Protein AF-A0A837G4M6-F1 (afdb_monomer_lite)

Foldseek 3Di:
DAPCVVVVLVDQDDPLVVVQPFDWAADPVRLWIKGKDFPPGPVLVVVLCQQQQLCVLDKFFDPQPPVVLLVVLVCQLPPPPHDLLSVQLSVQSNCSNVVSDGTFIDFRWHFGMKIFIGRNVLSVLLSVVLVVLLVVDQPLCQFCHPADASRPDQADPPGHQPSHQPSDSSQSKGWWKAFDAPVVLVVCSRPFFDLQPFDQDPVLLFGPQQAGFGKTFSGVSVNLSVWAQPFRRHSAFQAADPQQWGGWTKMFTKIFGQRREDEQDLDCDPVDRCVVVSRVSRNDALVVVVVVPGQKYKYRFCPDPVRPTDRSTIMMGGSDRSRMDRRMMTIMHHPDRDGFDLVLLLVLLVVLLVVVVPPPDDDDDPLRVLLSVVLVVCSVVSVSVVNLQLLLQLLGDDDDDDPVCVVRPHHHDPPPSSNVSSVVSCVVSSNPGND

Radius of gyration: 24.15 Å; chains: 1; bounding box: 69×39×74 Å

Secondary structure (DSSP, 8-state):
--S-HHHHHH-SS-HHHHHS---EE--TT-S-EEEEEETT-HHHHHHHHHHHHHHHHS--BPPTT-HHHHHHHHHHHH-TTS-HHHHHHHHHHTTGGGTSSPPPB---EEEEEEEEEE-HHHHHHHHHHHHHHHHT-S--TTTTTT-----S-SS-SSSTT-S-SEEETTTTEEEEEEEE-HHHHHHHHHH---GGGPPPPTTT---BTTBSSEEEBSSHHHHHTTPPPTTT--TT---B-TTSBBPPEEEEEEEEE--SEEEP-----TTS-THHHHHHHTT--HHHHHHTT-SEEEE-----TTT--SSSS-EEEES-GGGEEEEEEEEEEES--PBP-HHHHHHHHHHHHHHHHT-TT----HHHHHHHHHHHHHHHTT-HHHHHHHHHHHH-S-----HHHHHH-SPPPTT-HHHHHHHHHHHHTS-----

Structure (mmCIF, N/CA/C/O backbone):
data_AF-A0A837G4M6-F1
#
_entry.id   AF-A0A837G4M6-F1
#
loop_
_atom_site.group_PDB
_atom_site.id
_atom_site.type_symbol
_atom_site.label_atom_id
_atom_site.label_alt_id
_atom_site.label_comp_id
_atom_site.label_asym_id
_atom_site.label_entity_id
_atom_site.label_seq_id
_atom_site.pdbx_PDB_ins_code
_atom_site.Cartn_x
_atom_site.Cartn_y
_atom_site.Cartn_z
_atom_site.occupancy
_atom_site.B_iso_or_equiv
_atom_site.auth_seq_id
_atom_site.auth_comp_id
_atom_site.auth_asym_id
_atom_site.auth_atom_id
_atom_site.pdbx_PDB_model_num
ATOM 1 N N . MET A 1 1 ? 11.060 -13.060 -17.063 1.00 71.88 1 MET A N 1
ATOM 2 C CA . MET A 1 1 ? 11.949 -11.954 -17.481 1.00 71.88 1 MET A CA 1
ATOM 3 C C . MET A 1 1 ? 11.654 -11.702 -18.945 1.00 71.88 1 MET A C 1
ATOM 5 O O . MET A 1 1 ? 11.542 -12.685 -19.669 1.00 71.88 1 MET A O 1
ATOM 9 N N . ILE A 1 2 ? 11.485 -10.447 -19.353 1.00 74.69 2 ILE A N 1
ATOM 10 C CA . ILE A 1 2 ? 11.089 -10.108 -20.725 1.00 74.69 2 ILE A CA 1
ATOM 11 C C . ILE A 1 2 ? 12.246 -10.472 -21.663 1.00 74.69 2 ILE A C 1
ATOM 13 O O . ILE A 1 2 ? 13.329 -9.893 -21.555 1.00 74.69 2 ILE A O 1
ATOM 17 N N . THR A 1 3 ? 12.041 -11.461 -22.533 1.00 73.25 3 THR A N 1
ATOM 18 C CA . THR A 1 3 ? 13.094 -12.024 -23.396 1.00 73.25 3 THR A CA 1
ATOM 19 C C . THR A 1 3 ? 13.391 -11.139 -24.605 1.00 73.25 3 THR A C 1
ATOM 21 O O . THR A 1 3 ? 14.557 -10.921 -24.919 1.00 73.25 3 THR A O 1
ATOM 24 N N . ASP A 1 4 ? 12.360 -10.565 -25.230 1.00 83.75 4 ASP A N 1
ATOM 25 C CA . ASP A 1 4 ? 12.483 -9.579 -26.309 1.00 83.75 4 ASP A CA 1
ATOM 26 C C . ASP A 1 4 ? 12.111 -8.182 -25.800 1.00 83.75 4 ASP A C 1
ATOM 28 O O . ASP A 1 4 ? 10.976 -7.707 -25.903 1.00 83.75 4 ASP A O 1
ATOM 32 N N . TYR A 1 5 ? 13.095 -7.523 -25.189 1.00 83.75 5 TYR A N 1
ATOM 33 C CA . TYR A 1 5 ? 12.877 -6.222 -24.568 1.00 83.75 5 TYR A CA 1
ATOM 34 C C . TYR A 1 5 ? 12.640 -5.102 -25.587 1.00 83.75 5 TYR A C 1
ATOM 36 O O . TYR A 1 5 ? 11.886 -4.175 -25.309 1.00 83.75 5 TYR A O 1
ATOM 44 N N . ALA A 1 6 ? 13.234 -5.194 -26.780 1.00 84.12 6 ALA A N 1
ATOM 45 C CA . ALA A 1 6 ? 13.029 -4.205 -27.835 1.00 84.12 6 ALA A CA 1
ATOM 46 C C . ALA A 1 6 ? 11.577 -4.229 -28.335 1.00 84.12 6 ALA A C 1
ATOM 48 O O . ALA A 1 6 ? 10.952 -3.175 -28.457 1.00 84.12 6 ALA A O 1
ATOM 49 N N . LYS A 1 7 ? 11.008 -5.426 -28.535 1.00 85.75 7 LYS A N 1
ATOM 50 C CA . LYS A 1 7 ? 9.587 -5.591 -28.861 1.00 85.75 7 LYS A CA 1
ATOM 51 C C . LYS A 1 7 ? 8.669 -5.133 -27.729 1.00 85.75 7 LYS A C 1
ATOM 53 O O . LYS A 1 7 ? 7.630 -4.531 -27.981 1.00 85.75 7 LYS A O 1
ATOM 58 N N . TYR A 1 8 ? 9.041 -5.380 -26.474 1.00 84.38 8 TYR A N 1
ATOM 59 C CA . TYR A 1 8 ? 8.282 -4.861 -25.334 1.00 84.38 8 TYR A CA 1
ATOM 60 C C . TYR A 1 8 ? 8.249 -3.325 -25.310 1.00 84.38 8 TYR A C 1
ATOM 62 O O . TYR A 1 8 ? 7.182 -2.742 -25.108 1.00 84.38 8 TYR A O 1
ATOM 70 N N . LEU A 1 9 ? 9.376 -2.662 -25.577 1.00 85.81 9 LEU A N 1
ATOM 71 C CA . LEU A 1 9 ? 9.447 -1.199 -25.634 1.00 85.81 9 LEU A CA 1
ATOM 72 C C . LEU A 1 9 ? 8.605 -0.603 -26.773 1.00 85.81 9 LEU A C 1
ATOM 74 O O . LEU A 1 9 ? 8.080 0.498 -26.610 1.00 85.81 9 LEU A O 1
ATOM 78 N N . SER A 1 10 ? 8.452 -1.321 -27.892 1.00 84.62 10 SER A N 1
ATOM 79 C CA . SER A 1 10 ? 7.634 -0.894 -29.036 1.00 84.62 10 SER A CA 1
ATOM 80 C C . SER A 1 10 ? 6.165 -1.319 -28.962 1.00 84.62 10 SER A C 1
ATOM 82 O O . SER A 1 10 ? 5.342 -0.784 -29.704 1.00 84.62 10 SER A O 1
ATOM 84 N N . SER A 1 11 ? 5.810 -2.250 -28.072 1.00 83.25 11 SER A N 1
ATOM 85 C CA . SER A 1 11 ? 4.413 -2.619 -27.817 1.00 83.25 11 SER A CA 1
ATOM 86 C C . SER A 1 11 ? 3.609 -1.412 -27.329 1.00 83.25 11 SER A C 1
ATOM 88 O O . SER A 1 11 ? 4.165 -0.505 -26.709 1.00 83.25 11 SER A O 1
ATOM 90 N N . GLU A 1 12 ? 2.290 -1.400 -27.521 1.00 80.06 12 GLU A N 1
ATOM 91 C CA . GLU A 1 12 ? 1.434 -0.423 -26.835 1.00 80.06 12 GLU A CA 1
ATOM 92 C C . GLU A 1 12 ? 1.117 -0.902 -25.412 1.00 80.06 12 GLU A C 1
ATOM 94 O O . GLU A 1 12 ? 1.318 -0.158 -24.451 1.00 80.06 12 GLU A O 1
ATOM 99 N N . LEU A 1 13 ? 0.760 -2.181 -25.255 1.00 83.25 13 LEU A N 1
ATOM 100 C CA . LEU A 1 13 ? 0.266 -2.777 -24.009 1.00 83.25 13 LEU A CA 1
ATOM 101 C C . LEU A 1 13 ? 1.107 -3.990 -23.566 1.00 83.25 13 LEU A C 1
ATOM 103 O O . LEU A 1 13 ? 1.696 -4.656 -24.420 1.00 83.25 13 LEU A O 1
ATOM 107 N N . PRO A 1 14 ? 1.153 -4.312 -22.257 1.00 82.50 14 PRO A N 1
ATOM 108 C CA . PRO A 1 14 ? 1.707 -5.577 -21.773 1.00 82.50 14 PRO A CA 1
ATOM 109 C C . PRO A 1 14 ? 0.985 -6.796 -22.368 1.00 82.50 14 PRO A C 1
ATOM 111 O O . PRO A 1 14 ? -0.233 -6.778 -22.534 1.00 82.50 14 PRO A O 1
ATOM 114 N N . ASN A 1 15 ? 1.724 -7.879 -22.629 1.00 81.75 15 ASN A N 1
ATOM 115 C CA . ASN A 1 15 ? 1.191 -9.074 -23.295 1.00 81.75 15 ASN A CA 1
ATOM 116 C C . ASN A 1 15 ? 0.042 -9.734 -22.512 1.00 81.75 15 ASN A C 1
ATOM 118 O O . ASN A 1 15 ? -1.022 -9.981 -23.083 1.00 81.75 15 ASN A O 1
ATOM 122 N N . TYR A 1 16 ? 0.211 -9.932 -21.198 1.00 83.06 16 TYR A N 1
ATOM 123 C CA . TYR A 1 16 ? -0.795 -10.611 -20.370 1.00 83.06 16 TYR A CA 1
ATOM 124 C C . TYR A 1 16 ? -2.146 -9.882 -20.300 1.00 83.06 16 TYR A C 1
ATOM 126 O O . TYR A 1 16 ? -3.151 -10.486 -19.939 1.00 83.06 16 TYR A O 1
ATOM 134 N N . TRP A 1 17 ? -2.228 -8.598 -20.672 1.00 85.94 17 TRP A N 1
ATOM 135 C CA . TRP A 1 17 ? -3.515 -7.896 -20.721 1.00 85.94 17 TRP A CA 1
ATOM 136 C C . TRP A 1 17 ? -4.451 -8.494 -21.771 1.00 85.94 17 TRP A C 1
ATOM 138 O O . TRP A 1 17 ? -5.654 -8.567 -21.539 1.00 85.94 17 TRP A O 1
ATOM 148 N N . GLY A 1 18 ? -3.905 -8.962 -22.899 1.00 77.88 18 GLY A N 1
ATOM 149 C CA . GLY A 1 18 ? -4.677 -9.661 -23.930 1.00 77.88 18 GLY A CA 1
ATOM 150 C C . GLY A 1 18 ? -5.112 -11.071 -23.514 1.00 77.88 18 GLY A C 1
ATOM 151 O O . GLY A 1 18 ? -6.067 -11.610 -24.069 1.00 77.88 18 GLY A O 1
ATOM 152 N N . GLU A 1 19 ? -4.446 -11.660 -22.517 1.00 80.69 19 GLU A N 1
ATOM 153 C CA . GLU A 1 19 ? -4.770 -12.983 -21.968 1.00 80.69 19 GLU A CA 1
ATOM 154 C C . GLU A 1 19 ? -5.977 -12.917 -21.005 1.00 80.69 19 GLU A C 1
ATOM 156 O O . GLU A 1 19 ? -6.626 -13.932 -20.732 1.00 80.69 19 GLU A O 1
ATOM 161 N N . ILE A 1 20 ? -6.336 -11.717 -20.527 1.00 78.19 20 ILE A N 1
ATOM 162 C CA . ILE A 1 20 ? -7.431 -11.486 -19.579 1.00 78.19 20 ILE A CA 1
ATOM 163 C C . ILE A 1 20 ? -8.720 -11.164 -20.338 1.00 78.19 20 ILE A C 1
ATOM 165 O O . ILE A 1 20 ? -8.949 -10.053 -20.813 1.00 78.19 20 ILE A O 1
ATOM 169 N N . LYS A 1 21 ? -9.610 -12.155 -20.416 1.00 68.94 21 LYS A N 1
ATOM 170 C CA . LYS A 1 21 ? -10.898 -12.067 -21.122 1.00 68.94 21 LYS A CA 1
ATOM 171 C C . LYS A 1 21 ? -11.953 -11.303 -20.307 1.00 68.94 21 LYS A C 1
ATOM 173 O O . LYS A 1 21 ? -12.879 -11.904 -19.770 1.00 68.94 21 LYS A O 1
ATOM 178 N N . THR A 1 22 ? -11.824 -9.981 -20.211 1.00 78.19 22 THR A N 1
ATOM 179 C CA . THR A 1 22 ? -12.823 -9.096 -19.577 1.00 78.19 22 THR A CA 1
ATOM 180 C C . THR A 1 22 ? -12.927 -7.747 -20.302 1.00 78.19 22 THR A C 1
ATOM 182 O O . THR A 1 22 ? -12.192 -7.489 -21.253 1.00 78.19 22 THR A O 1
ATOM 185 N N . SER A 1 23 ? -13.870 -6.894 -19.894 1.00 83.81 23 SER A N 1
ATOM 186 C CA . SER A 1 23 ? -14.154 -5.606 -20.543 1.00 83.81 23 SER A CA 1
ATOM 187 C C . SER A 1 23 ? -13.598 -4.416 -19.758 1.00 83.81 23 SER A C 1
ATOM 189 O O . SER A 1 23 ? -13.677 -4.374 -18.528 1.00 83.81 23 SER A O 1
ATOM 191 N N . TRP A 1 24 ? -13.080 -3.423 -20.485 1.00 86.62 24 TRP A N 1
ATOM 192 C CA . TRP A 1 24 ? -12.599 -2.158 -19.928 1.00 86.62 24 TRP A CA 1
ATOM 193 C C . TRP A 1 24 ? -13.745 -1.316 -19.355 1.00 86.62 24 TRP A C 1
ATOM 195 O O . TRP A 1 24 ? -14.815 -1.205 -19.952 1.00 86.62 24 TRP A O 1
ATOM 205 N N . LYS A 1 25 ? -13.494 -0.700 -18.202 1.00 89.06 25 LYS A N 1
ATOM 206 C CA . LYS A 1 25 ? -14.383 0.221 -17.486 1.00 89.06 25 LYS A CA 1
ATOM 207 C C . LYS A 1 25 ? -13.692 1.567 -17.286 1.00 89.06 25 LYS A C 1
ATOM 209 O O . LYS A 1 25 ? -12.468 1.631 -17.292 1.00 89.06 25 LYS A O 1
ATOM 214 N N . SER A 1 26 ? -14.460 2.614 -17.007 1.00 84.38 26 SER A N 1
ATOM 215 C CA . SER A 1 26 ? -13.928 3.930 -16.630 1.00 84.38 26 SER A CA 1
ATOM 216 C C . SER A 1 26 ? -14.331 4.279 -15.193 1.00 84.38 26 SER A C 1
ATOM 218 O O . SER A 1 26 ? -15.431 3.919 -14.766 1.00 84.38 26 SER A O 1
ATOM 220 N N . PRO A 1 27 ? -13.473 4.953 -14.409 1.00 81.44 27 PRO A N 1
ATOM 221 C CA . PRO A 1 27 ? -13.850 5.527 -13.128 1.00 81.44 27 PRO A CA 1
ATOM 222 C C . PRO A 1 27 ? -14.687 6.785 -13.377 1.00 81.44 27 PRO A C 1
ATOM 224 O O . PRO A 1 27 ? -14.611 7.384 -14.450 1.00 81.44 27 PRO A O 1
ATOM 227 N N . GLU A 1 28 ? -15.420 7.242 -12.362 1.00 76.50 28 GLU A N 1
ATOM 228 C CA . GLU A 1 28 ? -16.188 8.497 -12.438 1.00 76.50 28 GLU A CA 1
ATOM 229 C C . GLU A 1 28 ? -15.311 9.703 -12.805 1.00 76.50 28 GLU A C 1
ATOM 231 O O . GLU A 1 28 ? -15.763 10.626 -13.474 1.00 76.50 28 GLU A O 1
ATOM 236 N N . SER A 1 29 ? -14.031 9.679 -12.415 1.00 74.19 29 SER A N 1
ATOM 237 C CA . SER A 1 29 ? -13.069 10.736 -12.733 1.00 74.19 29 SER A CA 1
ATOM 238 C C . SER A 1 29 ? -12.666 10.795 -14.212 1.00 74.19 29 SER A C 1
ATOM 240 O O . SER A 1 29 ? -12.113 11.807 -14.635 1.00 74.19 29 SER A O 1
ATOM 242 N N . GLY A 1 30 ? -12.877 9.719 -14.981 1.00 79.19 30 GLY A N 1
ATOM 243 C CA . GLY A 1 30 ? -12.510 9.614 -16.399 1.00 79.19 30 GLY A CA 1
ATOM 244 C C . GLY A 1 30 ? -11.004 9.636 -16.710 1.00 79.19 30 GLY A C 1
ATOM 245 O O . GLY A 1 30 ? -10.637 9.690 -17.879 1.00 79.19 30 GLY A O 1
ATOM 246 N N . LYS A 1 31 ? -10.119 9.607 -15.701 1.00 84.12 31 LYS A N 1
ATOM 247 C CA . LYS A 1 31 ? -8.664 9.833 -15.877 1.00 84.12 31 LYS A CA 1
ATOM 248 C C . LYS A 1 31 ? -7.858 8.618 -16.343 1.00 84.12 31 LYS A C 1
ATOM 250 O O . LYS A 1 31 ? -6.709 8.760 -16.741 1.00 84.12 31 LYS A O 1
ATOM 255 N N . TYR A 1 32 ? -8.424 7.426 -16.241 1.00 91.56 32 TYR A N 1
ATOM 256 C CA . TYR A 1 32 ? -7.837 6.161 -16.683 1.00 91.56 32 TYR A CA 1
ATOM 257 C C . TYR A 1 32 ? -8.979 5.209 -17.041 1.00 91.56 32 TYR A C 1
ATOM 259 O O . TYR A 1 32 ? -10.129 5.496 -16.726 1.00 91.56 32 TYR A O 1
ATOM 267 N N . ILE A 1 33 ? -8.697 4.075 -17.669 1.00 92.62 33 ILE A N 1
ATOM 268 C CA . ILE A 1 33 ? -9.655 2.967 -17.772 1.00 92.62 33 ILE A CA 1
ATOM 269 C C . ILE A 1 33 ? -9.064 1.737 -17.093 1.00 92.62 33 ILE A C 1
ATOM 271 O O . ILE A 1 33 ? -7.856 1.658 -16.881 1.00 92.62 33 ILE A O 1
ATOM 275 N N . TYR A 1 34 ? -9.898 0.791 -16.684 1.00 93.31 34 TYR A N 1
ATOM 276 C CA . TYR A 1 34 ? -9.441 -0.388 -15.963 1.00 93.31 34 TYR A CA 1
ATOM 277 C C . TYR A 1 34 ? -10.232 -1.645 -16.300 1.00 93.31 34 TYR A C 1
ATOM 279 O O . TYR A 1 34 ? -11.429 -1.588 -16.569 1.00 93.31 34 TYR A O 1
ATOM 287 N N . LEU A 1 35 ? -9.565 -2.793 -16.229 1.00 92.62 35 LEU A N 1
ATOM 288 C CA . LEU A 1 35 ? -10.221 -4.095 -16.133 1.00 92.62 35 LEU A CA 1
ATOM 289 C C . LEU A 1 35 ? -10.455 -4.386 -14.656 1.00 92.62 35 LEU A C 1
ATOM 291 O O . LEU A 1 35 ? -9.515 -4.305 -13.871 1.00 92.62 35 LEU A O 1
ATOM 295 N N . GLU A 1 36 ? -11.679 -4.723 -14.264 1.00 93.31 36 GLU A N 1
ATOM 296 C CA . GLU A 1 36 ? -11.990 -5.092 -12.881 1.00 93.31 36 GLU A CA 1
ATOM 297 C C . GLU A 1 36 ? -12.264 -6.582 -12.767 1.00 93.31 36 GLU A C 1
ATOM 299 O O . GLU A 1 36 ? -13.134 -7.122 -13.451 1.00 93.31 36 GLU A O 1
ATOM 304 N N . LEU A 1 37 ? -11.533 -7.222 -11.865 1.00 93.19 37 LEU A N 1
ATOM 305 C CA . LEU A 1 37 ? -11.646 -8.628 -11.535 1.00 93.19 37 LEU A CA 1
ATOM 306 C C . LEU A 1 37 ? -12.156 -8.755 -10.102 1.00 93.19 37 LEU A C 1
ATOM 308 O O . LEU A 1 37 ? -11.668 -8.088 -9.185 1.00 93.19 37 LEU A O 1
ATOM 312 N N . THR A 1 38 ? -13.137 -9.625 -9.915 1.00 88.12 38 THR A N 1
ATOM 313 C CA . THR A 1 38 ? -13.734 -9.940 -8.616 1.00 88.12 38 THR A CA 1
ATOM 314 C C . THR A 1 38 ? -13.492 -11.407 -8.264 1.00 88.12 38 THR A C 1
ATOM 316 O O . THR A 1 38 ? -12.867 -12.158 -9.020 1.00 88.12 38 THR A O 1
ATOM 319 N N . SER A 1 39 ? -13.943 -11.801 -7.071 1.00 78.12 39 SER A N 1
ATOM 320 C CA . SER A 1 39 ? -13.797 -13.164 -6.557 1.00 78.12 39 SER A CA 1
ATOM 321 C C . SER A 1 39 ? -14.240 -14.213 -7.587 1.00 78.12 39 SER A C 1
ATOM 323 O O . SER A 1 39 ? -15.332 -14.119 -8.145 1.00 78.12 39 SER A O 1
ATOM 325 N N . GLY A 1 40 ? -13.368 -15.193 -7.842 1.00 81.69 40 GLY A N 1
ATOM 326 C CA . GLY A 1 40 ? -13.579 -16.275 -8.810 1.00 81.69 40 GLY A CA 1
ATOM 327 C C . GLY A 1 40 ? -12.813 -16.128 -10.131 1.00 81.69 40 GLY A C 1
ATOM 328 O O . GLY A 1 40 ? -12.687 -17.111 -10.854 1.00 81.69 40 GLY A O 1
ATOM 329 N N . HIS A 1 41 ? -12.257 -14.952 -10.450 1.00 90.69 41 HIS A N 1
ATOM 330 C CA . HIS A 1 41 ? -11.451 -14.796 -11.665 1.00 90.69 41 HIS A CA 1
ATOM 331 C C . HIS A 1 41 ? -10.057 -15.456 -11.520 1.00 90.69 41 HIS A C 1
ATOM 333 O O . HIS A 1 41 ? -9.356 -15.135 -10.555 1.00 90.69 41 HIS A O 1
ATOM 339 N N . PRO A 1 42 ? -9.590 -16.281 -12.485 1.00 91.06 42 PRO A N 1
ATOM 340 C CA . PRO A 1 42 ? -8.304 -16.988 -12.392 1.00 91.06 42 PRO A CA 1
ATOM 341 C C . PRO A 1 42 ? -7.102 -16.068 -12.145 1.00 91.06 42 PRO A C 1
ATOM 343 O O . PRO A 1 42 ? -6.357 -16.274 -11.196 1.00 91.06 42 PRO A O 1
ATOM 346 N N . PHE A 1 43 ? -6.978 -14.976 -12.910 1.00 91.69 43 PHE A N 1
ATOM 347 C CA . PHE A 1 43 ? -5.873 -14.024 -12.724 1.00 91.69 43 PHE A CA 1
ATOM 348 C C . PHE A 1 43 ? -5.866 -13.359 -11.338 1.00 91.69 43 PHE A C 1
ATOM 350 O O . PHE A 1 43 ? -4.803 -13.134 -10.771 1.00 91.69 43 PHE A O 1
ATOM 357 N N . LEU A 1 44 ? -7.036 -13.073 -10.748 1.00 93.81 44 LEU A N 1
ATOM 358 C CA . LEU A 1 44 ? -7.085 -12.534 -9.385 1.00 93.81 44 LEU A CA 1
ATOM 359 C C . LEU A 1 44 ? -6.538 -13.558 -8.391 1.00 93.81 44 LEU A C 1
ATOM 361 O O . LEU A 1 44 ? -5.774 -13.184 -7.502 1.00 93.81 44 LEU A O 1
ATOM 365 N N . LYS A 1 45 ? -6.903 -14.835 -8.558 1.00 92.50 45 LYS A N 1
ATOM 366 C CA . LYS A 1 45 ? -6.392 -15.916 -7.717 1.00 92.50 45 LYS A CA 1
ATOM 367 C C . LYS A 1 45 ? -4.877 -16.075 -7.870 1.00 92.50 45 LYS A C 1
ATOM 369 O O . LYS A 1 45 ? -4.189 -16.132 -6.858 1.00 92.50 45 LYS A O 1
ATOM 374 N N . HIS A 1 46 ? -4.361 -16.009 -9.096 1.00 91.38 46 HIS A N 1
ATOM 375 C CA . HIS A 1 46 ? -2.919 -16.005 -9.364 1.00 91.38 46 HIS A CA 1
ATOM 376 C C . HIS A 1 46 ? -2.196 -14.858 -8.644 1.00 91.38 46 HIS A C 1
ATOM 378 O O . HIS A 1 46 ? -1.197 -15.079 -7.963 1.00 91.38 46 HIS A O 1
ATOM 384 N N . VAL A 1 47 ? -2.732 -13.631 -8.703 1.00 92.75 47 VAL A N 1
ATOM 385 C CA . VAL A 1 47 ? -2.154 -12.484 -7.974 1.00 92.75 47 VAL A CA 1
ATOM 386 C C . VAL A 1 47 ? -2.211 -12.696 -6.457 1.00 92.75 47 VAL A C 1
ATOM 388 O O . VAL A 1 47 ? -1.258 -12.365 -5.750 1.00 92.75 47 VAL A O 1
ATOM 391 N N . GLU A 1 48 ? -3.313 -13.240 -5.938 1.00 94.62 48 GLU A N 1
ATOM 392 C CA . GLU A 1 48 ? -3.461 -13.556 -4.515 1.00 94.62 48 GLU A CA 1
ATOM 393 C C . GLU A 1 48 ? -2.433 -14.596 -4.058 1.00 94.62 48 GLU A C 1
ATOM 395 O O . GLU A 1 48 ? -1.783 -14.396 -3.028 1.00 94.62 48 GLU A O 1
ATOM 400 N N . ASP A 1 49 ? -2.249 -15.667 -4.826 1.00 92.00 49 ASP A N 1
ATOM 401 C CA . ASP A 1 49 ? -1.292 -16.731 -4.529 1.00 92.00 49 ASP A CA 1
ATOM 402 C C . ASP A 1 49 ? 0.142 -16.208 -4.624 1.00 92.00 49 ASP A C 1
ATOM 404 O O . ASP A 1 49 ? 0.919 -16.377 -3.683 1.00 92.00 49 ASP A O 1
ATOM 408 N N . PHE A 1 50 ? 0.462 -15.428 -5.661 1.00 90.38 50 PHE A N 1
ATOM 409 C CA . PHE A 1 50 ? 1.727 -14.704 -5.766 1.00 90.38 50 PHE A CA 1
ATOM 410 C C . PHE A 1 50 ? 2.007 -13.861 -4.514 1.00 90.38 50 PHE A C 1
ATOM 412 O O . PHE A 1 50 ? 3.090 -13.949 -3.924 1.00 90.38 50 PHE A O 1
ATOM 419 N N . VAL A 1 51 ? 1.046 -13.050 -4.064 1.00 92.50 51 VAL A N 1
ATOM 420 C CA . VAL A 1 51 ? 1.215 -12.216 -2.868 1.00 92.50 51 VAL A CA 1
ATOM 421 C C . VAL A 1 51 ? 1.392 -13.077 -1.611 1.00 92.50 51 VAL A C 1
ATOM 423 O O . VAL A 1 51 ? 2.331 -12.852 -0.842 1.00 92.50 51 VAL A O 1
ATOM 426 N N . ASN A 1 52 ? 0.540 -14.079 -1.403 1.00 92.62 52 ASN A N 1
ATOM 427 C CA . ASN A 1 52 ? 0.564 -14.935 -0.215 1.00 92.62 52 ASN A CA 1
ATOM 428 C C . ASN A 1 52 ? 1.814 -15.810 -0.122 1.00 92.62 52 ASN A C 1
ATOM 430 O O . ASN A 1 52 ? 2.354 -16.016 0.970 1.00 92.62 52 ASN A O 1
ATOM 434 N N . GLU A 1 53 ? 2.330 -16.283 -1.249 1.00 89.25 53 GLU A N 1
ATOM 435 C CA . GLU A 1 53 ? 3.575 -17.037 -1.297 1.00 89.25 53 GLU A CA 1
ATOM 436 C C . GLU A 1 53 ? 4.794 -16.153 -1.015 1.00 89.25 53 GLU A C 1
ATOM 438 O O . GLU A 1 53 ? 5.701 -16.577 -0.294 1.00 89.25 53 GLU A O 1
ATOM 443 N N . ASN A 1 54 ? 4.798 -14.899 -1.487 1.00 87.44 54 ASN A N 1
ATOM 444 C CA . ASN A 1 54 ? 5.809 -13.910 -1.097 1.00 87.44 54 ASN A CA 1
ATOM 445 C C . ASN A 1 54 ? 5.789 -13.631 0.413 1.00 87.44 54 ASN A C 1
ATOM 447 O O . ASN A 1 54 ? 6.853 -13.527 1.035 1.00 87.44 54 ASN A O 1
ATOM 451 N N . ILE A 1 55 ? 4.592 -13.532 1.004 1.00 88.44 55 ILE A N 1
ATOM 452 C CA . ILE A 1 55 ? 4.427 -13.348 2.449 1.00 88.44 55 ILE A CA 1
ATOM 453 C C . ILE A 1 55 ? 4.961 -14.562 3.209 1.00 88.44 55 ILE A C 1
ATOM 455 O O . ILE A 1 55 ? 5.745 -14.410 4.146 1.00 88.44 55 ILE A O 1
ATOM 459 N N . SER A 1 56 ? 4.561 -15.761 2.788 1.00 87.50 56 SER A N 1
ATOM 460 C CA . SER A 1 56 ? 4.913 -17.022 3.444 1.00 87.50 56 SER A CA 1
ATOM 461 C C . SER A 1 56 ? 6.413 -17.309 3.372 1.00 87.50 56 SER A C 1
ATOM 463 O O . SER A 1 56 ? 6.999 -17.755 4.356 1.00 87.50 56 SER A O 1
ATOM 465 N N . ALA A 1 57 ? 7.057 -16.994 2.244 1.00 83.62 57 ALA A N 1
ATOM 466 C CA . ALA A 1 57 ? 8.500 -17.152 2.074 1.00 83.62 57 ALA A CA 1
ATOM 467 C C . ALA A 1 57 ? 9.311 -16.232 2.999 1.00 83.62 57 ALA A C 1
ATOM 469 O O . ALA A 1 57 ? 10.423 -16.576 3.405 1.00 83.62 57 ALA A O 1
ATOM 470 N N . ARG A 1 58 ? 8.772 -15.053 3.336 1.00 81.69 58 ARG A N 1
ATOM 471 C CA . ARG A 1 58 ? 9.447 -14.094 4.211 1.00 81.69 58 ARG A CA 1
ATOM 472 C C . ARG A 1 58 ? 8.453 -13.271 5.011 1.00 81.69 58 ARG A C 1
ATOM 474 O O . ARG A 1 58 ? 8.122 -12.129 4.678 1.00 81.69 58 ARG A O 1
ATOM 481 N N . LYS A 1 59 ? 8.001 -13.863 6.110 1.00 83.44 59 LYS A N 1
ATOM 482 C CA . LYS A 1 59 ? 7.155 -13.177 7.079 1.00 83.44 59 LYS A CA 1
ATOM 483 C C . LYS A 1 59 ? 7.942 -12.060 7.762 1.00 83.44 59 LYS A C 1
ATOM 485 O O . LYS A 1 59 ? 9.107 -12.241 8.111 1.00 83.44 59 LYS A O 1
ATOM 490 N N . VAL A 1 60 ? 7.304 -10.915 7.972 1.00 81.50 60 VAL A N 1
ATOM 491 C CA . VAL A 1 60 ? 7.916 -9.756 8.628 1.00 81.50 60 VAL A CA 1
ATOM 492 C C . VAL A 1 60 ? 7.136 -9.421 9.882 1.00 81.50 60 VAL A C 1
ATOM 494 O O . VAL A 1 60 ? 5.918 -9.265 9.841 1.00 81.50 60 VAL A O 1
ATOM 497 N N . VAL A 1 61 ? 7.864 -9.247 10.979 1.00 82.62 61 VAL A N 1
ATOM 498 C CA . VAL A 1 61 ? 7.389 -8.561 12.179 1.00 82.62 61 VAL A CA 1
ATOM 499 C C . VAL A 1 61 ? 8.181 -7.264 12.277 1.00 82.62 61 VAL A C 1
ATOM 501 O O . VAL A 1 61 ? 9.412 -7.283 12.258 1.00 82.62 61 VAL A O 1
ATOM 504 N N . SER A 1 62 ? 7.495 -6.126 12.330 1.00 79.69 62 SER A N 1
ATOM 505 C CA . SER A 1 62 ? 8.165 -4.839 12.505 1.00 79.69 62 SER A CA 1
ATOM 506 C C . SER A 1 62 ? 8.840 -4.762 13.878 1.00 79.69 62 SER A C 1
ATOM 508 O O . SER A 1 62 ? 8.326 -5.333 14.842 1.00 79.69 62 SER A O 1
ATOM 510 N N . PRO A 1 63 ? 9.932 -3.990 14.020 1.00 81.31 63 PRO A N 1
ATOM 511 C CA . PRO A 1 63 ? 10.488 -3.689 15.332 1.00 81.31 63 PRO A CA 1
ATOM 512 C C . PRO A 1 63 ? 9.431 -3.076 16.254 1.00 81.31 63 PRO A C 1
ATOM 514 O O . PRO A 1 63 ? 8.675 -2.191 15.834 1.00 81.31 63 PRO A O 1
ATOM 517 N N . THR A 1 64 ? 9.394 -3.529 17.508 1.00 84.00 64 THR A N 1
ATOM 518 C CA . THR A 1 64 ? 8.539 -2.949 18.549 1.00 84.00 64 THR A CA 1
ATOM 519 C C . THR A 1 64 ? 8.850 -1.465 18.714 1.00 84.00 64 THR A C 1
ATOM 521 O O . THR A 1 64 ? 10.011 -1.077 18.821 1.00 84.00 64 THR A O 1
ATOM 524 N N . ALA A 1 65 ? 7.803 -0.643 18.744 1.00 84.00 65 ALA A N 1
ATOM 525 C CA . ALA A 1 65 ? 7.874 0.807 18.888 1.00 84.00 65 ALA A CA 1
ATOM 526 C C . ALA A 1 65 ? 8.778 1.500 17.852 1.00 84.00 65 ALA A C 1
ATOM 528 O O . ALA A 1 65 ? 9.486 2.450 18.175 1.00 84.00 65 ALA A O 1
ATOM 529 N N . GLU A 1 66 ? 8.733 1.052 16.593 1.00 82.56 66 GLU A N 1
ATOM 530 C CA . GLU A 1 66 ? 9.469 1.685 15.494 1.00 82.56 66 GLU A CA 1
ATOM 531 C C . GLU A 1 66 ? 9.257 3.211 15.470 1.00 82.56 66 GLU A C 1
ATOM 533 O O . GLU A 1 66 ? 8.122 3.697 15.412 1.00 82.56 66 GLU A O 1
ATOM 538 N N . ASN A 1 67 ? 10.362 3.966 15.464 1.00 79.19 67 ASN A N 1
ATOM 539 C CA . ASN A 1 67 ? 10.362 5.425 15.607 1.00 79.19 67 ASN A CA 1
ATOM 540 C C . ASN A 1 67 ? 9.417 6.140 14.633 1.00 79.19 67 ASN A C 1
ATOM 542 O O . ASN A 1 67 ? 8.688 7.035 15.048 1.00 79.19 67 ASN A O 1
ATOM 546 N N . ALA A 1 68 ? 9.394 5.749 13.354 1.00 77.25 68 ALA A N 1
ATOM 547 C CA . ALA A 1 68 ? 8.535 6.383 12.352 1.00 77.25 68 ALA A CA 1
ATOM 548 C C . ALA A 1 68 ? 7.040 6.198 12.672 1.00 77.25 68 ALA A C 1
ATOM 550 O O . ALA A 1 68 ? 6.266 7.155 12.625 1.00 77.25 68 ALA A O 1
ATOM 551 N N . ARG A 1 69 ? 6.645 4.983 13.076 1.00 84.38 69 ARG A N 1
ATOM 552 C CA . ARG A 1 69 ? 5.267 4.653 13.469 1.00 84.38 69 ARG A CA 1
ATOM 553 C C . ARG A 1 69 ? 4.861 5.376 14.752 1.00 84.38 69 ARG A C 1
ATOM 555 O O . ARG A 1 69 ? 3.759 5.917 14.822 1.00 84.38 69 ARG A O 1
ATOM 562 N N . MET A 1 70 ? 5.740 5.413 15.755 1.00 86.62 70 MET A N 1
ATOM 563 C CA . MET A 1 70 ? 5.478 6.130 17.009 1.00 86.62 70 MET A CA 1
ATOM 564 C C . MET A 1 70 ? 5.399 7.641 16.789 1.00 86.62 70 MET A C 1
ATOM 566 O O . MET A 1 70 ? 4.539 8.305 17.359 1.00 86.62 70 MET A O 1
ATOM 570 N N . HIS A 1 71 ? 6.246 8.190 15.919 1.00 83.50 71 HIS A N 1
ATOM 571 C CA . HIS A 1 71 ? 6.202 9.603 15.573 1.00 83.50 71 HIS A CA 1
ATOM 572 C C . HIS A 1 71 ? 4.892 9.975 14.875 1.00 83.50 71 HIS A C 1
ATOM 574 O O . HIS A 1 71 ? 4.226 10.909 15.311 1.00 83.50 71 HIS A O 1
ATOM 580 N N . TYR A 1 72 ? 4.469 9.197 13.873 1.00 83.62 72 TYR A N 1
ATOM 581 C CA . TYR A 1 72 ? 3.176 9.392 13.215 1.00 83.62 72 TYR A CA 1
ATOM 582 C C . TYR A 1 72 ? 2.013 9.324 14.215 1.00 83.62 72 TYR A C 1
ATOM 584 O O . TYR A 1 72 ? 1.143 10.194 14.217 1.00 83.62 72 TYR A O 1
ATOM 592 N N . ALA A 1 73 ? 2.020 8.338 15.120 1.00 83.75 73 ALA A N 1
ATOM 593 C CA . ALA A 1 73 ? 1.004 8.242 16.164 1.00 83.75 73 ALA A CA 1
ATOM 594 C C . ALA A 1 73 ? 1.013 9.470 17.092 1.00 83.75 73 ALA A C 1
ATOM 596 O O . ALA A 1 73 ? -0.042 10.013 17.415 1.00 83.75 73 ALA A O 1
ATOM 597 N N . TYR A 1 74 ? 2.186 9.964 17.483 1.00 87.81 74 TYR A N 1
ATOM 598 C CA . TYR A 1 74 ? 2.300 11.188 18.270 1.00 87.81 74 TYR A CA 1
ATOM 599 C C . TYR A 1 74 ? 1.755 12.416 17.521 1.00 87.81 74 TYR A C 1
ATOM 601 O O . TYR A 1 74 ? 0.986 13.182 18.098 1.00 87.81 74 TYR A O 1
ATOM 609 N N . GLU A 1 75 ? 2.105 12.605 16.247 1.00 85.88 75 GLU A N 1
ATOM 610 C CA . GLU A 1 75 ? 1.611 13.728 15.439 1.00 85.88 75 GLU A CA 1
ATOM 611 C C . GLU A 1 75 ? 0.091 13.679 15.279 1.00 85.88 75 GLU A C 1
ATOM 613 O O . GLU A 1 75 ? -0.597 14.663 15.545 1.00 85.88 75 GLU A O 1
ATOM 618 N N . MET A 1 76 ? -0.455 12.517 14.916 1.00 82.06 76 MET A N 1
ATOM 619 C CA . MET A 1 76 ? -1.893 12.357 14.719 1.00 82.06 76 MET A CA 1
ATOM 620 C C . MET A 1 76 ? -2.679 12.491 16.028 1.00 82.06 76 MET A C 1
ATOM 622 O O . MET A 1 76 ? -3.787 13.023 16.020 1.00 82.06 76 MET A O 1
ATOM 626 N N . LYS A 1 77 ? -2.117 12.062 17.162 1.00 82.00 77 LYS A N 1
ATOM 627 C CA . LYS A 1 77 ? -2.729 12.263 18.482 1.00 82.00 77 LYS A CA 1
ATOM 628 C C . LYS A 1 77 ? -2.818 13.746 18.860 1.00 82.00 77 LYS A C 1
ATOM 630 O O . LYS A 1 77 ? -3.781 14.144 19.507 1.00 82.00 77 LYS A O 1
ATOM 635 N N . ASN A 1 78 ? -1.804 14.539 18.517 1.00 81.94 78 ASN A N 1
ATOM 636 C CA . ASN A 1 78 ? -1.699 15.934 18.952 1.00 81.94 78 ASN A CA 1
ATOM 637 C C . ASN A 1 78 ? -2.229 16.945 17.923 1.00 81.94 78 ASN A C 1
ATOM 639 O O . ASN A 1 78 ? -2.241 18.139 18.209 1.00 81.94 78 ASN A O 1
ATOM 643 N N . ASN A 1 79 ? -2.669 16.498 16.744 1.00 79.19 79 ASN A N 1
ATOM 644 C CA . ASN A 1 79 ? -3.285 17.376 15.756 1.00 79.19 79 ASN A CA 1
ATOM 645 C C . ASN A 1 79 ? -4.704 17.782 16.216 1.00 79.19 79 ASN A C 1
ATOM 647 O O . ASN A 1 79 ? -5.570 16.911 16.323 1.00 79.19 79 ASN A O 1
ATOM 651 N N . PRO A 1 80 ? -4.980 19.080 16.449 1.00 77.38 80 PRO A N 1
ATOM 652 C CA . PRO A 1 80 ? -6.284 19.541 16.926 1.00 77.38 80 PRO A CA 1
ATOM 653 C C . PRO A 1 80 ? -7.422 19.361 15.911 1.00 77.38 80 PRO A C 1
ATOM 655 O O . PRO A 1 80 ? -8.580 19.392 16.314 1.00 77.38 80 PRO A O 1
ATOM 658 N N . GLN A 1 81 ? -7.112 19.171 14.624 1.00 79.88 81 GLN A N 1
ATOM 659 C CA . GLN A 1 81 ? -8.098 18.926 13.564 1.00 79.88 81 GLN A CA 1
ATOM 660 C C . GLN A 1 81 ? -8.536 17.457 13.485 1.00 79.88 81 GLN A C 1
ATOM 662 O O . GLN A 1 81 ? -9.515 17.138 12.813 1.00 79.88 81 GLN A O 1
ATOM 667 N N . ASN A 1 82 ? -7.810 16.550 14.142 1.00 70.81 82 ASN A N 1
ATOM 668 C CA . ASN A 1 82 ? -8.143 15.134 14.117 1.00 70.81 82 ASN A CA 1
ATOM 669 C C . ASN A 1 82 ? -9.320 14.832 15.050 1.00 70.81 82 ASN A C 1
ATOM 671 O O . ASN A 1 82 ? -9.421 15.373 16.152 1.00 70.81 82 ASN A O 1
ATOM 675 N N . SER A 1 83 ? -10.191 13.916 14.620 1.00 63.38 83 SER A N 1
ATOM 676 C CA . SER A 1 83 ? -11.320 13.461 15.432 1.00 63.38 83 SER A CA 1
ATOM 677 C C . SER A 1 83 ? -10.852 12.768 16.715 1.00 63.38 83 SER A C 1
ATOM 679 O O . SER A 1 83 ? -9.765 12.184 16.772 1.00 63.38 83 SER A O 1
ATOM 681 N N . GLU A 1 84 ? -11.703 12.768 17.743 1.00 59.91 84 GLU A N 1
ATOM 682 C CA . GLU A 1 84 ? -11.450 12.075 19.018 1.00 59.91 84 GLU A CA 1
ATOM 683 C C . GLU A 1 84 ? -11.049 10.614 18.821 1.00 59.91 84 GLU A C 1
ATOM 685 O O . GLU A 1 84 ? -10.173 10.078 19.499 1.00 59.91 84 GLU A O 1
ATOM 690 N N . MET A 1 85 ? -11.672 9.982 17.837 1.00 58.03 85 MET A N 1
ATOM 691 C CA . MET A 1 85 ? -11.386 8.627 17.429 1.00 58.03 85 MET A CA 1
ATOM 692 C C . MET A 1 85 ? -9.951 8.462 16.916 1.00 58.03 85 MET A C 1
ATOM 694 O O . MET A 1 85 ? -9.247 7.549 17.349 1.00 58.03 85 MET A O 1
ATOM 698 N N . ILE A 1 86 ? -9.488 9.336 16.017 1.00 66.44 86 ILE A N 1
ATOM 699 C CA . ILE A 1 86 ? -8.096 9.309 15.547 1.00 66.44 86 ILE A CA 1
ATOM 700 C C . ILE A 1 86 ? -7.149 9.495 16.739 1.00 66.44 86 ILE A C 1
ATOM 702 O O . ILE A 1 86 ? -6.186 8.741 16.886 1.00 66.44 86 ILE A O 1
ATOM 706 N N . VAL A 1 87 ? -7.457 10.425 17.646 1.00 69.56 87 VAL A N 1
ATOM 707 C CA . VAL A 1 87 ? -6.667 10.656 18.866 1.00 69.56 87 VAL A CA 1
ATOM 708 C C . VAL A 1 87 ? -6.622 9.405 19.757 1.00 69.56 87 VAL A C 1
ATOM 710 O O . VAL A 1 87 ? -5.553 9.035 20.257 1.00 69.56 87 VAL A O 1
ATOM 713 N N . SER A 1 88 ? -7.752 8.717 19.923 1.00 67.19 88 SER A N 1
ATOM 714 C CA . SER A 1 88 ? -7.883 7.477 20.696 1.00 67.19 88 SER A CA 1
ATOM 715 C C . SER A 1 88 ? -7.029 6.345 20.112 1.00 67.19 88 SER A C 1
ATOM 717 O O . SER A 1 88 ? -6.167 5.788 20.805 1.00 67.19 88 SER A O 1
ATOM 719 N N . ARG A 1 89 ? -7.182 6.081 18.807 1.00 73.00 89 ARG A N 1
ATOM 720 C CA . ARG A 1 89 ? -6.414 5.086 18.036 1.00 73.00 89 ARG A CA 1
ATOM 721 C C . ARG A 1 89 ? -4.913 5.268 18.215 1.00 73.00 89 ARG A C 1
ATOM 723 O O . ARG A 1 89 ? -4.176 4.331 18.534 1.00 73.00 89 ARG A O 1
ATOM 730 N N . MET A 1 90 ? -4.458 6.503 18.042 1.00 79.25 90 MET A N 1
ATOM 731 C CA . MET A 1 90 ? -3.042 6.836 18.098 1.00 79.25 90 MET A CA 1
ATOM 732 C C . MET A 1 90 ? -2.509 6.788 19.531 1.00 79.25 90 MET A C 1
ATOM 734 O O . MET A 1 90 ? -1.403 6.303 19.763 1.00 79.25 90 MET A O 1
ATOM 738 N N . THR A 1 91 ? -3.324 7.159 20.522 1.00 78.19 91 THR A N 1
ATOM 739 C CA . THR A 1 91 ? -2.995 6.975 21.944 1.00 78.19 91 THR A CA 1
ATOM 740 C C . THR A 1 91 ? -2.815 5.502 22.308 1.00 78.19 91 THR A C 1
ATOM 742 O O . THR A 1 91 ? -1.877 5.173 23.035 1.00 78.19 91 THR A O 1
ATOM 745 N N . ARG A 1 92 ? -3.666 4.601 21.795 1.00 77.25 92 ARG A N 1
ATOM 746 C CA . ARG A 1 92 ? -3.479 3.150 21.945 1.00 77.25 92 ARG A CA 1
ATOM 747 C C . ARG A 1 92 ? -2.172 2.702 21.292 1.00 77.25 92 ARG A C 1
ATOM 749 O O . ARG A 1 92 ? -1.388 2.025 21.950 1.00 77.25 92 ARG A O 1
ATOM 756 N N . ARG A 1 93 ? -1.907 3.104 20.043 1.00 81.50 93 ARG A N 1
ATOM 757 C CA . ARG A 1 93 ? -0.679 2.732 19.315 1.00 81.50 93 ARG A CA 1
ATOM 758 C C . ARG A 1 93 ? 0.595 3.127 20.065 1.00 81.50 93 ARG A C 1
ATOM 760 O O . ARG A 1 93 ? 1.527 2.335 20.115 1.00 81.50 93 ARG A O 1
ATOM 767 N N . MET A 1 94 ? 0.617 4.288 20.717 1.00 83.25 94 MET A N 1
ATOM 768 C CA . MET A 1 94 ? 1.757 4.734 21.533 1.00 83.25 94 MET A CA 1
ATOM 769 C C . MET A 1 94 ? 2.091 3.802 22.716 1.00 83.25 94 MET A C 1
ATOM 771 O O . MET A 1 94 ? 3.162 3.930 23.306 1.00 83.25 94 MET A O 1
ATOM 775 N N . LYS A 1 95 ? 1.208 2.862 23.082 1.00 82.94 95 LYS A N 1
ATOM 776 C CA . LYS A 1 95 ? 1.469 1.852 24.122 1.00 82.94 95 LYS A CA 1
ATOM 777 C C . LYS A 1 95 ? 2.218 0.617 23.608 1.00 82.94 95 LYS A C 1
ATOM 779 O O . LYS A 1 95 ? 2.550 -0.253 24.403 1.00 82.94 95 LYS A O 1
ATOM 784 N N . GLU A 1 96 ? 2.527 0.541 22.313 1.00 81.50 96 GLU A N 1
ATOM 785 C CA . GLU A 1 96 ? 3.279 -0.575 21.721 1.00 81.50 96 GLU A CA 1
ATOM 786 C C . GLU A 1 96 ? 4.634 -0.803 22.413 1.00 81.50 96 GLU A C 1
ATOM 788 O O . GLU A 1 96 ? 4.972 -1.933 22.749 1.00 81.50 96 GLU A O 1
ATOM 793 N N . GLY A 1 97 ? 5.364 0.269 22.746 1.00 80.88 97 GLY A N 1
ATOM 794 C CA . GLY A 1 97 ? 6.641 0.179 23.472 1.00 80.88 97 GLY A CA 1
ATOM 795 C C . GLY A 1 97 ? 6.534 -0.336 24.910 1.00 80.88 97 GLY A C 1
ATOM 796 O O . GLY A 1 97 ? 7.550 -0.644 25.521 1.00 80.88 97 GLY A O 1
ATOM 797 N N . LYS A 1 98 ? 5.315 -0.442 25.451 1.00 79.31 98 LYS A N 1
ATOM 798 C CA . LYS A 1 98 ? 5.035 -1.024 26.770 1.00 79.31 98 LYS A CA 1
ATOM 799 C C . LYS A 1 98 ? 4.608 -2.494 26.689 1.00 79.31 98 LYS A C 1
ATOM 801 O O . LYS A 1 98 ? 4.351 -3.098 27.720 1.00 79.31 98 LYS A O 1
ATOM 806 N N . GLY A 1 99 ? 4.499 -3.057 25.482 1.00 74.31 99 GLY A N 1
ATOM 807 C CA . GLY A 1 99 ? 4.014 -4.421 25.248 1.00 74.31 99 GLY A CA 1
ATOM 808 C C . GLY A 1 99 ? 2.487 -4.564 25.201 1.00 74.31 99 GLY A C 1
ATOM 809 O O . GLY A 1 99 ? 1.993 -5.631 24.848 1.00 74.31 99 GLY A O 1
ATOM 810 N N . ASP A 1 100 ? 1.729 -3.496 25.478 1.00 69.94 100 ASP A N 1
ATOM 811 C CA . ASP A 1 100 ? 0.254 -3.516 25.487 1.00 69.94 100 ASP A CA 1
ATOM 812 C C . ASP A 1 100 ? -0.355 -3.712 24.086 1.00 69.94 100 ASP A C 1
ATOM 814 O O . ASP A 1 100 ? -1.505 -4.128 23.935 1.00 69.94 100 ASP A O 1
ATOM 818 N N . VAL A 1 101 ? 0.399 -3.353 23.046 1.00 74.69 101 VAL A N 1
ATOM 819 C CA . VAL A 1 101 ? 0.015 -3.493 21.640 1.00 74.69 101 VAL A CA 1
ATOM 820 C C . VAL A 1 101 ? 1.147 -4.216 20.928 1.00 74.69 101 VAL A C 1
ATOM 822 O O . VAL A 1 101 ? 2.306 -3.843 21.079 1.00 74.69 101 VAL A O 1
ATOM 825 N N . LYS A 1 102 ? 0.820 -5.251 20.150 1.00 79.19 102 LYS A N 1
ATOM 826 C CA . LYS A 1 102 ? 1.820 -5.980 19.364 1.00 79.19 102 LYS A CA 1
ATOM 827 C C . LYS A 1 102 ? 2.300 -5.132 18.175 1.00 79.19 102 LYS A C 1
ATOM 829 O O . LYS A 1 102 ? 1.494 -4.384 17.600 1.00 79.19 102 LYS A O 1
ATOM 834 N N . PRO A 1 103 ? 3.580 -5.250 17.782 1.00 80.50 103 PRO A N 1
ATOM 835 C CA . PRO A 1 103 ? 4.048 -4.645 16.547 1.00 80.50 103 PRO A CA 1
ATOM 836 C C . PRO A 1 103 ? 3.308 -5.230 15.332 1.00 80.50 103 PRO A C 1
ATOM 838 O O . PRO A 1 103 ? 2.781 -6.346 15.401 1.00 80.50 103 PRO A O 1
ATOM 841 N N . PRO A 1 104 ? 3.256 -4.487 14.214 1.00 82.25 104 PRO A N 1
ATOM 842 C CA . PRO A 1 104 ? 2.752 -5.001 12.947 1.00 82.25 104 PRO A CA 1
ATOM 843 C C . PRO A 1 104 ? 3.451 -6.297 12.531 1.00 82.25 104 PRO A C 1
ATOM 845 O O . PRO A 1 104 ? 4.666 -6.430 12.656 1.00 82.25 104 PRO A O 1
ATOM 848 N N . GLU A 1 105 ? 2.676 -7.230 11.991 1.00 82.50 105 GLU A N 1
ATOM 849 C CA . GLU A 1 105 ? 3.158 -8.500 11.455 1.00 82.50 105 GLU A CA 1
ATOM 850 C C . GLU A 1 105 ? 2.425 -8.788 10.141 1.00 82.50 105 GLU A C 1
ATOM 852 O O . GLU A 1 105 ? 1.208 -8.583 10.059 1.00 82.50 105 GLU A O 1
ATOM 857 N N . SER A 1 106 ? 3.151 -9.259 9.125 1.00 85.50 106 SER A N 1
ATOM 858 C CA . SER A 1 106 ? 2.552 -9.714 7.873 1.00 85.50 106 SER A CA 1
ATOM 859 C C . SER A 1 106 ? 1.837 -11.055 8.045 1.00 85.50 106 SER A C 1
ATOM 861 O O . SER A 1 106 ? 2.207 -11.904 8.858 1.00 85.50 106 SER A O 1
ATOM 863 N N . ALA A 1 107 ? 0.766 -11.249 7.287 1.00 87.25 107 ALA A N 1
ATOM 864 C CA . ALA A 1 107 ? -0.035 -12.465 7.307 1.00 87.25 107 ALA A CA 1
ATOM 865 C C . ALA A 1 107 ? -0.705 -12.637 5.948 1.00 87.25 107 ALA A C 1
ATOM 867 O O . ALA A 1 107 ? -0.889 -11.650 5.243 1.00 87.25 107 ALA A O 1
ATOM 868 N N . ASN A 1 108 ? -1.092 -13.864 5.606 1.00 91.38 108 ASN A N 1
ATOM 869 C CA . ASN A 1 108 ? -1.793 -14.119 4.352 1.00 91.38 108 ASN A CA 1
ATOM 870 C C . ASN A 1 108 ? -3.067 -13.273 4.248 1.00 91.38 108 ASN A C 1
ATOM 872 O O . ASN A 1 108 ? -3.677 -12.896 5.257 1.00 91.38 108 ASN A O 1
ATOM 876 N N . ILE A 1 109 ? -3.436 -12.968 3.015 1.00 92.62 109 ILE A N 1
ATOM 877 C CA . ILE A 1 109 ? -4.519 -12.076 2.638 1.00 92.62 109 ILE A CA 1
ATOM 878 C C . ILE A 1 109 ? -5.514 -12.787 1.724 1.00 92.62 109 ILE A C 1
ATOM 880 O O . ILE A 1 109 ? -5.188 -13.796 1.100 1.00 92.62 109 ILE A O 1
ATOM 884 N N . SER A 1 110 ? -6.696 -12.196 1.604 1.00 93.44 110 SER A N 1
ATOM 885 C CA . SER A 1 110 ? -7.596 -12.436 0.479 1.00 93.44 110 SER A CA 1
ATOM 886 C C . SER A 1 110 ? -7.735 -11.160 -0.342 1.00 93.44 110 SER A C 1
ATOM 888 O O . SER A 1 110 ? -7.949 -10.084 0.229 1.00 93.44 110 SER A O 1
ATOM 890 N N . ILE A 1 111 ? -7.622 -11.269 -1.664 1.00 95.19 111 ILE A N 1
ATOM 891 C CA . ILE A 1 111 ? -7.865 -10.164 -2.591 1.00 95.19 111 ILE A CA 1
ATOM 892 C C . ILE A 1 111 ? -9.362 -10.113 -2.890 1.00 95.19 111 ILE A C 1
ATOM 894 O O . ILE A 1 111 ? -9.967 -11.052 -3.399 1.00 95.19 111 ILE A O 1
ATOM 898 N N . ARG A 1 112 ? -9.977 -8.984 -2.552 1.00 92.62 112 ARG A N 1
ATOM 899 C CA . ARG A 1 112 ? -11.404 -8.727 -2.751 1.00 92.62 112 ARG A CA 1
ATOM 900 C C . ARG A 1 112 ? -11.713 -8.339 -4.188 1.00 92.62 112 ARG A C 1
ATOM 902 O O . ARG A 1 112 ? -12.705 -8.788 -4.762 1.00 92.62 112 ARG A O 1
ATOM 909 N N . SER A 1 113 ? -10.896 -7.447 -4.719 1.00 94.38 113 SER A N 1
ATOM 910 C CA . SER A 1 113 ? -11.021 -6.895 -6.057 1.00 94.38 113 SER A CA 1
ATOM 911 C C . SER A 1 113 ? -9.640 -6.521 -6.561 1.00 94.38 113 SER A C 1
ATOM 913 O O . SER A 1 113 ? -8.763 -6.120 -5.792 1.00 94.38 113 SER A O 1
ATOM 915 N N . LEU A 1 114 ? -9.464 -6.651 -7.867 1.00 95.69 114 LEU A N 1
ATOM 916 C CA . LEU A 1 114 ? -8.244 -6.296 -8.564 1.00 95.69 114 LEU A CA 1
ATOM 917 C C . LEU A 1 114 ? -8.614 -5.473 -9.791 1.00 95.69 114 LEU A C 1
ATOM 919 O O . LEU A 1 114 ? -9.492 -5.855 -10.558 1.00 95.69 114 LEU A O 1
ATOM 923 N N . LYS A 1 115 ? -7.944 -4.342 -9.970 1.00 94.94 115 LYS A N 1
ATOM 924 C CA . LYS A 1 115 ? -8.079 -3.459 -11.119 1.00 94.94 115 LYS A CA 1
ATOM 925 C C . LYS A 1 115 ? -6.759 -3.403 -11.867 1.00 94.94 115 LYS A C 1
ATOM 927 O O . LYS A 1 115 ? -5.747 -3.038 -11.276 1.00 94.94 115 LYS A O 1
ATOM 932 N N . ILE A 1 116 ? -6.781 -3.738 -13.149 1.00 94.88 116 ILE A N 1
ATOM 933 C CA . ILE A 1 116 ? -5.650 -3.530 -14.059 1.00 94.88 116 ILE A CA 1
ATOM 934 C C . ILE A 1 116 ? -5.856 -2.180 -14.710 1.00 94.88 116 ILE A C 1
ATOM 936 O O . ILE A 1 116 ? -6.888 -1.956 -15.336 1.00 94.88 116 ILE A O 1
ATOM 940 N N . ILE A 1 117 ? -4.907 -1.278 -14.521 1.00 94.75 117 ILE A N 1
ATOM 941 C CA . ILE A 1 117 ? -5.032 0.125 -14.887 1.00 94.75 117 ILE A CA 1
ATOM 942 C C . ILE A 1 117 ? -4.432 0.338 -16.268 1.00 94.75 117 ILE A C 1
ATOM 944 O O . ILE A 1 117 ? -3.262 0.029 -16.485 1.00 94.75 117 ILE A O 1
ATOM 948 N N . TYR A 1 118 ? -5.199 0.952 -17.165 1.00 93.75 118 TYR A N 1
ATOM 949 C CA . TYR A 1 118 ? -4.714 1.563 -18.394 1.00 93.75 118 TYR A CA 1
ATOM 950 C C . TYR A 1 118 ? -4.864 3.078 -18.333 1.00 93.75 118 TYR A C 1
ATOM 952 O O . TYR A 1 118 ? -5.962 3.633 -18.385 1.00 93.75 118 TYR A O 1
ATOM 960 N N . ASN A 1 119 ? -3.724 3.752 -18.257 1.00 94.62 119 ASN A N 1
ATOM 961 C CA . ASN A 1 119 ? -3.623 5.189 -18.416 1.00 94.62 119 ASN A CA 1
ATOM 962 C C . ASN A 1 119 ? -2.626 5.474 -19.544 1.00 94.62 119 ASN A C 1
ATOM 964 O O . ASN A 1 119 ? -1.419 5.293 -19.375 1.00 94.62 119 ASN A O 1
ATOM 968 N N . LYS A 1 120 ? -3.148 5.889 -20.704 1.00 92.25 120 LYS A N 1
ATOM 969 C CA . LYS A 1 120 ? -2.369 6.068 -21.936 1.00 92.25 120 LYS A CA 1
ATOM 970 C C . LYS A 1 120 ? -1.214 7.056 -21.761 1.00 92.25 120 LYS A C 1
ATOM 972 O O . LYS A 1 120 ? -0.101 6.771 -22.193 1.00 92.25 120 LYS A O 1
ATOM 977 N N . GLU A 1 121 ? -1.464 8.191 -21.113 1.00 93.75 121 GLU A N 1
ATOM 978 C CA . GLU A 1 121 ? -0.462 9.247 -20.924 1.00 93.75 121 GLU A CA 1
ATOM 979 C C . GLU A 1 121 ? 0.649 8.807 -19.966 1.00 93.75 121 GLU A C 1
ATOM 981 O O . GLU A 1 121 ? 1.838 8.983 -20.258 1.00 93.75 121 GLU A O 1
ATOM 986 N N . LEU A 1 122 ? 0.279 8.171 -18.849 1.00 95.75 122 LEU A N 1
ATOM 987 C CA . LEU A 1 122 ? 1.254 7.644 -17.893 1.00 95.75 122 LEU A CA 1
ATOM 988 C C . LEU A 1 122 ? 2.087 6.517 -18.502 1.00 95.75 122 LEU A C 1
ATOM 990 O O . LEU A 1 122 ? 3.302 6.489 -18.310 1.00 95.75 122 LEU A O 1
ATOM 994 N N . LEU A 1 123 ? 1.462 5.610 -19.259 1.00 93.94 123 LEU A N 1
ATOM 995 C CA . LEU A 1 123 ? 2.166 4.506 -19.905 1.00 93.94 123 LEU A CA 1
ATOM 996 C C . LEU A 1 123 ? 3.140 5.013 -20.973 1.00 93.94 123 LEU A C 1
ATOM 998 O O . LEU A 1 123 ? 4.279 4.549 -21.025 1.00 93.94 123 LEU A O 1
ATOM 1002 N N . ALA A 1 124 ? 2.731 5.994 -21.782 1.00 93.12 124 ALA A N 1
ATOM 1003 C CA . ALA A 1 124 ? 3.606 6.627 -22.766 1.00 93.12 124 ALA A CA 1
ATOM 1004 C C . ALA A 1 124 ? 4.802 7.322 -22.095 1.00 93.12 124 ALA A C 1
ATOM 1006 O O . ALA A 1 124 ? 5.945 7.121 -22.508 1.00 93.12 124 ALA A O 1
ATOM 1007 N N . THR A 1 125 ? 4.559 8.071 -21.015 1.00 94.88 125 THR A N 1
ATOM 1008 C CA . THR A 1 125 ? 5.610 8.742 -20.231 1.00 94.88 125 THR A CA 1
ATOM 1009 C C . THR A 1 125 ? 6.593 7.735 -19.630 1.00 94.88 125 THR A C 1
ATOM 1011 O O . THR A 1 125 ? 7.810 7.919 -19.707 1.00 94.88 125 THR A O 1
ATOM 1014 N N . TYR A 1 126 ? 6.075 6.641 -19.072 1.00 95.81 126 TYR A N 1
ATOM 1015 C CA . TYR A 1 126 ? 6.879 5.554 -18.523 1.00 95.81 126 TYR A CA 1
ATOM 1016 C C . TYR A 1 126 ? 7.729 4.868 -19.604 1.00 95.81 126 TYR A C 1
ATOM 1018 O O . TYR A 1 126 ? 8.938 4.712 -19.437 1.00 95.81 126 TYR A O 1
ATOM 1026 N N . LYS A 1 127 ? 7.139 4.523 -20.756 1.00 93.19 127 LYS A N 1
ATOM 1027 C CA . LYS A 1 127 ? 7.864 3.903 -21.880 1.00 93.19 127 LYS A CA 1
ATOM 1028 C C . LYS A 1 127 ? 8.917 4.825 -22.489 1.00 93.19 127 LYS A C 1
ATOM 1030 O O . LYS A 1 127 ? 9.996 4.355 -22.847 1.00 93.19 127 LYS A O 1
ATOM 1035 N N . ALA A 1 128 ? 8.658 6.130 -22.566 1.00 92.69 128 ALA A N 1
ATOM 1036 C CA . ALA A 1 128 ? 9.665 7.104 -22.982 1.00 92.69 128 ALA A CA 1
ATOM 1037 C C . ALA A 1 128 ? 10.875 7.092 -22.032 1.00 92.69 128 ALA A C 1
ATOM 1039 O O . ALA A 1 128 ? 12.016 7.028 -22.490 1.00 92.69 128 ALA A O 1
ATOM 1040 N N . PHE A 1 129 ? 10.638 7.053 -20.715 1.00 92.12 129 PHE A N 1
ATOM 1041 C CA . PHE A 1 129 ? 11.713 6.918 -19.730 1.00 92.12 129 PHE A CA 1
ATOM 1042 C C . PHE A 1 129 ? 12.486 5.600 -19.890 1.00 92.12 129 PHE A C 1
ATOM 1044 O O . PHE A 1 129 ? 13.719 5.607 -19.885 1.00 92.12 129 PHE A O 1
ATOM 1051 N N . LEU A 1 130 ? 11.785 4.475 -20.085 1.00 91.62 130 LEU A N 1
ATOM 1052 C CA . LEU A 1 130 ? 12.420 3.176 -20.325 1.00 91.62 130 LEU A CA 1
ATOM 1053 C C . LEU A 1 130 ? 13.340 3.197 -21.550 1.00 91.62 130 LEU A C 1
ATOM 1055 O O . LEU A 1 130 ? 14.458 2.690 -21.456 1.00 91.62 130 LEU A O 1
ATOM 1059 N N . ASN A 1 131 ? 12.894 3.788 -22.662 1.00 90.44 131 ASN A N 1
ATOM 1060 C CA . ASN A 1 131 ? 13.668 3.903 -23.901 1.00 90.44 131 ASN A CA 1
ATOM 1061 C C . ASN A 1 131 ? 14.935 4.744 -23.713 1.00 90.44 131 ASN A C 1
ATOM 1063 O O . ASN A 1 131 ? 16.026 4.315 -24.102 1.00 90.44 131 ASN A O 1
ATOM 1067 N N . THR A 1 132 ? 14.811 5.906 -23.066 1.00 88.44 132 THR A N 1
ATOM 1068 C CA . THR A 1 132 ? 15.962 6.758 -22.742 1.00 88.44 132 THR A CA 1
ATOM 1069 C C . THR A 1 132 ? 16.966 5.996 -21.882 1.00 88.44 132 THR A C 1
ATOM 1071 O O . THR A 1 132 ? 18.138 5.913 -22.236 1.00 88.44 132 THR A O 1
ATOM 1074 N N . ASN A 1 133 ? 16.511 5.357 -20.800 1.00 85.62 133 ASN A N 1
ATOM 1075 C CA . ASN A 1 133 ? 17.394 4.624 -19.891 1.00 85.62 133 ASN A CA 1
ATOM 1076 C C . ASN A 1 133 ? 18.030 3.376 -20.533 1.00 85.62 133 ASN A C 1
ATOM 1078 O O . ASN A 1 133 ? 19.161 3.009 -20.194 1.00 85.62 133 ASN A O 1
ATOM 1082 N N . TYR A 1 134 ? 17.327 2.724 -21.463 1.00 83.69 134 TYR A N 1
ATOM 1083 C CA . TYR A 1 134 ? 17.835 1.562 -22.193 1.00 83.69 134 TYR A CA 1
ATOM 1084 C C . TYR A 1 134 ? 18.947 1.956 -23.174 1.00 83.69 134 TYR A C 1
ATOM 1086 O O . TYR A 1 134 ? 19.964 1.266 -23.269 1.00 83.69 134 TYR A O 1
ATOM 1094 N N . SER A 1 135 ? 18.795 3.112 -23.827 1.00 81.00 135 SER A N 1
ATOM 1095 C CA . SER A 1 135 ? 19.756 3.657 -24.795 1.00 81.00 135 SER A CA 1
ATOM 1096 C C . SER A 1 135 ? 21.109 4.031 -24.172 1.00 81.00 135 SER A C 1
ATOM 1098 O O . SER A 1 135 ? 22.114 4.067 -24.874 1.00 81.00 135 SER A O 1
ATOM 1100 N N . LEU A 1 136 ? 21.169 4.238 -22.849 1.00 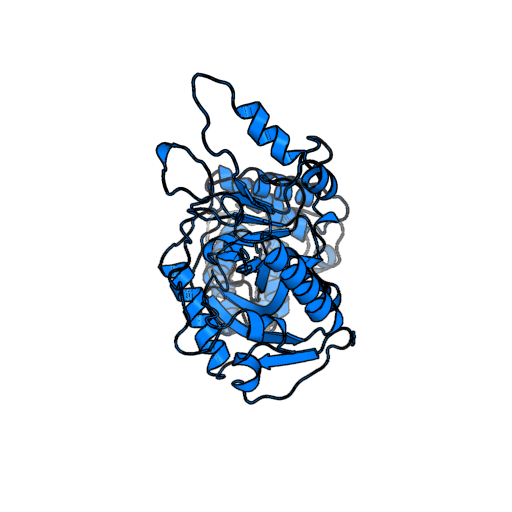74.38 136 LEU A N 1
ATOM 1101 C CA . LEU A 1 136 ? 22.409 4.548 -22.117 1.00 74.38 136 LEU A CA 1
ATOM 1102 C C . LEU A 1 136 ? 23.393 3.358 -21.992 1.00 74.38 136 LEU A C 1
ATOM 1104 O O . LEU A 1 136 ? 24.505 3.535 -21.499 1.00 74.38 136 LEU A O 1
ATOM 1108 N N . GLY A 1 137 ? 23.028 2.148 -22.436 1.00 66.25 137 GLY A N 1
ATOM 1109 C CA . GLY A 1 137 ? 23.957 1.013 -22.543 1.00 66.25 137 GLY A CA 1
ATOM 1110 C C . GLY A 1 137 ? 24.289 0.271 -21.233 1.00 66.25 137 GLY A C 1
ATOM 1111 O O . GLY A 1 137 ? 23.617 0.411 -20.210 1.00 66.25 137 GLY A O 1
ATOM 1112 N N . GLU A 1 138 ? 25.299 -0.610 -21.292 1.00 60.31 138 GLU A N 1
ATOM 1113 C CA . GLU A 1 138 ? 25.645 -1.605 -20.254 1.00 60.31 138 GLU A CA 1
ATOM 1114 C C . GLU A 1 138 ? 26.572 -1.119 -19.132 1.00 60.31 138 GLU A C 1
ATOM 1116 O O . GLU A 1 138 ? 26.942 -1.944 -18.293 1.00 60.31 138 GLU A O 1
ATOM 1121 N N . ASN A 1 139 ? 26.869 0.184 -19.013 1.00 54.06 139 ASN A N 1
ATOM 1122 C CA . ASN A 1 139 ? 27.555 0.767 -17.837 1.00 54.06 139 ASN A CA 1
ATOM 1123 C C . ASN A 1 139 ? 26.641 0.765 -16.579 1.00 54.06 139 ASN A C 1
ATOM 1125 O O . ASN A 1 139 ? 26.465 1.742 -15.860 1.00 54.06 139 ASN A O 1
ATOM 1129 N N . SER A 1 140 ? 26.041 -0.399 -16.339 1.00 48.31 140 SER A N 1
ATOM 1130 C CA . SER A 1 140 ? 24.920 -0.816 -15.511 1.00 48.31 140 SER A CA 1
ATOM 1131 C C . SER A 1 140 ? 25.332 -1.367 -14.146 1.00 48.31 140 SER A C 1
ATOM 1133 O O . SER A 1 140 ? 24.475 -1.859 -13.405 1.00 48.31 140 SER A O 1
ATOM 1135 N N . ALA A 1 141 ? 26.610 -1.229 -13.763 1.00 45.84 141 ALA A N 1
ATOM 1136 C CA . ALA A 1 141 ? 27.110 -1.597 -12.433 1.00 45.84 141 ALA A CA 1
ATOM 1137 C C . ALA A 1 141 ? 26.303 -0.938 -11.289 1.00 45.84 141 ALA A C 1
ATOM 1139 O O . ALA A 1 141 ? 26.304 -1.432 -10.162 1.00 45.84 141 ALA A O 1
ATOM 1140 N N . ASN A 1 142 ? 25.530 0.107 -11.608 1.00 54.88 142 ASN A N 1
ATOM 1141 C CA . ASN A 1 142 ? 24.708 0.864 -10.678 1.00 54.88 142 ASN A CA 1
ATOM 1142 C C . ASN A 1 142 ? 23.185 0.747 -10.890 1.00 54.88 142 ASN A C 1
ATOM 1144 O O . ASN A 1 142 ? 22.463 1.407 -10.161 1.00 54.88 142 ASN A O 1
ATOM 1148 N N . LYS A 1 143 ? 22.645 -0.044 -11.836 1.00 70.25 143 LYS A N 1
ATOM 1149 C CA . LYS A 1 143 ? 21.178 -0.041 -12.072 1.00 70.25 143 LYS A CA 1
ATOM 1150 C C . LYS A 1 143 ? 20.396 -0.824 -11.020 1.00 70.25 143 LYS A C 1
ATOM 1152 O O . LYS A 1 143 ? 19.609 -0.270 -10.279 1.00 70.25 143 LYS A O 1
ATOM 1157 N N . ILE A 1 144 ? 20.652 -2.123 -10.892 1.00 75.25 144 ILE A N 1
ATOM 1158 C CA . ILE A 1 144 ? 20.177 -2.916 -9.738 1.00 75.25 144 ILE A CA 1
ATOM 1159 C C . ILE A 1 144 ? 21.303 -3.698 -9.057 1.00 75.25 144 ILE A C 1
ATOM 1161 O O . ILE A 1 144 ? 21.101 -4.278 -7.987 1.00 75.25 144 ILE A O 1
ATOM 1165 N N . GLY A 1 145 ? 22.510 -3.670 -9.636 1.00 71.69 145 GLY A N 1
ATOM 1166 C CA . GLY A 1 145 ? 23.712 -4.343 -9.144 1.00 71.69 145 GLY A CA 1
ATOM 1167 C C . GLY A 1 145 ? 23.501 -5.832 -8.828 1.00 71.69 145 GLY A C 1
ATOM 1168 O O . GLY A 1 145 ? 22.611 -6.497 -9.360 1.00 71.69 145 GLY A O 1
ATOM 1169 N N . ALA A 1 146 ? 24.289 -6.355 -7.887 1.00 73.31 146 ALA A N 1
ATOM 1170 C CA . ALA A 1 146 ? 24.140 -7.709 -7.338 1.00 73.31 146 ALA A CA 1
ATOM 1171 C C . ALA A 1 146 ? 23.007 -7.827 -6.291 1.00 73.31 146 ALA A C 1
ATOM 1173 O O . ALA A 1 146 ? 23.109 -8.603 -5.338 1.00 73.31 146 ALA A O 1
ATOM 1174 N N . THR A 1 147 ? 21.944 -7.021 -6.405 1.00 78.75 147 THR A N 1
ATOM 1175 C CA . THR A 1 147 ? 20.827 -7.076 -5.453 1.00 78.75 147 THR A CA 1
ATOM 1176 C C . THR A 1 147 ? 20.158 -8.445 -5.524 1.00 78.75 147 THR A C 1
ATOM 1178 O O . THR A 1 147 ? 19.721 -8.889 -6.587 1.00 78.75 147 THR A O 1
ATOM 1181 N N . LYS A 1 148 ? 20.106 -9.120 -4.372 1.00 82.19 148 LYS A N 1
ATOM 1182 C CA . LYS A 1 148 ? 19.339 -10.348 -4.188 1.00 82.19 148 LYS A CA 1
ATOM 1183 C C . LYS A 1 148 ? 17.903 -9.953 -3.872 1.00 82.19 148 LYS A C 1
ATOM 1185 O O . LYS A 1 148 ? 17.645 -9.345 -2.830 1.00 82.19 148 LYS A O 1
ATOM 1190 N N . PHE A 1 149 ? 17.001 -10.259 -4.796 1.00 83.75 149 PHE A N 1
ATOM 1191 C CA . PHE A 1 149 ? 15.578 -10.031 -4.606 1.00 83.75 149 PHE A CA 1
ATOM 1192 C C . PHE A 1 149 ? 15.022 -11.017 -3.595 1.00 83.75 149 PHE A C 1
ATOM 1194 O O . PHE A 1 149 ? 15.507 -12.139 -3.454 1.00 83.75 149 PHE A O 1
ATOM 1201 N N . GLN A 1 150 ? 14.022 -10.560 -2.867 1.00 80.06 150 GLN A N 1
ATOM 1202 C CA . GLN A 1 150 ? 13.407 -11.313 -1.786 1.00 80.06 150 GLN A CA 1
ATOM 1203 C C . GLN A 1 150 ? 12.036 -11.851 -2.154 1.00 80.06 150 GLN A C 1
ATOM 1205 O O . GLN A 1 150 ? 11.399 -12.513 -1.331 1.00 80.06 150 GLN A O 1
ATOM 1210 N N . SER A 1 151 ? 11.578 -11.550 -3.367 1.00 81.00 151 SER A N 1
ATOM 1211 C CA . SER A 1 151 ? 10.438 -12.246 -3.920 1.00 81.00 151 SER A CA 1
ATOM 1212 C C . SER A 1 151 ? 10.777 -13.721 -4.112 1.00 81.00 151 SER A C 1
ATOM 1214 O O . SER A 1 151 ? 11.874 -14.052 -4.574 1.00 81.00 151 SER A O 1
ATOM 1216 N N . LYS A 1 152 ? 9.833 -14.604 -3.772 1.00 79.06 152 LYS A N 1
ATOM 1217 C CA . LYS A 1 152 ? 9.964 -16.046 -4.031 1.00 79.06 152 LYS A CA 1
ATOM 1218 C C . LYS A 1 152 ? 10.062 -16.326 -5.534 1.00 79.06 152 LYS A C 1
ATOM 1220 O O . LYS A 1 152 ? 10.806 -17.208 -5.951 1.00 79.06 152 LYS A O 1
ATOM 1225 N N . PHE A 1 153 ? 9.341 -15.549 -6.332 1.00 75.44 153 PHE A N 1
ATOM 1226 C CA . PHE A 1 153 ? 9.259 -15.717 -7.774 1.00 75.44 153 PHE A CA 1
ATOM 1227 C C . PHE A 1 153 ? 10.259 -14.790 -8.446 1.00 75.44 153 PHE A C 1
ATOM 1229 O O . PHE A 1 153 ? 10.379 -13.626 -8.084 1.00 75.44 153 PHE A O 1
ATOM 1236 N N . GLN A 1 154 ? 11.019 -15.315 -9.400 1.00 70.19 154 GLN A N 1
ATOM 1237 C CA . GLN A 1 154 ? 11.970 -14.532 -10.200 1.00 70.19 154 GLN A CA 1
ATOM 1238 C C . GLN A 1 154 ? 11.526 -14.437 -11.665 1.00 70.19 154 GLN A C 1
ATOM 1240 O O . GLN A 1 154 ? 12.023 -13.606 -12.424 1.00 70.19 154 GLN A O 1
ATOM 1245 N N . ASN A 1 155 ? 10.581 -15.285 -12.056 1.00 67.62 155 ASN A N 1
ATOM 1246 C CA . ASN A 1 155 ? 9.931 -15.359 -13.350 1.00 67.62 155 ASN A CA 1
ATOM 1247 C C . ASN A 1 155 ? 8.482 -15.833 -13.149 1.00 67.62 155 ASN A C 1
ATOM 1249 O O . ASN A 1 155 ? 8.164 -16.428 -12.121 1.00 67.62 155 ASN A O 1
ATOM 1253 N N . ASP A 1 156 ? 7.633 -15.535 -14.128 1.00 70.00 156 ASP A N 1
ATOM 1254 C CA . ASP A 1 156 ? 6.282 -16.082 -14.245 1.00 70.00 156 ASP A CA 1
ATOM 1255 C C . ASP A 1 156 ? 6.254 -17.008 -15.459 1.00 70.00 156 ASP A C 1
ATOM 1257 O O . ASP A 1 156 ? 6.863 -16.704 -16.491 1.00 70.00 156 ASP A O 1
ATOM 1261 N N . THR A 1 157 ? 5.624 -18.163 -15.290 1.00 71.25 157 THR A N 1
ATOM 1262 C CA . THR A 1 157 ? 5.445 -19.187 -16.324 1.00 71.25 157 THR A CA 1
ATOM 1263 C C . THR A 1 157 ? 3.991 -19.324 -16.762 1.00 71.25 157 THR A C 1
ATOM 1265 O O . THR A 1 157 ? 3.732 -20.001 -17.750 1.00 71.25 157 THR A O 1
ATOM 1268 N N . GLU A 1 158 ? 3.055 -18.723 -16.028 1.00 75.44 158 GLU A N 1
ATOM 1269 C CA . GLU A 1 158 ? 1.617 -18.783 -16.283 1.00 75.44 158 GLU A CA 1
ATOM 1270 C C . GLU A 1 158 ? 1.132 -17.547 -17.049 1.00 75.44 158 GLU A C 1
ATOM 1272 O O . GLU A 1 158 ? 0.370 -17.689 -18.001 1.00 75.44 158 GLU A O 1
ATOM 1277 N N . TYR A 1 159 ? 1.635 -16.359 -16.696 1.00 73.75 159 TYR A N 1
ATOM 1278 C CA . TYR A 1 159 ? 1.315 -15.097 -17.368 1.00 73.75 159 TYR A CA 1
ATOM 1279 C C . TYR A 1 159 ? 2.582 -14.386 -17.845 1.00 73.75 159 TYR A C 1
ATOM 1281 O O . TYR A 1 159 ? 3.468 -14.028 -17.061 1.00 73.75 159 TYR A O 1
ATOM 1289 N N . THR A 1 160 ? 2.674 -14.144 -19.154 1.00 71.56 160 THR A N 1
ATOM 1290 C CA . THR A 1 160 ? 3.880 -13.558 -19.752 1.00 71.56 160 THR A CA 1
ATOM 1291 C C . THR A 1 160 ? 4.094 -12.127 -19.246 1.00 71.56 160 THR A C 1
ATOM 1293 O O . THR A 1 160 ? 3.213 -11.275 -19.337 1.00 71.56 160 THR A O 1
ATOM 1296 N N . ASP A 1 161 ? 5.294 -11.840 -18.735 1.00 70.50 161 ASP A N 1
ATOM 1297 C CA . ASP A 1 161 ? 5.703 -10.525 -18.208 1.00 70.50 161 ASP A CA 1
ATOM 1298 C C . ASP A 1 161 ? 4.945 -10.048 -16.945 1.00 70.50 161 ASP A C 1
ATOM 1300 O O . ASP A 1 161 ? 5.014 -8.861 -16.593 1.00 70.50 161 ASP A O 1
ATOM 1304 N N . PHE A 1 162 ? 4.271 -10.969 -16.241 1.00 72.81 162 PHE A N 1
ATOM 1305 C CA . PHE A 1 162 ? 3.737 -10.803 -14.882 1.00 72.81 162 PHE A CA 1
ATOM 1306 C C . PHE A 1 162 ? 4.686 -11.455 -13.833 1.00 72.81 162 PHE A C 1
ATOM 1308 O O . PHE A 1 162 ? 5.726 -11.992 -14.203 1.00 72.81 162 PHE A O 1
ATOM 1315 N N . CYS A 1 163 ? 4.441 -11.283 -12.524 1.00 63.22 163 CYS A N 1
ATOM 1316 C CA . CYS A 1 163 ? 5.120 -11.877 -11.337 1.00 63.22 163 CYS A CA 1
ATOM 1317 C C . CYS A 1 163 ? 6.663 -11.947 -11.187 1.00 63.22 163 CYS A C 1
ATOM 1319 O O . CYS A 1 163 ? 7.137 -12.388 -10.138 1.00 63.22 163 CYS A O 1
ATOM 1321 N N . ALA A 1 164 ? 7.487 -11.475 -12.122 1.00 64.56 164 ALA A N 1
ATOM 1322 C CA . ALA A 1 164 ? 8.927 -11.335 -11.895 1.00 64.56 164 ALA A CA 1
ATOM 1323 C C . ALA A 1 164 ? 9.222 -9.986 -11.217 1.00 64.56 164 ALA A C 1
ATOM 1325 O O . ALA A 1 164 ? 8.960 -8.955 -11.842 1.00 64.56 164 ALA A O 1
ATOM 1326 N N . PRO A 1 165 ? 9.853 -9.915 -10.022 1.00 72.94 165 PRO A N 1
ATOM 1327 C CA . PRO A 1 165 ? 10.334 -8.635 -9.527 1.00 72.94 165 PRO A CA 1
ATOM 1328 C C . PRO A 1 165 ? 11.333 -8.041 -10.513 1.00 72.94 165 PRO A C 1
ATOM 1330 O O . PRO A 1 165 ? 11.478 -6.837 -10.512 1.00 72.94 165 PRO A O 1
ATOM 1333 N N . VAL A 1 166 ? 11.994 -8.846 -11.360 1.00 85.69 166 VAL A N 1
ATOM 1334 C CA . VAL A 1 166 ? 12.885 -8.385 -12.429 1.00 85.69 166 VAL A CA 1
ATOM 1335 C C . VAL A 1 166 ? 12.234 -8.595 -13.792 1.00 85.69 166 VAL A C 1
ATOM 1337 O O . VAL A 1 166 ? 12.246 -9.698 -14.342 1.00 85.69 166 VAL A O 1
ATOM 1340 N N . LEU A 1 167 ? 11.725 -7.509 -14.368 1.00 86.00 167 LEU A N 1
ATOM 1341 C CA . LEU A 1 167 ? 11.218 -7.485 -15.738 1.00 86.00 167 LEU A CA 1
ATOM 1342 C C . LEU A 1 167 ? 12.385 -7.414 -16.725 1.00 86.00 167 LEU A C 1
ATOM 1344 O O . LEU A 1 167 ? 12.466 -8.232 -17.642 1.00 86.00 167 LEU A O 1
ATOM 1348 N N . ASN A 1 168 ? 13.345 -6.518 -16.471 1.00 85.62 168 ASN A N 1
ATOM 1349 C CA . ASN A 1 168 ? 14.579 -6.414 -17.242 1.00 85.62 168 ASN A CA 1
ATOM 1350 C C . ASN A 1 168 ? 15.757 -5.941 -16.375 1.00 85.62 168 ASN A C 1
ATOM 1352 O O . ASN A 1 168 ? 15.809 -4.795 -15.925 1.00 85.62 168 ASN A O 1
ATOM 1356 N N . ARG A 1 169 ? 16.753 -6.815 -16.172 1.00 80.88 169 ARG A N 1
ATOM 1357 C CA . ARG A 1 169 ? 17.931 -6.515 -15.336 1.00 80.88 169 ARG A CA 1
ATOM 1358 C C . ARG A 1 169 ? 18.824 -5.425 -15.932 1.00 80.88 169 ARG A C 1
ATOM 1360 O O . ARG A 1 169 ? 19.318 -4.589 -15.181 1.00 80.88 169 ARG A O 1
ATOM 1367 N N . ARG A 1 170 ? 19.006 -5.413 -17.258 1.00 79.06 170 ARG A N 1
ATOM 1368 C CA . ARG A 1 170 ? 19.846 -4.432 -17.970 1.00 79.06 170 ARG A CA 1
ATOM 1369 C C . ARG A 1 170 ? 19.275 -3.018 -17.884 1.00 79.06 170 ARG A C 1
ATOM 1371 O O . ARG A 1 170 ? 20.036 -2.059 -17.798 1.00 79.06 170 ARG A O 1
ATOM 1378 N N . ASN A 1 171 ? 17.953 -2.880 -17.885 1.00 84.56 171 ASN A N 1
ATOM 1379 C CA . ASN A 1 171 ? 17.284 -1.595 -17.743 1.00 84.56 171 ASN A CA 1
ATOM 1380 C C . ASN A 1 171 ? 16.976 -1.240 -16.281 1.00 84.56 171 ASN A C 1
ATOM 1382 O O . ASN A 1 171 ? 16.668 -0.093 -15.988 1.00 84.56 171 ASN A O 1
ATOM 1386 N N . GLY A 1 172 ? 17.096 -2.195 -15.354 1.00 86.69 172 GLY A N 1
ATOM 1387 C CA . GLY A 1 172 ? 16.681 -2.008 -13.964 1.00 86.69 172 GLY A CA 1
ATOM 1388 C C . GLY A 1 172 ? 15.164 -1.884 -13.815 1.00 86.69 172 GLY A C 1
ATOM 1389 O O . GLY A 1 172 ? 14.695 -1.201 -12.907 1.00 86.69 172 GLY A O 1
ATOM 1390 N N . GLU A 1 173 ? 14.409 -2.512 -14.720 1.00 90.69 173 GLU A N 1
ATOM 1391 C CA . GLU A 1 173 ? 12.950 -2.540 -14.683 1.00 90.69 173 GLU A CA 1
ATOM 1392 C C . GLU A 1 173 ? 12.464 -3.700 -13.818 1.00 90.69 173 GLU A C 1
ATOM 1394 O O . GLU A 1 173 ? 12.845 -4.860 -14.023 1.00 90.69 173 GLU A O 1
ATOM 1399 N N . LEU A 1 174 ? 11.610 -3.367 -12.859 1.00 91.06 174 LEU A N 1
ATOM 1400 C CA . LEU A 1 174 ? 11.131 -4.240 -11.810 1.00 91.06 174 LEU A CA 1
ATOM 1401 C C . LEU A 1 174 ? 9.607 -4.201 -11.686 1.00 91.06 174 LEU A C 1
ATOM 1403 O O . LEU A 1 174 ? 8.987 -3.189 -12.000 1.00 91.06 174 LEU A O 1
ATOM 1407 N N . MET A 1 175 ? 9.021 -5.270 -11.152 1.00 92.06 175 MET A N 1
ATOM 1408 C CA . MET A 1 175 ? 7.635 -5.287 -10.682 1.00 92.06 175 MET A CA 1
ATOM 1409 C C . MET A 1 175 ? 7.636 -5.221 -9.151 1.00 92.06 175 MET A C 1
ATOM 1411 O O . MET A 1 175 ? 8.108 -6.147 -8.492 1.00 92.06 175 MET A O 1
ATOM 1415 N N . LEU A 1 176 ? 7.160 -4.117 -8.573 1.00 93.81 176 LEU A N 1
ATOM 1416 C CA . LEU A 1 176 ? 7.266 -3.853 -7.135 1.00 93.81 176 LEU A CA 1
ATOM 1417 C C . LE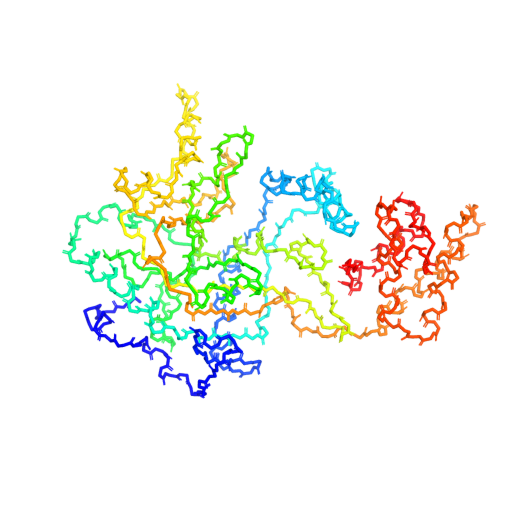U A 1 176 ? 5.920 -3.505 -6.499 1.00 93.81 176 LEU A C 1
ATOM 1419 O O . LEU A 1 176 ? 5.010 -2.989 -7.143 1.00 93.81 176 LEU A O 1
ATOM 1423 N N . PHE A 1 177 ? 5.823 -3.744 -5.195 1.00 94.38 177 PHE A N 1
ATOM 1424 C CA . PHE A 1 177 ? 4.650 -3.434 -4.390 1.00 94.38 177 PHE A CA 1
ATOM 1425 C C . PHE A 1 177 ? 4.720 -2.033 -3.782 1.00 94.38 177 PHE A C 1
ATOM 1427 O O . PHE A 1 177 ? 5.776 -1.601 -3.309 1.00 94.38 177 PHE A O 1
ATOM 1434 N N . HIS A 1 178 ? 3.566 -1.372 -3.693 1.00 94.31 178 HIS A N 1
ATOM 1435 C CA . HIS A 1 178 ? 3.376 -0.107 -2.982 1.00 94.31 178 HIS A CA 1
ATOM 1436 C C . HIS A 1 178 ? 2.084 -0.148 -2.157 1.00 94.31 178 HIS A C 1
ATOM 1438 O O . HIS A 1 178 ? 1.031 -0.525 -2.660 1.00 94.31 178 HIS A O 1
ATOM 1444 N N . GLY A 1 179 ? 2.139 0.223 -0.878 1.00 90.44 179 GLY A N 1
ATOM 1445 C CA . GLY A 1 179 ? 0.964 0.225 0.006 1.00 90.44 179 GLY A CA 1
ATOM 1446 C C . GLY A 1 179 ? 0.425 1.622 0.177 1.00 90.44 179 GLY A C 1
ATOM 1447 O O . GLY A 1 179 ? 1.200 2.546 0.409 1.00 90.44 179 GLY A O 1
ATOM 1448 N N . THR A 1 180 ? -0.892 1.776 0.090 1.00 89.06 180 THR A N 1
ATOM 1449 C CA . THR A 1 180 ? -1.515 3.097 0.148 1.00 89.06 180 THR A CA 1
ATOM 1450 C C . THR A 1 180 ? -2.975 3.018 0.603 1.00 89.06 180 THR A C 1
ATOM 1452 O O . THR A 1 180 ? -3.471 1.954 0.972 1.00 89.06 180 THR A O 1
ATOM 1455 N N . SER A 1 181 ? -3.672 4.152 0.639 1.00 84.94 181 SER A N 1
ATOM 1456 C CA . SER A 1 181 ? -5.119 4.193 0.867 1.00 84.94 181 SER A CA 1
ATOM 1457 C C . SER A 1 181 ? -5.886 4.148 -0.462 1.00 84.94 181 SER A C 1
ATOM 1459 O O . SER A 1 181 ? -5.333 4.574 -1.476 1.00 84.94 181 SER A O 1
ATOM 1461 N N . PRO A 1 182 ? -7.162 3.714 -0.479 1.00 85.75 182 PRO A N 1
ATOM 1462 C CA . PRO A 1 182 ? -7.961 3.665 -1.708 1.00 85.75 182 PRO A CA 1
ATOM 1463 C C . PRO A 1 182 ? -7.956 4.989 -2.486 1.00 85.75 182 PRO A C 1
ATOM 1465 O O . PRO A 1 182 ? -7.703 5.012 -3.685 1.00 85.75 182 PRO A O 1
ATOM 1468 N N . TYR A 1 183 ? -8.147 6.105 -1.774 1.00 88.00 183 TYR A N 1
ATOM 1469 C CA . TYR A 1 183 ? -8.141 7.449 -2.356 1.00 88.00 183 TYR A CA 1
ATOM 1470 C C . TYR A 1 183 ? -6.803 7.797 -3.020 1.00 88.00 183 TYR A C 1
ATOM 1472 O O . TYR A 1 183 ? -6.772 8.273 -4.149 1.00 88.00 183 TYR A O 1
ATOM 1480 N N . ILE A 1 184 ? -5.682 7.542 -2.338 1.00 90.00 184 ILE A N 1
ATOM 1481 C CA . ILE A 1 184 ? -4.359 7.832 -2.901 1.00 90.00 184 ILE A CA 1
ATOM 1482 C C . ILE A 1 184 ? -4.040 6.873 -4.057 1.00 90.00 184 ILE A C 1
ATOM 1484 O O . ILE A 1 184 ? -3.420 7.296 -5.026 1.00 90.00 184 ILE A O 1
ATOM 1488 N N . GLY A 1 185 ? -4.480 5.614 -3.989 1.00 92.25 185 GLY A N 1
ATOM 1489 C CA . GLY A 1 185 ? -4.359 4.661 -5.093 1.00 92.25 185 GLY A CA 1
ATOM 1490 C C . GLY A 1 185 ? -5.052 5.157 -6.363 1.00 92.25 185 GLY A C 1
ATOM 1491 O O . GLY A 1 185 ? -4.439 5.144 -7.426 1.00 92.25 185 GLY A O 1
ATOM 1492 N N . ASP A 1 186 ? -6.278 5.673 -6.243 1.00 91.50 186 ASP A N 1
ATOM 1493 C CA . ASP A 1 186 ? -7.018 6.257 -7.369 1.00 91.50 186 ASP A CA 1
ATOM 1494 C C . ASP A 1 186 ? -6.320 7.500 -7.947 1.00 91.50 186 ASP A C 1
ATOM 1496 O O . ASP A 1 186 ? -6.162 7.623 -9.164 1.00 91.50 186 ASP A O 1
ATOM 1500 N N . LEU A 1 187 ? -5.804 8.384 -7.081 1.00 93.44 187 LEU A N 1
ATOM 1501 C CA . LEU A 1 187 ? -4.995 9.526 -7.520 1.00 93.44 187 LEU A CA 1
ATOM 1502 C C . LEU A 1 187 ? -3.738 9.088 -8.281 1.00 93.44 187 LEU A C 1
ATOM 1504 O O . LEU A 1 187 ? -3.396 9.707 -9.288 1.00 93.44 187 LEU A O 1
ATOM 1508 N N . ILE A 1 188 ? -3.063 8.031 -7.819 1.00 95.94 188 ILE A N 1
ATOM 1509 C CA . ILE A 1 188 ? -1.879 7.482 -8.486 1.00 95.94 188 ILE A CA 1
ATOM 1510 C C . ILE A 1 188 ? -2.259 6.872 -9.844 1.00 95.94 188 ILE A C 1
ATOM 1512 O O . ILE A 1 188 ? -1.567 7.137 -10.822 1.00 95.94 188 ILE A O 1
ATOM 1516 N N . ALA A 1 189 ? -3.354 6.114 -9.956 1.00 95.19 189 ALA A N 1
ATOM 1517 C CA . ALA A 1 189 ? -3.806 5.580 -11.249 1.00 95.19 189 ALA A CA 1
ATOM 1518 C C . ALA A 1 189 ? -4.165 6.681 -12.260 1.00 95.19 189 ALA A C 1
ATOM 1520 O O . ALA A 1 189 ? -3.893 6.545 -13.454 1.00 95.19 189 ALA A O 1
ATOM 1521 N N . GLY A 1 190 ? -4.756 7.783 -11.791 1.00 94.31 190 GLY A N 1
ATOM 1522 C CA . GLY A 1 190 ? -5.126 8.905 -12.649 1.00 94.31 190 GLY A CA 1
ATOM 1523 C C . GLY A 1 190 ? -3.971 9.843 -13.011 1.00 94.31 190 GLY A C 1
ATOM 1524 O O . GLY A 1 190 ? -3.980 10.397 -14.104 1.00 94.31 190 GLY A O 1
ATOM 1525 N N . GLY A 1 191 ? -3.007 10.057 -12.109 1.00 94.81 191 GLY A N 1
ATOM 1526 C CA . GLY A 1 191 ? -1.992 11.114 -12.245 1.00 94.81 191 GLY A CA 1
ATOM 1527 C C . GLY A 1 191 ? -0.539 10.681 -12.048 1.00 94.81 191 GLY A C 1
ATOM 1528 O O . GLY A 1 191 ? 0.353 11.525 -12.099 1.00 94.81 191 GLY A O 1
ATOM 1529 N N . GLY A 1 192 ? -0.287 9.394 -11.821 1.00 96.81 192 GLY A N 1
ATOM 1530 C CA . GLY A 1 192 ? 1.042 8.842 -11.584 1.00 96.81 192 GLY A CA 1
ATOM 1531 C C . GLY A 1 192 ? 1.549 9.056 -10.158 1.00 96.81 192 GLY A C 1
ATOM 1532 O O . GLY A 1 192 ? 0.914 9.681 -9.305 1.00 96.81 192 GLY A O 1
ATOM 1533 N N . PHE A 1 193 ? 2.730 8.504 -9.881 1.00 97.19 193 PHE A N 1
ATOM 1534 C CA . PHE A 1 193 ? 3.408 8.719 -8.606 1.00 97.19 193 PHE A CA 1
ATOM 1535 C C . PHE A 1 193 ? 3.932 10.154 -8.502 1.00 97.19 193 PHE A C 1
ATOM 1537 O O . PHE A 1 193 ? 4.377 10.742 -9.484 1.00 97.19 193 PHE A O 1
ATOM 1544 N N . ARG A 1 194 ? 3.950 10.698 -7.281 1.00 95.25 194 ARG A N 1
ATOM 1545 C CA . ARG A 1 194 ? 4.443 12.051 -6.982 1.00 95.25 194 ARG A CA 1
ATOM 1546 C C . ARG A 1 194 ? 5.573 12.023 -5.945 1.00 95.25 194 ARG A C 1
ATOM 1548 O O . ARG A 1 194 ? 5.328 12.326 -4.774 1.00 95.25 194 ARG A O 1
ATOM 1555 N N . PRO A 1 195 ? 6.799 11.603 -6.330 1.00 94.25 195 PRO A N 1
ATOM 1556 C CA . PRO A 1 195 ? 7.952 11.544 -5.423 1.00 94.25 195 PRO A CA 1
ATOM 1557 C C . PRO A 1 195 ? 8.254 12.884 -4.736 1.00 94.25 195 PRO A C 1
ATOM 1559 O O . PRO A 1 195 ? 8.672 12.909 -3.578 1.00 94.25 195 PRO A O 1
ATOM 1562 N N . ASP A 1 196 ? 7.957 13.989 -5.421 1.00 91.44 196 ASP A N 1
ATOM 1563 C CA . ASP A 1 196 ? 8.093 15.373 -4.962 1.00 91.44 196 ASP A CA 1
ATOM 1564 C C . ASP A 1 196 ? 7.203 15.712 -3.753 1.00 91.44 196 ASP A C 1
ATOM 1566 O O . ASP A 1 196 ? 7.516 16.612 -2.977 1.00 91.44 196 ASP A O 1
ATOM 1570 N N . LEU A 1 197 ? 6.123 14.958 -3.528 1.00 89.88 197 LEU A N 1
ATOM 1571 C CA . LEU A 1 197 ? 5.225 15.149 -2.384 1.00 89.88 197 LEU A CA 1
ATOM 1572 C C . LEU A 1 197 ? 5.674 14.390 -1.124 1.00 89.88 197 LEU A C 1
ATOM 1574 O O . LEU A 1 197 ? 4.972 14.401 -0.107 1.00 89.88 197 LEU A O 1
ATOM 1578 N N . GLY A 1 198 ? 6.841 13.733 -1.155 1.00 85.38 198 GLY A N 1
ATOM 1579 C CA . GLY A 1 198 ? 7.419 13.073 0.015 1.00 85.38 198 GLY A CA 1
ATOM 1580 C C . GLY A 1 198 ? 7.570 14.046 1.191 1.00 85.38 198 GLY A C 1
ATOM 1581 O O . GLY A 1 198 ? 8.212 15.089 1.074 1.00 85.38 198 GLY A O 1
ATOM 1582 N N . LYS A 1 199 ? 6.969 13.718 2.342 1.00 83.19 199 LYS A N 1
ATOM 1583 C CA . LYS A 1 199 ? 6.901 14.632 3.493 1.00 83.19 199 LYS A CA 1
ATOM 1584 C C . LYS A 1 199 ? 8.256 14.794 4.180 1.00 83.19 199 LYS A C 1
ATOM 1586 O O . LYS A 1 199 ? 8.875 13.813 4.593 1.00 83.19 199 LYS A O 1
ATOM 1591 N N . LYS A 1 200 ? 8.662 16.049 4.379 1.00 85.56 200 LYS A N 1
ATOM 1592 C CA . LYS A 1 200 ? 9.808 16.428 5.210 1.00 85.56 200 LYS A CA 1
ATOM 1593 C C . LYS A 1 200 ? 9.353 16.634 6.651 1.00 85.56 200 LYS A C 1
ATOM 1595 O O . LYS A 1 200 ? 8.396 17.359 6.911 1.00 85.56 200 LYS A O 1
ATOM 1600 N N . ASN A 1 201 ? 10.055 16.033 7.600 1.00 82.00 201 ASN A N 1
ATOM 1601 C CA . ASN A 1 201 ? 9.843 16.298 9.012 1.00 82.00 201 ASN A CA 1
ATOM 1602 C C . ASN A 1 201 ? 10.324 17.718 9.344 1.00 82.00 201 ASN A C 1
ATOM 1604 O O . ASN A 1 201 ? 11.515 18.008 9.234 1.00 82.00 201 ASN A O 1
ATOM 1608 N N . ALA A 1 202 ? 9.413 18.588 9.782 1.00 81.19 202 ALA A N 1
ATOM 1609 C CA . ALA A 1 202 ? 9.715 19.999 10.026 1.00 81.19 202 ALA A CA 1
ATOM 1610 C C . ALA A 1 202 ? 10.781 20.222 11.116 1.00 81.19 202 ALA A C 1
ATOM 1612 O O . ALA A 1 202 ? 11.563 21.160 11.021 1.00 81.19 202 ALA A O 1
ATOM 1613 N N . LYS A 1 203 ? 10.847 19.348 12.131 1.00 80.56 203 LYS A N 1
ATOM 1614 C CA . LYS A 1 203 ? 11.791 19.490 13.255 1.00 80.56 203 LYS A CA 1
ATOM 1615 C C . LYS A 1 203 ? 13.206 19.048 12.901 1.00 80.56 203 LYS A C 1
ATOM 1617 O O . LYS A 1 203 ? 14.173 19.660 13.331 1.00 80.56 203 LYS A O 1
ATOM 1622 N N . THR A 1 204 ? 13.328 17.948 12.165 1.00 80.75 204 THR A N 1
ATOM 1623 C CA . THR A 1 204 ? 14.628 17.326 11.855 1.00 80.75 204 THR A CA 1
ATOM 1624 C C . THR A 1 204 ? 15.143 17.679 10.464 1.00 80.75 204 THR A C 1
ATOM 1626 O O . THR A 1 204 ? 16.280 17.353 10.129 1.00 80.75 204 THR A O 1
ATOM 1629 N N . GLY A 1 205 ? 14.303 18.288 9.623 1.00 84.75 205 GLY A N 1
ATOM 1630 C CA . GLY A 1 205 ? 14.605 18.540 8.219 1.00 84.75 205 GLY A CA 1
ATOM 1631 C C . GLY A 1 205 ? 14.815 17.263 7.397 1.00 84.75 205 GLY A C 1
ATOM 1632 O O . GLY A 1 205 ? 15.387 17.335 6.315 1.00 84.75 205 GLY A O 1
ATOM 1633 N N . CYS A 1 206 ? 14.394 16.103 7.902 1.00 86.06 206 CYS A N 1
ATOM 1634 C CA . CYS A 1 206 ? 14.624 14.803 7.278 1.00 86.06 206 CYS A CA 1
ATOM 1635 C C . CYS A 1 206 ? 13.345 14.254 6.629 1.00 86.06 206 CYS A C 1
ATOM 1637 O O . CYS A 1 206 ? 12.260 14.362 7.194 1.00 86.06 206 CYS A O 1
ATOM 1639 N N . TYR A 1 207 ? 13.489 13.607 5.484 1.00 89.62 207 TYR A N 1
ATOM 1640 C CA . TYR A 1 207 ? 12.512 12.741 4.835 1.00 89.62 207 TYR A CA 1
ATOM 1641 C C . TYR A 1 207 ? 12.571 11.309 5.409 1.00 89.62 207 TYR A C 1
ATOM 1643 O O . TYR A 1 207 ? 13.106 11.065 6.503 1.00 89.62 207 TYR A O 1
ATOM 1651 N N . GLY A 1 208 ? 12.011 10.353 4.658 1.00 82.69 208 GLY A N 1
ATOM 1652 C CA . GLY A 1 208 ? 12.155 8.921 4.910 1.00 82.69 208 GLY A CA 1
ATOM 1653 C C . GLY A 1 208 ? 13.616 8.462 4.877 1.00 82.69 208 GLY A C 1
ATOM 1654 O O . GLY A 1 208 ? 14.526 9.222 4.547 1.00 82.69 208 GLY A O 1
ATOM 1655 N N . MET A 1 209 ? 13.854 7.202 5.251 1.00 83.94 209 MET A N 1
ATOM 1656 C CA . MET A 1 209 ? 15.210 6.671 5.451 1.00 83.94 209 MET A CA 1
ATOM 1657 C C . MET A 1 209 ? 16.113 6.808 4.216 1.00 83.94 209 MET A C 1
ATOM 1659 O O . MET A 1 209 ? 17.322 6.949 4.379 1.00 83.94 209 MET A O 1
ATOM 1663 N N . LEU A 1 210 ? 15.532 6.783 3.015 1.00 89.19 210 LEU A N 1
ATOM 1664 C CA . LEU A 1 210 ? 16.253 6.823 1.743 1.00 89.19 210 LEU A CA 1
ATOM 1665 C C . LEU A 1 210 ? 16.250 8.213 1.086 1.00 89.19 210 LEU A C 1
ATOM 1667 O O . LEU A 1 210 ? 16.846 8.364 0.026 1.00 89.19 210 LEU A O 1
ATOM 1671 N N . GLY A 1 211 ? 15.621 9.211 1.719 1.00 91.69 211 GLY A N 1
ATOM 1672 C CA . GLY A 1 211 ? 15.404 10.548 1.161 1.00 91.69 211 GLY A CA 1
ATOM 1673 C C . GLY A 1 211 ? 13.948 10.803 0.768 1.00 91.69 211 GLY A C 1
ATOM 1674 O O . GLY A 1 211 ? 13.028 10.099 1.211 1.00 91.69 211 GLY A O 1
ATOM 1675 N N . GLN A 1 212 ? 13.729 11.855 -0.020 1.00 94.88 212 GLN A N 1
ATOM 1676 C CA . GLN A 1 212 ? 12.422 12.184 -0.585 1.00 94.88 212 GLN A CA 1
ATOM 1677 C C . GLN A 1 212 ? 12.162 11.361 -1.849 1.00 94.88 212 GLN A C 1
ATOM 1679 O O . GLN A 1 212 ? 12.931 11.423 -2.806 1.00 94.88 212 GLN A O 1
ATOM 1684 N N . GLY A 1 213 ? 11.052 10.626 -1.870 1.00 94.81 213 GLY A N 1
ATOM 1685 C CA . GLY A 1 213 ? 10.640 9.911 -3.067 1.00 94.81 213 GLY A CA 1
ATOM 1686 C C . GLY A 1 213 ? 9.432 9.006 -2.861 1.00 94.81 213 GLY A C 1
ATOM 1687 O O . GLY A 1 213 ? 8.820 8.999 -1.789 1.00 94.81 213 GLY A O 1
ATOM 1688 N N . ALA A 1 214 ? 9.103 8.226 -3.891 1.00 95.12 214 ALA A N 1
ATOM 1689 C CA . ALA A 1 214 ? 8.091 7.173 -3.808 1.00 95.12 214 ALA A CA 1
ATOM 1690 C C . ALA A 1 214 ? 8.757 5.831 -3.470 1.00 95.12 214 ALA A C 1
ATOM 1692 O O . ALA A 1 214 ? 9.746 5.451 -4.096 1.00 95.12 214 ALA A O 1
ATOM 1693 N N . TYR A 1 215 ? 8.226 5.137 -2.460 1.00 93.69 215 TYR A N 1
ATOM 1694 C CA . TYR A 1 215 ? 8.830 3.939 -1.868 1.00 93.69 215 TYR A CA 1
ATOM 1695 C C . TYR A 1 215 ? 8.123 2.664 -2.322 1.00 93.69 215 TYR A C 1
ATOM 1697 O O . TYR A 1 215 ? 6.895 2.611 -2.362 1.00 93.69 215 TYR A O 1
ATOM 1705 N N . PHE A 1 216 ? 8.899 1.621 -2.586 1.00 94.50 216 PHE A N 1
ATOM 1706 C CA . PHE A 1 216 ? 8.440 0.326 -3.071 1.00 94.50 216 PHE A CA 1
ATOM 1707 C C . PHE A 1 216 ? 9.170 -0.817 -2.360 1.00 94.50 216 PHE A C 1
ATOM 1709 O O . PHE A 1 216 ? 10.226 -0.620 -1.751 1.00 94.50 216 PHE A O 1
ATOM 1716 N N . SER A 1 217 ? 8.633 -2.031 -2.464 1.00 92.31 217 SER A N 1
ATOM 1717 C CA . SER A 1 217 ? 9.296 -3.252 -1.997 1.00 92.31 217 SER A CA 1
ATOM 1718 C C . SER A 1 217 ? 9.090 -4.399 -2.982 1.00 92.31 217 SER A C 1
ATOM 1720 O O . SER A 1 217 ? 8.060 -4.477 -3.644 1.00 92.31 217 SER A O 1
ATOM 1722 N N . ASP A 1 218 ? 10.058 -5.308 -3.059 1.00 90.12 218 ASP A N 1
ATOM 1723 C CA . ASP A 1 218 ? 9.971 -6.550 -3.839 1.00 90.12 218 ASP A CA 1
ATOM 1724 C C . ASP A 1 218 ? 9.238 -7.668 -3.081 1.00 90.12 218 ASP A C 1
ATOM 1726 O O . ASP A 1 218 ? 9.029 -8.751 -3.620 1.00 90.12 218 ASP A O 1
ATOM 1730 N N . ASN A 1 219 ? 8.840 -7.421 -1.829 1.00 88.25 219 ASN A N 1
ATOM 1731 C CA . ASN A 1 219 ? 8.101 -8.374 -1.018 1.00 88.25 219 ASN A CA 1
ATOM 1732 C C . ASN A 1 219 ? 6.921 -7.698 -0.304 1.00 88.25 219 ASN A C 1
ATOM 1734 O O . ASN A 1 219 ? 7.082 -6.750 0.473 1.00 88.25 219 ASN A O 1
ATOM 1738 N N . PHE A 1 220 ? 5.721 -8.236 -0.522 1.00 90.25 220 PHE A N 1
ATOM 1739 C CA . PHE A 1 220 ? 4.483 -7.676 0.010 1.00 90.25 220 PHE A CA 1
ATOM 1740 C C . PHE A 1 220 ? 4.424 -7.632 1.546 1.00 90.25 220 PHE A C 1
ATOM 1742 O O . PHE A 1 220 ? 3.841 -6.697 2.101 1.00 90.25 220 PHE A O 1
ATOM 1749 N N . SER A 1 221 ? 5.089 -8.559 2.256 1.00 87.50 221 SER A N 1
ATOM 1750 C CA . SER A 1 221 ? 5.144 -8.568 3.730 1.00 87.50 221 SER A CA 1
ATOM 1751 C C . SER A 1 221 ? 5.564 -7.222 4.311 1.00 87.50 221 SER A C 1
ATOM 1753 O O . SER A 1 221 ? 5.050 -6.804 5.345 1.00 87.50 221 SER A O 1
ATOM 1755 N N . LYS A 1 222 ? 6.483 -6.524 3.635 1.00 84.31 222 LYS A N 1
ATOM 1756 C CA . LYS A 1 222 ? 6.957 -5.203 4.051 1.00 84.31 222 LYS A CA 1
ATOM 1757 C C . LYS A 1 222 ? 5.853 -4.160 3.964 1.00 84.31 222 LYS A C 1
ATOM 1759 O O . LYS A 1 222 ? 5.658 -3.370 4.877 1.00 84.31 222 LYS A O 1
ATOM 1764 N N . ILE A 1 223 ? 5.131 -4.150 2.854 1.00 86.06 223 ILE A N 1
ATOM 1765 C CA . ILE A 1 223 ? 4.104 -3.153 2.569 1.00 86.06 223 ILE A CA 1
ATOM 1766 C C . ILE A 1 223 ? 2.922 -3.273 3.541 1.00 86.06 223 ILE A C 1
ATOM 1768 O O . ILE A 1 223 ? 2.369 -2.262 3.994 1.00 86.06 223 ILE A O 1
ATOM 1772 N N . MET A 1 224 ? 2.587 -4.500 3.949 1.00 83.62 224 MET A N 1
ATOM 1773 C CA . MET A 1 224 ? 1.551 -4.753 4.953 1.00 83.62 224 MET A CA 1
ATOM 1774 C C . MET A 1 224 ? 1.814 -4.050 6.287 1.00 83.62 224 MET A C 1
ATOM 1776 O O . MET A 1 224 ? 0.860 -3.667 6.968 1.00 83.62 224 MET A O 1
ATOM 1780 N N . THR A 1 225 ? 3.082 -3.837 6.657 1.00 78.50 225 THR A N 1
ATOM 1781 C CA . THR A 1 225 ? 3.439 -3.173 7.918 1.00 78.50 225 THR A CA 1
ATOM 1782 C C . THR A 1 225 ? 3.348 -1.648 7.865 1.00 78.50 225 THR A C 1
ATOM 1784 O O . THR A 1 225 ? 3.569 -1.003 8.885 1.00 78.50 225 THR A O 1
ATOM 1787 N N . TYR A 1 226 ? 3.007 -1.063 6.710 1.00 77.69 226 TYR A N 1
ATOM 1788 C CA . TYR A 1 226 ? 2.770 0.381 6.546 1.00 77.69 226 TYR A CA 1
ATOM 1789 C C . TYR A 1 226 ? 1.300 0.728 6.306 1.00 77.69 226 TYR A C 1
ATOM 1791 O O . TYR A 1 226 ? 0.891 1.859 6.560 1.00 77.69 226 TYR A O 1
ATOM 1799 N N . SER A 1 227 ? 0.491 -0.246 5.890 1.00 77.69 227 SER A N 1
ATOM 1800 C CA . SER A 1 227 ? -0.934 -0.043 5.634 1.00 77.69 227 SER A CA 1
ATOM 1801 C C . SER A 1 227 ? -1.744 -0.258 6.913 1.00 77.69 227 SER A C 1
ATOM 1803 O O . SER A 1 227 ? -1.788 -1.367 7.456 1.00 77.69 227 SER A O 1
ATOM 1805 N N . THR A 1 228 ? -2.418 0.780 7.396 1.00 76.56 228 THR A N 1
ATOM 1806 C CA . THR A 1 228 ? -3.295 0.701 8.569 1.00 76.56 228 THR A CA 1
ATOM 1807 C C . THR A 1 228 ? -4.743 0.473 8.160 1.00 76.56 228 THR A C 1
ATOM 1809 O O . THR A 1 228 ? -5.158 0.779 7.045 1.00 76.56 228 THR A O 1
ATOM 1812 N N . CYS A 1 229 ? -5.535 -0.094 9.063 1.00 74.00 229 CYS A N 1
ATOM 1813 C CA . CYS A 1 229 ? -6.975 -0.107 8.890 1.00 74.00 229 CYS A CA 1
ATOM 1814 C C . CYS A 1 229 ? -7.517 1.332 8.972 1.00 74.00 229 CYS A C 1
ATOM 1816 O O . CYS A 1 229 ? -7.237 2.004 9.973 1.00 74.00 229 CYS A O 1
ATOM 1818 N N . PRO A 1 230 ? -8.338 1.794 8.006 1.00 67.31 230 PRO A N 1
ATOM 1819 C CA . PRO A 1 230 ? -8.934 3.135 8.052 1.00 67.31 230 PRO A CA 1
ATOM 1820 C C . PRO A 1 230 ? -9.808 3.344 9.300 1.00 67.31 230 PRO A C 1
ATOM 1822 O O . PRO A 1 230 ? -9.998 4.475 9.750 1.00 67.31 230 PRO A O 1
ATOM 1825 N N . GLN A 1 231 ? -10.282 2.242 9.887 1.00 64.75 231 GLN A N 1
ATOM 1826 C CA . GLN A 1 231 ? -11.220 2.218 10.997 1.00 64.75 231 GLN A CA 1
ATOM 1827 C C . GLN A 1 231 ? -10.590 2.113 12.390 1.00 64.75 231 GLN A C 1
ATOM 1829 O O . GLN A 1 231 ? -11.224 2.450 13.373 1.00 64.75 231 GLN A O 1
ATOM 1834 N N . CYS A 1 232 ? -9.360 1.655 12.562 1.00 63.22 232 CYS A N 1
ATOM 1835 C CA . CYS A 1 232 ? -8.774 1.649 13.916 1.00 63.22 232 CYS A CA 1
ATOM 1836 C C . CYS A 1 232 ? -7.301 2.031 13.944 1.00 63.22 232 CYS A C 1
ATOM 1838 O O . CYS A 1 232 ? -6.647 2.006 14.986 1.00 63.22 232 CYS A O 1
ATOM 1840 N N . GLY A 1 233 ? -6.734 2.354 12.780 1.00 67.31 233 GLY A N 1
ATOM 1841 C CA . GLY A 1 233 ? -5.309 2.610 12.644 1.00 67.31 233 GLY A CA 1
ATOM 1842 C C . GLY A 1 233 ? -4.431 1.390 12.949 1.00 67.31 233 GLY A C 1
ATOM 1843 O O . GLY A 1 233 ? -3.211 1.526 12.988 1.00 67.31 233 GLY A O 1
ATOM 1844 N N . ASP A 1 234 ? -5.005 0.206 13.196 1.00 71.62 234 ASP A N 1
ATOM 1845 C CA . ASP A 1 234 ? -4.236 -1.007 13.457 1.00 71.62 234 ASP A CA 1
ATOM 1846 C C . ASP A 1 234 ? -3.764 -1.642 12.149 1.00 71.62 234 ASP A C 1
ATOM 1848 O O . ASP A 1 234 ? -4.479 -1.687 11.146 1.00 71.62 234 ASP A O 1
ATOM 1852 N N . TYR A 1 235 ? -2.539 -2.149 12.169 1.00 76.00 235 TYR A N 1
ATOM 1853 C CA . TYR A 1 235 ? -1.915 -2.811 11.031 1.00 76.00 235 TYR A CA 1
ATOM 1854 C C . TYR A 1 235 ? -2.434 -4.238 10.876 1.00 76.00 235 TYR A C 1
ATOM 1856 O O . TYR A 1 235 ? -2.476 -4.752 9.763 1.00 76.00 235 TYR A O 1
ATOM 1864 N N . ARG A 1 236 ? -2.918 -4.854 11.959 1.00 72.00 236 ARG A N 1
ATOM 1865 C CA . ARG A 1 236 ? -3.585 -6.158 11.928 1.00 72.00 236 ARG A CA 1
ATOM 1866 C C . ARG A 1 236 ? -4.983 -6.045 12.522 1.00 72.00 236 ARG A C 1
ATOM 1868 O O . ARG A 1 236 ? -5.255 -6.572 13.595 1.00 72.00 236 ARG A O 1
ATOM 1875 N N . CYS A 1 237 ? -5.851 -5.299 11.837 1.00 70.12 237 CYS A N 1
ATOM 1876 C CA . CYS A 1 237 ? -7.250 -5.218 12.235 1.00 70.12 237 CYS A CA 1
ATOM 1877 C C . CYS A 1 237 ? -8.092 -6.320 11.597 1.00 70.12 237 CYS A C 1
ATOM 1879 O O . CYS A 1 237 ? -7.901 -6.668 10.434 1.00 70.12 237 CYS A O 1
ATOM 1881 N N . PHE A 1 238 ? -9.092 -6.768 12.345 1.00 66.38 238 PHE A N 1
ATOM 1882 C CA . PHE A 1 238 ? -10.198 -7.586 11.857 1.00 66.38 238 PHE A CA 1
ATOM 1883 C C . PHE A 1 238 ? -11.492 -6.777 11.693 1.00 66.38 238 PHE A C 1
ATOM 1885 O O . PHE A 1 238 ? -12.557 -7.364 11.530 1.00 66.38 238 PHE A O 1
ATOM 1892 N N . CYS A 1 239 ? -11.376 -5.444 11.744 1.00 69.75 239 CYS A N 1
ATOM 1893 C CA . CYS A 1 239 ? -12.445 -4.458 11.692 1.00 69.75 239 CYS A CA 1
ATOM 1894 C C . CYS A 1 239 ? -13.408 -4.808 10.566 1.00 69.75 239 CYS A C 1
ATOM 1896 O O . CYS A 1 239 ? -12.964 -5.157 9.471 1.00 69.75 239 CYS A O 1
ATOM 1898 N N . ARG A 1 240 ? -14.706 -4.635 10.796 1.00 73.50 240 ARG A N 1
ATOM 1899 C CA . ARG A 1 240 ? -15.749 -4.943 9.811 1.00 73.50 240 ARG A CA 1
ATOM 1900 C C . ARG A 1 240 ? -16.538 -3.692 9.457 1.00 73.50 240 ARG A C 1
ATOM 1902 O O . ARG A 1 240 ? -16.584 -2.795 10.281 1.00 73.50 240 ARG A O 1
ATOM 1909 N N . ASN A 1 241 ? -17.126 -3.601 8.276 1.00 68.25 241 ASN A N 1
ATOM 1910 C CA . ASN A 1 241 ? -18.080 -2.547 7.929 1.00 68.25 241 ASN A CA 1
ATOM 1911 C C . ASN A 1 241 ? -19.472 -2.857 8.534 1.00 68.25 241 ASN A C 1
ATOM 1913 O O . ASN A 1 241 ? -19.639 -3.841 9.257 1.00 68.25 241 ASN A O 1
ATOM 1917 N N . ASN A 1 242 ? -20.471 -2.026 8.230 1.00 61.47 242 ASN A N 1
ATOM 1918 C CA . ASN A 1 242 ? -21.876 -2.234 8.620 1.00 61.47 242 ASN A CA 1
ATOM 1919 C C . ASN A 1 242 ? -22.486 -3.537 8.063 1.00 61.47 242 ASN A C 1
ATOM 1921 O O . ASN A 1 242 ? -23.361 -4.134 8.679 1.00 61.47 242 ASN A O 1
ATOM 1925 N N . THR A 1 243 ? -21.979 -4.049 6.939 1.00 63.22 243 THR A N 1
ATOM 1926 C CA . THR A 1 243 ? -22.417 -5.343 6.393 1.00 63.22 243 THR A CA 1
ATOM 1927 C C . THR A 1 243 ? -21.752 -6.540 7.077 1.00 63.22 243 THR A C 1
ATOM 1929 O O . THR A 1 243 ? -21.893 -7.656 6.592 1.00 63.22 243 THR A O 1
ATOM 1932 N N . GLY A 1 244 ? -20.967 -6.336 8.142 1.00 65.44 244 GLY A N 1
ATOM 1933 C CA . GLY A 1 244 ? -20.217 -7.392 8.828 1.00 65.44 244 GLY A CA 1
ATOM 1934 C C . GLY A 1 244 ? -18.994 -7.897 8.048 1.00 65.44 244 GLY A C 1
ATOM 1935 O O . GLY A 1 244 ? -18.271 -8.780 8.517 1.00 65.44 244 GLY A O 1
ATOM 1936 N N . ARG A 1 245 ? -18.699 -7.347 6.867 1.00 78.62 245 ARG A N 1
ATOM 1937 C CA . ARG A 1 245 ? -17.547 -7.728 6.035 1.00 78.62 245 ARG A CA 1
ATOM 1938 C C . ARG A 1 245 ? -16.289 -7.012 6.510 1.00 78.62 245 ARG A C 1
ATOM 1940 O O . ARG A 1 245 ? -16.358 -5.857 6.908 1.00 78.62 245 ARG A O 1
ATOM 1947 N N . LYS A 1 246 ? -15.119 -7.654 6.468 1.00 80.31 246 LYS A N 1
ATOM 1948 C CA . LYS A 1 246 ? -13.856 -7.011 6.884 1.00 80.31 246 LYS A CA 1
ATOM 1949 C C . LYS A 1 246 ? -13.574 -5.723 6.092 1.00 80.31 246 LYS A C 1
ATOM 1951 O O . LYS A 1 246 ? -13.859 -5.650 4.898 1.00 80.31 246 LYS A O 1
ATOM 1956 N N . PHE A 1 247 ? -12.964 -4.719 6.711 1.00 80.19 247 PHE A N 1
ATOM 1957 C CA . PHE A 1 247 ? -12.438 -3.569 5.973 1.00 80.19 247 PHE A CA 1
ATOM 1958 C C . PHE A 1 247 ? -11.267 -4.001 5.096 1.00 80.19 247 PHE A C 1
ATOM 1960 O O . PHE A 1 247 ? -10.343 -4.659 5.579 1.00 80.19 247 PHE A O 1
ATOM 1967 N N . SER A 1 248 ? -11.310 -3.616 3.820 1.00 87.31 248 SER A N 1
ATOM 1968 C CA . SER A 1 248 ? -10.176 -3.793 2.921 1.00 87.31 248 SER A CA 1
ATOM 1969 C C . SER A 1 248 ? -9.131 -2.703 3.128 1.00 87.31 248 SER A C 1
ATOM 1971 O O . SER A 1 248 ? -9.404 -1.605 3.617 1.00 87.31 248 SER A O 1
ATOM 1973 N N . LYS A 1 249 ? -7.912 -3.044 2.742 1.00 88.88 249 LYS A N 1
ATOM 1974 C CA . LYS A 1 249 ? -6.783 -2.153 2.515 1.00 88.88 249 LYS A CA 1
ATOM 1975 C C . LYS A 1 249 ? -6.474 -2.157 1.025 1.00 88.88 249 LYS A C 1
ATOM 1977 O O . LYS A 1 249 ? -6.857 -3.098 0.341 1.00 88.88 249 LYS A O 1
ATOM 1982 N N . THR A 1 250 ? -5.725 -1.168 0.559 1.00 91.94 250 THR A N 1
ATOM 1983 C CA . THR A 1 250 ? -5.360 -1.058 -0.854 1.00 91.94 250 THR A CA 1
ATOM 1984 C C . THR A 1 250 ? -3.853 -1.176 -1.016 1.00 91.94 250 THR A C 1
ATOM 1986 O O . THR A 1 250 ? -3.069 -0.664 -0.212 1.00 91.94 250 THR A O 1
ATOM 1989 N N . ALA A 1 251 ? -3.434 -1.872 -2.060 1.00 94.62 251 ALA A N 1
ATOM 1990 C CA . ALA A 1 251 ? -2.051 -1.903 -2.492 1.00 94.62 251 ALA A CA 1
ATOM 1991 C C . ALA A 1 251 ? -1.976 -1.856 -4.014 1.00 94.62 251 ALA A C 1
ATOM 1993 O O . ALA A 1 251 ? -2.960 -2.082 -4.717 1.00 94.62 251 ALA A O 1
ATOM 1994 N N . LEU A 1 252 ? -0.788 -1.521 -4.498 1.00 96.00 252 LEU A N 1
ATOM 1995 C CA . LEU A 1 252 ? -0.460 -1.471 -5.903 1.00 96.00 252 LEU A CA 1
ATOM 1996 C C . LEU A 1 252 ? 0.642 -2.472 -6.213 1.00 96.00 252 LEU A C 1
ATOM 1998 O O . LEU A 1 252 ? 1.559 -2.665 -5.408 1.00 96.00 252 LEU A O 1
ATOM 2002 N N . ILE A 1 253 ? 0.568 -3.044 -7.410 1.00 95.56 253 ILE A N 1
ATOM 2003 C CA . ILE A 1 253 ? 1.709 -3.644 -8.098 1.00 95.56 253 ILE A CA 1
ATOM 2004 C C . ILE A 1 253 ? 2.058 -2.694 -9.239 1.00 95.56 253 ILE A C 1
ATOM 2006 O O . ILE A 1 253 ? 1.186 -2.282 -10.003 1.00 95.56 253 ILE A O 1
ATOM 2010 N N . SER A 1 254 ? 3.310 -2.264 -9.307 1.00 96.19 254 SER A N 1
ATOM 2011 C CA . SER A 1 254 ? 3.760 -1.233 -10.238 1.00 96.19 254 SER A CA 1
ATOM 2012 C C . SER A 1 254 ? 4.983 -1.697 -11.004 1.00 96.19 254 SER A C 1
ATOM 2014 O O . SER A 1 254 ? 5.886 -2.303 -10.422 1.00 96.19 254 SER A O 1
ATOM 2016 N N . ARG A 1 255 ? 5.044 -1.343 -12.289 1.00 95.00 255 ARG A N 1
ATOM 2017 C CA . ARG A 1 255 ? 6.298 -1.404 -13.039 1.00 95.00 255 ARG A CA 1
ATOM 2018 C C . ARG A 1 255 ? 7.161 -0.231 -12.612 1.00 95.00 255 ARG A C 1
ATOM 2020 O O . ARG A 1 255 ? 6.673 0.893 -12.555 1.00 95.00 255 ARG A O 1
ATOM 2027 N N . VAL A 1 256 ? 8.421 -0.483 -12.284 1.00 95.38 256 VAL A N 1
ATOM 2028 C CA . VAL A 1 256 ? 9.344 0.514 -11.737 1.00 95.38 256 VAL A CA 1
ATOM 2029 C C . VAL A 1 256 ? 10.696 0.377 -12.417 1.00 95.38 256 VAL A C 1
ATOM 2031 O O . VAL A 1 256 ? 11.321 -0.674 -12.352 1.00 95.38 256 VAL A O 1
ATOM 2034 N N . CYS A 1 257 ? 11.175 1.441 -13.051 1.00 93.62 257 CYS A N 1
ATOM 2035 C CA . CYS A 1 257 ? 12.527 1.528 -13.582 1.00 93.62 257 CYS A CA 1
ATOM 2036 C C . CYS A 1 257 ? 13.413 2.279 -12.593 1.00 93.62 257 CYS A C 1
ATOM 2038 O O . CYS A 1 257 ? 13.260 3.484 -12.379 1.00 93.62 257 CYS A O 1
ATOM 2040 N N . LEU A 1 258 ? 14.353 1.567 -11.980 1.00 91.06 258 LEU A N 1
ATOM 2041 C CA . LEU A 1 258 ? 15.236 2.168 -10.988 1.00 91.06 258 LEU A CA 1
ATOM 2042 C C . LEU A 1 258 ? 16.281 3.108 -11.604 1.00 91.06 258 LEU A C 1
ATOM 2044 O O . LEU A 1 258 ? 16.833 3.929 -10.877 1.00 91.06 258 LEU A O 1
ATOM 2048 N N . GLY A 1 259 ? 16.514 3.054 -12.919 1.00 86.69 259 GLY A N 1
ATOM 2049 C CA . GLY A 1 259 ? 17.515 3.905 -13.566 1.00 86.69 259 GLY A CA 1
ATOM 2050 C C . GLY A 1 259 ? 18.895 3.698 -12.943 1.00 86.69 259 GLY A C 1
ATOM 2051 O O . GLY A 1 259 ? 19.252 2.573 -12.588 1.00 86.69 259 GLY A O 1
ATOM 2052 N N . HIS A 1 260 ? 19.670 4.768 -12.783 1.00 86.38 260 HIS A N 1
ATOM 2053 C CA . HIS A 1 260 ? 20.915 4.742 -12.019 1.00 86.38 260 HIS A CA 1
ATOM 2054 C C . HIS A 1 260 ? 20.602 4.745 -10.517 1.00 86.38 260 HIS A C 1
ATOM 2056 O O . HIS A 1 260 ? 20.240 5.766 -9.936 1.00 86.38 260 HIS A O 1
ATOM 2062 N N . SER A 1 261 ? 20.775 3.601 -9.856 1.00 87.69 261 SER A N 1
ATOM 2063 C CA . SER A 1 261 ? 20.581 3.465 -8.414 1.00 87.69 261 SER A CA 1
ATOM 2064 C C . SER A 1 261 ? 21.832 3.741 -7.590 1.00 87.69 261 SER A C 1
ATOM 2066 O O . SER A 1 261 ? 22.946 3.318 -7.904 1.00 87.69 261 SER A O 1
ATOM 2068 N N . LYS A 1 262 ? 21.614 4.329 -6.416 1.00 88.12 262 LYS A N 1
ATOM 2069 C CA . LYS A 1 262 ? 22.587 4.393 -5.326 1.00 88.12 262 LYS A CA 1
ATOM 2070 C C . LYS A 1 262 ? 22.259 3.350 -4.257 1.00 88.12 262 LYS A C 1
ATOM 2072 O O . LYS A 1 262 ? 21.101 3.156 -3.893 1.00 88.12 262 LYS A O 1
ATOM 2077 N N . LEU A 1 263 ? 23.269 2.671 -3.716 1.00 85.50 263 LEU A N 1
ATOM 2078 C CA . LEU A 1 263 ? 23.068 1.753 -2.590 1.00 85.50 263 LEU A CA 1
ATOM 2079 C C . LEU A 1 263 ? 23.020 2.524 -1.269 1.00 85.50 263 LEU A C 1
ATOM 2081 O O . LEU A 1 263 ? 23.882 3.359 -0.993 1.00 85.50 263 LEU A O 1
ATOM 2085 N N . PHE A 1 264 ? 22.035 2.205 -0.434 1.00 82.81 264 PHE A N 1
ATOM 2086 C CA . PHE A 1 264 ? 21.947 2.747 0.914 1.00 82.81 264 PHE A CA 1
ATOM 2087 C C . PHE A 1 264 ? 23.035 2.132 1.817 1.00 82.81 264 PHE A C 1
ATOM 2089 O O . PHE A 1 264 ? 23.151 0.901 1.887 1.00 82.81 264 PHE A O 1
ATOM 2096 N N . PRO A 1 265 ? 23.832 2.949 2.531 1.00 74.94 265 PRO A N 1
ATOM 2097 C CA . PRO A 1 265 ? 24.911 2.458 3.378 1.00 74.94 265 PRO A CA 1
ATOM 2098 C C . PRO A 1 265 ? 24.357 1.909 4.700 1.00 74.94 265 PRO A C 1
ATOM 2100 O O . PRO A 1 265 ? 24.110 2.648 5.654 1.00 74.94 265 PRO A O 1
ATOM 2103 N N . HIS A 1 266 ? 24.171 0.589 4.769 1.00 64.06 266 HIS A N 1
ATOM 2104 C CA . HIS A 1 266 ? 23.734 -0.090 5.997 1.00 64.06 266 HIS A CA 1
ATOM 2105 C C . HIS A 1 266 ? 24.840 -0.225 7.053 1.00 64.06 266 HIS A C 1
ATOM 2107 O O . HIS A 1 266 ? 24.532 -0.311 8.235 1.00 64.06 266 HIS A O 1
ATOM 2113 N N . LEU A 1 267 ? 26.122 -0.238 6.675 1.00 54.97 267 LEU A N 1
ATOM 2114 C CA . LEU A 1 267 ? 27.221 -0.471 7.620 1.00 54.97 267 LEU A CA 1
ATOM 2115 C C . LEU A 1 267 ? 27.444 0.736 8.550 1.00 54.97 267 LEU A C 1
ATOM 2117 O O . LEU A 1 267 ? 27.870 1.803 8.117 1.00 54.97 267 LEU A O 1
ATOM 2121 N N . ILE A 1 268 ? 27.211 0.535 9.850 1.00 50.88 268 ILE A N 1
ATOM 2122 C CA . ILE A 1 268 ? 27.710 1.400 10.926 1.00 50.88 268 ILE A CA 1
ATOM 2123 C C . ILE A 1 268 ? 29.065 0.822 11.346 1.00 50.88 268 ILE A C 1
ATOM 2125 O O . ILE A 1 268 ? 29.120 -0.125 12.129 1.00 50.88 268 ILE A O 1
ATOM 2129 N N . HIS A 1 269 ? 30.174 1.339 10.818 1.00 40.22 269 HIS A N 1
ATOM 2130 C CA . HIS A 1 269 ? 31.486 0.945 11.334 1.00 40.22 269 HIS A CA 1
ATOM 2131 C C . HIS A 1 269 ? 31.651 1.520 12.749 1.00 40.22 269 HIS A C 1
ATOM 2133 O O . HIS A 1 269 ? 31.599 2.728 12.937 1.00 40.22 269 HIS A O 1
ATOM 2139 N N . LYS A 1 270 ? 31.879 0.674 13.762 1.00 39.03 270 LYS A N 1
ATOM 2140 C CA . LYS A 1 270 ? 32.105 1.109 15.161 1.00 39.03 270 LYS A CA 1
ATOM 2141 C C . LYS A 1 270 ? 33.305 2.064 15.333 1.00 39.03 270 LYS A C 1
ATOM 2143 O O . LYS A 1 270 ? 33.393 2.727 16.356 1.00 39.03 270 LYS A O 1
ATOM 2148 N N . ALA A 1 271 ? 34.206 2.124 14.349 1.00 46.84 271 ALA A N 1
ATOM 2149 C CA . ALA A 1 271 ? 35.437 2.919 14.370 1.00 46.84 271 ALA A CA 1
ATOM 2150 C C . ALA A 1 271 ? 35.361 4.244 13.581 1.00 46.84 271 ALA A C 1
ATOM 2152 O O . ALA A 1 271 ? 36.267 5.061 13.689 1.00 46.84 271 ALA A O 1
ATOM 2153 N N . ILE A 1 272 ? 34.310 4.468 12.782 1.00 47.88 272 ILE A N 1
ATOM 2154 C CA . ILE A 1 272 ? 34.138 5.680 11.964 1.00 47.88 272 ILE A CA 1
ATOM 2155 C C . ILE A 1 272 ? 32.657 6.057 12.044 1.00 47.88 272 ILE A C 1
ATOM 2157 O O . ILE A 1 272 ? 31.822 5.223 11.694 1.00 47.88 272 ILE A O 1
ATOM 2161 N N . PRO A 1 273 ? 32.278 7.262 12.498 1.00 43.53 273 PRO A N 1
ATOM 2162 C CA . PRO A 1 273 ? 30.878 7.609 12.708 1.00 43.53 273 PRO A CA 1
ATOM 2163 C C . PRO A 1 273 ? 30.148 7.804 11.364 1.00 43.53 273 PRO A C 1
ATOM 2165 O O . PRO A 1 273 ? 29.859 8.916 10.944 1.00 43.53 273 PRO A O 1
ATOM 2168 N N . PHE A 1 274 ? 29.769 6.704 10.705 1.00 51.34 274 PHE A N 1
ATOM 2169 C CA . PHE A 1 274 ? 28.892 6.657 9.521 1.00 51.34 274 PHE A CA 1
ATOM 2170 C C . PHE A 1 274 ? 27.431 7.062 9.832 1.00 51.34 274 PHE A C 1
ATOM 2172 O O . PHE A 1 274 ? 26.522 6.874 9.020 1.00 51.34 274 PHE A O 1
ATOM 2179 N N . THR A 1 275 ? 27.175 7.637 11.012 1.00 55.34 275 THR A N 1
ATOM 2180 C CA . THR A 1 275 ? 25.895 8.255 11.373 1.00 55.34 275 THR A CA 1
ATOM 2181 C C . THR A 1 275 ? 25.620 9.520 10.555 1.00 55.34 275 THR A C 1
ATOM 2183 O O . THR A 1 275 ? 24.448 9.839 10.349 1.00 55.34 275 THR A O 1
ATOM 2186 N N . SER A 1 276 ? 26.653 10.202 10.040 1.00 61.19 276 SER A N 1
ATOM 2187 C CA . SER A 1 276 ? 26.502 11.339 9.117 1.00 61.19 276 SER A CA 1
ATOM 2188 C C . SER A 1 276 ? 25.894 10.896 7.786 1.00 61.19 276 SER A C 1
ATOM 2190 O O . SER A 1 276 ? 24.780 11.303 7.474 1.00 61.19 276 SER A O 1
ATOM 2192 N N . ALA A 1 277 ? 26.518 9.941 7.089 1.00 68.69 277 ALA A N 1
ATOM 2193 C CA . ALA A 1 277 ? 26.099 9.509 5.753 1.00 68.69 277 ALA A CA 1
ATOM 2194 C C . ALA A 1 277 ? 24.630 9.044 5.685 1.00 68.69 277 ALA A C 1
ATOM 2196 O O . ALA A 1 277 ? 23.903 9.406 4.761 1.00 68.69 277 ALA A O 1
ATOM 2197 N N . ARG A 1 278 ? 24.146 8.278 6.678 1.00 73.25 278 ARG A N 1
ATOM 2198 C CA . ARG A 1 278 ? 22.725 7.868 6.738 1.00 73.25 278 ARG A CA 1
ATOM 2199 C C . ARG A 1 278 ? 21.784 9.053 6.952 1.00 73.25 278 ARG A C 1
ATOM 2201 O O . ARG A 1 278 ? 20.691 9.069 6.392 1.00 73.25 278 ARG A O 1
ATOM 2208 N N . ASN A 1 279 ? 22.174 10.018 7.781 1.00 75.38 279 ASN A N 1
ATOM 2209 C CA . ASN A 1 279 ? 21.383 11.227 7.995 1.00 75.38 279 ASN A CA 1
ATOM 2210 C C . ASN A 1 279 ? 21.425 12.164 6.785 1.00 75.38 279 ASN A C 1
ATOM 2212 O O . ASN A 1 279 ? 20.444 12.863 6.548 1.00 75.38 279 ASN A O 1
ATOM 2216 N N . ASP A 1 280 ? 22.499 12.132 6.001 1.00 81.88 280 ASP A N 1
ATOM 2217 C CA . ASP A 1 280 ? 22.622 12.929 4.784 1.00 81.88 280 ASP A CA 1
ATOM 2218 C C . ASP A 1 280 ? 21.636 12.446 3.722 1.00 81.88 280 ASP A C 1
ATOM 2220 O O . ASP A 1 280 ? 20.866 13.259 3.221 1.00 81.88 280 ASP A O 1
ATOM 2224 N N . PHE A 1 281 ? 21.524 11.128 3.484 1.00 82.38 281 PHE A N 1
ATOM 2225 C CA . PHE A 1 281 ? 20.487 10.565 2.597 1.00 82.38 281 PHE A CA 1
ATOM 2226 C C . PHE A 1 281 ? 19.080 11.029 2.972 1.00 82.38 281 PHE A C 1
ATOM 2228 O O . PHE A 1 281 ? 18.293 11.412 2.111 1.00 82.38 281 PHE A O 1
ATOM 2235 N N . ARG A 1 282 ? 18.771 11.059 4.272 1.00 86.88 282 ARG A N 1
ATOM 2236 C CA . ARG A 1 282 ? 17.460 11.491 4.768 1.00 86.88 282 ARG A CA 1
ATOM 2237 C C . ARG A 1 282 ? 17.173 12.962 4.485 1.00 86.88 282 ARG A C 1
ATOM 2239 O O . ARG A 1 282 ? 16.019 13.353 4.572 1.00 86.88 282 ARG A O 1
ATOM 2246 N N . LYS A 1 283 ? 18.167 13.791 4.175 1.00 88.62 283 LYS A N 1
ATOM 2247 C CA . LYS A 1 283 ? 17.976 15.213 3.851 1.00 88.62 283 LYS A CA 1
ATOM 2248 C C . LYS A 1 283 ? 17.877 15.477 2.349 1.00 88.62 283 LYS A C 1
ATOM 2250 O O . LYS A 1 283 ? 17.500 16.585 1.977 1.00 88.62 283 LYS A O 1
ATOM 2255 N N . VAL A 1 284 ? 18.186 14.490 1.505 1.00 90.12 284 VAL A N 1
ATOM 2256 C CA . VAL A 1 284 ? 18.190 14.656 0.048 1.00 90.12 284 VAL A CA 1
ATOM 2257 C C . VAL A 1 284 ? 16.758 14.699 -0.493 1.00 90.12 284 VAL A C 1
ATOM 2259 O O . VAL A 1 284 ? 15.966 13.781 -0.258 1.00 90.12 284 VAL A O 1
ATOM 2262 N N . SER A 1 285 ? 16.435 15.783 -1.204 1.00 92.88 285 SER A N 1
ATOM 2263 C CA . SER A 1 285 ? 15.204 15.912 -1.989 1.00 92.88 285 SER A CA 1
ATOM 2264 C C . SER A 1 285 ? 15.291 15.106 -3.287 1.00 92.88 285 SER A C 1
ATOM 2266 O O . SER A 1 285 ? 16.378 14.730 -3.730 1.00 92.88 285 SER A O 1
ATOM 2268 N N . SER A 1 286 ? 14.149 14.871 -3.931 1.00 90.94 286 SER A N 1
ATOM 2269 C CA . SER A 1 286 ? 14.100 14.165 -5.216 1.00 90.94 286 SER A CA 1
ATOM 2270 C C . SER A 1 286 ? 14.898 14.873 -6.316 1.00 90.94 286 SER A C 1
ATOM 2272 O O . SER A 1 286 ? 15.524 14.210 -7.138 1.00 90.94 286 SER A O 1
ATOM 2274 N N . ASP A 1 287 ? 14.910 16.206 -6.322 1.00 91.69 287 ASP A N 1
ATOM 2275 C CA . ASP A 1 287 ? 15.633 16.990 -7.330 1.00 91.69 287 ASP A CA 1
ATOM 2276 C C . ASP A 1 287 ? 17.139 16.991 -7.070 1.00 91.69 287 ASP A C 1
ATOM 2278 O O . ASP A 1 287 ? 17.925 16.737 -7.980 1.00 91.69 287 ASP A O 1
ATOM 2282 N N . HIS A 1 288 ? 17.546 17.143 -5.807 1.00 92.88 288 HIS A N 1
ATOM 2283 C CA . HIS A 1 288 ? 18.960 17.098 -5.446 1.00 92.88 288 HIS A CA 1
ATOM 2284 C C . HIS A 1 288 ? 19.573 15.705 -5.670 1.00 92.88 288 HIS A C 1
ATOM 2286 O O . HIS A 1 288 ? 20.748 15.579 -5.995 1.00 92.88 288 HIS A O 1
ATOM 2292 N N . ALA A 1 289 ? 18.785 14.630 -5.562 1.00 90.19 289 ALA A N 1
ATOM 2293 C CA . ALA A 1 289 ? 19.238 13.295 -5.950 1.00 90.19 289 ALA A CA 1
ATOM 2294 C C . ALA A 1 289 ? 19.662 13.212 -7.430 1.00 90.19 289 ALA A C 1
ATOM 2296 O O . ALA A 1 289 ? 20.684 12.595 -7.736 1.00 90.19 289 ALA A O 1
ATOM 2297 N N . LYS A 1 290 ? 18.928 13.884 -8.329 1.00 85.81 290 LYS A N 1
ATOM 2298 C CA . LYS A 1 290 ? 19.267 13.945 -9.759 1.00 85.81 290 LYS A CA 1
ATOM 2299 C C . LYS A 1 290 ? 20.544 14.744 -10.000 1.00 85.81 290 LYS A C 1
ATOM 2301 O O . LYS A 1 290 ? 21.377 14.314 -10.789 1.00 85.81 290 LYS A O 1
ATOM 2306 N N . GLU A 1 291 ? 20.736 15.853 -9.285 1.00 90.19 291 GLU A N 1
ATOM 2307 C CA . GLU A 1 291 ? 21.991 16.628 -9.316 1.00 90.19 291 GLU A CA 1
ATOM 2308 C C . GLU A 1 291 ? 23.191 15.783 -8.863 1.00 90.19 291 GLU A C 1
ATOM 2310 O O . GLU A 1 291 ? 24.285 15.890 -9.412 1.00 90.19 291 GLU A O 1
ATOM 2315 N N . LEU A 1 292 ? 22.972 14.891 -7.893 1.00 88.56 292 LEU A N 1
ATOM 2316 C CA . LEU A 1 292 ? 23.955 13.914 -7.423 1.00 88.56 292 LEU A CA 1
ATOM 2317 C C . LEU A 1 292 ? 24.111 12.695 -8.354 1.00 88.56 292 LEU A C 1
ATOM 2319 O O . LEU A 1 292 ? 24.864 11.774 -8.021 1.00 88.56 292 LEU A O 1
ATOM 2323 N N . GLY A 1 293 ? 23.412 12.671 -9.491 1.00 87.81 293 GLY A N 1
ATOM 2324 C CA . GLY A 1 293 ? 23.567 11.673 -10.545 1.00 87.81 293 GLY A CA 1
ATOM 2325 C C . GLY A 1 293 ? 22.918 10.321 -10.258 1.00 87.81 293 GLY A C 1
ATOM 2326 O O . GLY A 1 293 ? 23.454 9.306 -10.694 1.00 87.81 293 GLY A O 1
ATOM 2327 N N . TYR A 1 294 ? 21.815 10.265 -9.502 1.00 88.50 294 TYR A N 1
ATOM 2328 C CA . TYR A 1 294 ? 21.061 9.019 -9.323 1.00 88.50 294 TYR A CA 1
ATOM 2329 C C . TYR A 1 294 ? 19.539 9.214 -9.388 1.00 88.50 294 TYR A C 1
ATOM 2331 O O . TYR A 1 294 ? 18.981 10.194 -8.896 1.00 88.50 294 TYR A O 1
ATOM 2339 N N . ASP A 1 295 ? 18.858 8.219 -9.954 1.00 89.94 295 ASP A N 1
ATOM 2340 C CA . ASP A 1 295 ? 17.401 8.182 -10.135 1.00 89.94 295 ASP A CA 1
ATOM 2341 C C . ASP A 1 295 ? 16.693 7.450 -8.988 1.00 89.94 295 ASP A C 1
ATOM 2343 O O . ASP A 1 295 ? 15.475 7.533 -8.809 1.00 89.94 295 ASP A O 1
ATOM 2347 N N . SER A 1 296 ? 17.436 6.657 -8.216 1.00 92.88 296 SER A N 1
ATOM 2348 C CA . SER A 1 296 ? 16.850 5.858 -7.145 1.00 92.88 296 SER A CA 1
ATOM 2349 C C . SER A 1 296 ? 17.843 5.461 -6.062 1.00 92.88 296 SER A C 1
ATOM 2351 O O . SER A 1 296 ? 19.062 5.544 -6.219 1.00 92.88 296 SER A O 1
ATOM 2353 N N . VAL A 1 297 ? 17.303 4.988 -4.940 1.00 91.44 297 VAL A N 1
ATOM 2354 C CA . VAL A 1 297 ? 18.073 4.429 -3.828 1.00 91.44 297 VAL A CA 1
ATOM 2355 C C . VAL A 1 297 ? 17.571 3.026 -3.511 1.00 91.44 297 VAL A C 1
ATOM 2357 O O . VAL A 1 297 ? 16.369 2.809 -3.355 1.00 91.44 297 VAL A O 1
ATOM 2360 N N . ILE A 1 298 ? 18.498 2.076 -3.373 1.00 89.56 298 ILE A N 1
ATOM 2361 C CA . ILE A 1 298 ? 18.212 0.692 -2.983 1.00 89.56 298 ILE A CA 1
ATOM 2362 C C . ILE A 1 298 ? 18.725 0.452 -1.567 1.00 89.56 298 ILE A C 1
ATOM 2364 O O . ILE A 1 298 ? 19.927 0.497 -1.299 1.00 89.56 298 ILE A O 1
ATOM 2368 N N . SER A 1 299 ? 17.813 0.102 -0.669 1.00 87.56 299 SER A N 1
ATOM 2369 C CA . SER A 1 299 ? 18.119 -0.436 0.649 1.00 87.56 299 SER A CA 1
ATOM 2370 C C . SER A 1 299 ? 17.955 -1.946 0.627 1.00 87.56 299 SER A C 1
ATOM 2372 O O . SER A 1 299 ? 16.850 -2.467 0.506 1.00 87.56 299 SER A O 1
ATOM 2374 N N . ARG A 1 300 ? 19.075 -2.663 0.744 1.00 82.88 300 ARG A N 1
ATOM 2375 C CA . ARG A 1 300 ? 19.074 -4.129 0.797 1.00 82.88 300 ARG A CA 1
ATOM 2376 C C . ARG A 1 300 ? 18.724 -4.602 2.200 1.00 82.88 300 ARG A C 1
ATOM 2378 O O . ARG A 1 300 ? 19.484 -4.352 3.131 1.00 82.88 300 ARG A O 1
ATOM 2385 N N . GLY A 1 301 ? 17.599 -5.286 2.348 1.00 73.31 301 GLY A N 1
ATOM 2386 C CA . GLY A 1 301 ? 17.196 -5.826 3.638 1.00 73.31 301 GLY A CA 1
ATOM 2387 C C . GLY A 1 301 ? 18.145 -6.935 4.094 1.00 73.31 301 GLY A C 1
ATOM 2388 O O . GLY A 1 301 ? 18.495 -7.821 3.309 1.00 73.31 301 GLY A O 1
ATOM 2389 N N . THR A 1 302 ? 18.566 -6.902 5.360 1.00 63.81 302 THR A N 1
ATOM 2390 C CA . THR A 1 302 ? 19.432 -7.938 5.948 1.00 63.81 302 THR A CA 1
ATOM 2391 C C . THR A 1 302 ? 18.667 -8.731 7.006 1.00 63.81 302 THR A C 1
ATOM 2393 O O . THR A 1 302 ? 17.915 -8.154 7.783 1.00 63.81 302 THR A O 1
ATOM 2396 N N . ASN A 1 303 ? 18.862 -10.052 7.061 1.00 51.19 303 ASN A N 1
ATOM 2397 C CA . ASN A 1 303 ? 18.293 -10.916 8.111 1.00 51.19 303 ASN A CA 1
ATOM 2398 C C . ASN A 1 303 ? 19.157 -10.954 9.381 1.00 51.19 303 ASN A C 1
ATOM 2400 O O . ASN A 1 303 ? 19.056 -11.881 10.181 1.00 51.19 303 ASN A O 1
ATOM 2404 N N . ASN A 1 304 ? 20.068 -9.996 9.550 1.00 47.66 304 ASN A N 1
ATOM 2405 C CA . ASN A 1 304 ? 21.090 -10.099 10.574 1.00 47.66 304 ASN A CA 1
ATOM 2406 C C . ASN A 1 304 ? 20.644 -9.354 11.843 1.00 47.66 304 ASN A C 1
ATOM 2408 O O . ASN A 1 304 ? 20.814 -8.139 11.958 1.00 47.66 304 ASN A O 1
ATOM 2412 N N . ASN A 1 305 ? 20.084 -10.104 12.801 1.00 44.97 305 ASN A N 1
ATOM 2413 C CA . ASN A 1 305 ? 19.628 -9.599 14.106 1.00 44.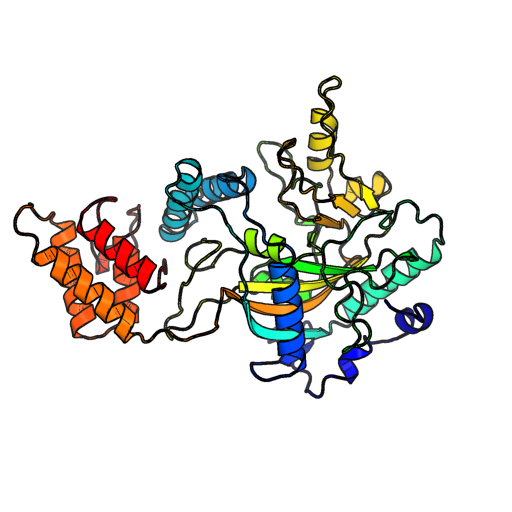97 305 ASN A CA 1
ATOM 2414 C C . ASN A 1 305 ? 20.725 -8.852 14.887 1.00 44.97 305 ASN A C 1
ATOM 2416 O O . ASN A 1 305 ? 20.413 -8.023 15.734 1.00 44.97 305 ASN A O 1
ATOM 2420 N N . PHE A 1 306 ? 22.003 -9.101 14.582 1.00 40.91 306 PHE A N 1
ATOM 2421 C CA . PHE A 1 306 ? 23.143 -8.426 15.210 1.00 40.91 306 PHE A CA 1
ATOM 2422 C C . PHE A 1 306 ? 23.193 -6.913 14.973 1.00 40.91 306 PHE A C 1
ATOM 2424 O O . PHE A 1 306 ? 23.794 -6.197 15.771 1.00 40.91 306 PHE A O 1
ATOM 2431 N N . TRP A 1 307 ? 22.588 -6.417 13.891 1.00 43.44 307 TRP A N 1
ATOM 2432 C CA . TRP A 1 307 ? 22.781 -5.029 13.473 1.00 43.44 307 TRP A CA 1
ATOM 2433 C C . TRP A 1 307 ? 21.550 -4.138 13.680 1.00 43.44 307 TRP A C 1
ATOM 2435 O O . TRP A 1 307 ? 21.687 -2.921 13.603 1.00 43.44 307 TRP A O 1
ATOM 2445 N N . ASN A 1 308 ? 20.367 -4.688 13.997 1.00 42.38 308 ASN A N 1
ATOM 2446 C CA . ASN A 1 308 ? 19.114 -3.918 14.130 1.00 42.38 308 ASN A CA 1
ATOM 2447 C C . ASN A 1 308 ? 18.849 -2.980 12.926 1.00 42.38 308 ASN A C 1
ATOM 2449 O O . ASN A 1 308 ? 18.355 -1.862 13.090 1.00 42.38 308 ASN A O 1
ATOM 2453 N N . ILE A 1 309 ? 19.206 -3.400 11.704 1.00 43.84 309 ILE A N 1
ATOM 2454 C CA . ILE A 1 309 ? 19.087 -2.560 10.502 1.00 43.84 309 ILE A CA 1
ATOM 2455 C C . ILE A 1 309 ? 18.061 -3.163 9.557 1.00 43.84 309 ILE A C 1
ATOM 2457 O O . ILE A 1 309 ? 18.288 -4.211 8.954 1.00 43.84 309 ILE A O 1
ATOM 2461 N N . SER A 1 310 ? 16.967 -2.421 9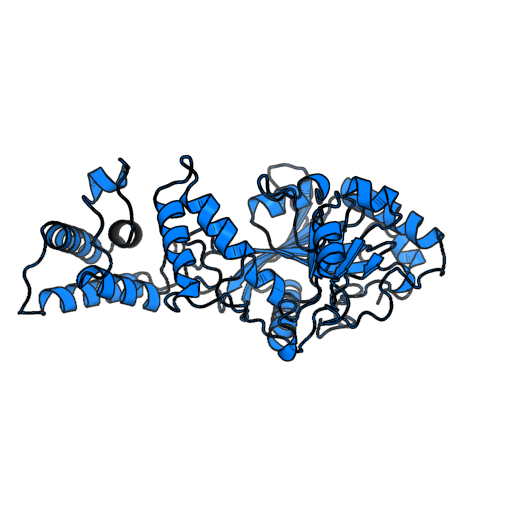.385 1.00 49.28 310 SER A N 1
ATOM 2462 C CA . SER A 1 310 ? 15.849 -2.677 8.472 1.00 49.28 310 SER A CA 1
ATOM 2463 C C . SER A 1 310 ? 14.959 -3.870 8.840 1.00 49.28 310 SER A C 1
ATOM 2465 O O . SER A 1 310 ? 15.356 -4.817 9.507 1.00 49.28 310 SER A O 1
ATOM 2467 N N . SER A 1 311 ? 13.712 -3.805 8.384 1.00 52.97 311 SER A N 1
ATOM 2468 C CA . SER A 1 311 ? 12.627 -4.780 8.566 1.00 52.97 311 SER A CA 1
ATOM 2469 C C . SER A 1 311 ? 12.855 -6.122 7.847 1.00 52.97 311 SER A C 1
ATOM 2471 O O . SER A 1 311 ? 11.902 -6.717 7.350 1.00 52.97 311 SER A O 1
ATOM 2473 N N . GLY A 1 312 ? 14.105 -6.537 7.648 1.00 66.19 312 GLY A N 1
ATOM 2474 C CA . GLY A 1 312 ? 14.486 -7.693 6.840 1.00 66.19 312 GLY A CA 1
ATOM 2475 C C . GLY A 1 312 ? 14.332 -7.488 5.331 1.00 66.19 312 GLY A C 1
ATOM 2476 O O . GLY A 1 312 ? 15.106 -8.076 4.581 1.00 66.19 312 GLY A O 1
ATOM 2477 N N . ASN A 1 313 ? 13.408 -6.634 4.869 1.00 79.38 313 ASN A N 1
ATOM 2478 C CA . ASN A 1 313 ? 13.057 -6.539 3.451 1.00 79.38 313 ASN A CA 1
ATOM 2479 C C . ASN A 1 313 ? 13.767 -5.463 2.617 1.00 79.38 313 ASN A C 1
ATOM 2481 O O . ASN A 1 313 ? 14.195 -4.452 3.170 1.00 79.38 313 ASN A O 1
ATOM 2485 N N . ASN A 1 314 ? 13.895 -5.683 1.298 1.00 87.06 314 ASN A N 1
ATOM 2486 C CA . ASN A 1 314 ? 14.422 -4.659 0.395 1.00 87.06 314 ASN A CA 1
ATOM 2487 C C . ASN A 1 314 ? 13.419 -3.504 0.277 1.00 87.06 314 ASN A C 1
ATOM 2489 O O . ASN A 1 314 ? 12.205 -3.711 0.168 1.00 87.06 314 ASN A O 1
ATOM 2493 N N . GLU A 1 315 ? 13.945 -2.286 0.270 1.00 89.38 315 GLU A N 1
ATOM 2494 C CA . GLU A 1 315 ? 13.194 -1.063 0.004 1.00 89.38 315 GLU A CA 1
ATOM 2495 C C . GLU A 1 315 ? 13.846 -0.327 -1.160 1.00 89.38 315 GLU A C 1
ATOM 2497 O O . GLU A 1 315 ? 15.071 -0.205 -1.232 1.00 89.38 315 GLU A O 1
ATOM 2502 N N . PHE A 1 316 ? 13.012 0.179 -2.055 1.00 92.94 316 PHE A N 1
ATOM 2503 C CA . PHE A 1 316 ? 13.426 0.909 -3.242 1.00 92.94 316 PHE A CA 1
ATOM 2504 C C . PHE A 1 316 ? 12.755 2.274 -3.216 1.00 92.94 316 PHE A C 1
ATOM 2506 O O . PHE A 1 316 ? 11.562 2.359 -2.931 1.00 92.94 316 PHE A O 1
ATOM 2513 N N . MET A 1 317 ? 13.497 3.337 -3.502 1.00 94.31 317 MET A N 1
ATOM 2514 C CA . MET A 1 317 ? 12.948 4.685 -3.609 1.00 94.31 317 MET A CA 1
ATOM 2515 C C . MET A 1 317 ? 13.285 5.265 -4.976 1.00 94.31 317 MET A C 1
ATOM 2517 O O . MET A 1 317 ? 14.460 5.315 -5.320 1.00 94.31 317 MET A O 1
ATOM 2521 N N . ILE A 1 318 ? 12.280 5.729 -5.717 1.00 95.62 318 ILE A N 1
ATOM 2522 C CA . ILE A 1 318 ? 12.461 6.495 -6.963 1.00 95.62 318 ILE A CA 1
ATOM 2523 C C . ILE A 1 318 ? 12.317 7.994 -6.698 1.00 95.62 318 ILE A C 1
ATOM 2525 O O . ILE A 1 318 ? 11.581 8.397 -5.789 1.00 95.62 318 ILE A O 1
ATOM 2529 N N . THR A 1 319 ? 12.978 8.812 -7.512 1.00 94.62 319 THR A N 1
ATOM 2530 C CA . THR A 1 319 ? 12.992 10.277 -7.368 1.00 94.62 319 THR A CA 1
ATOM 2531 C C . THR A 1 319 ? 12.152 10.986 -8.436 1.00 94.62 319 THR A C 1
ATOM 2533 O O . THR A 1 319 ? 11.737 12.124 -8.240 1.00 94.62 319 THR A O 1
ATOM 2536 N N . GLY A 1 320 ? 11.839 10.322 -9.550 1.00 93.94 320 GLY A N 1
ATOM 2537 C CA . GLY A 1 320 ? 11.045 10.840 -10.664 1.00 93.94 320 GLY A CA 1
ATOM 2538 C C . GLY A 1 320 ? 9.718 10.105 -10.864 1.00 93.94 320 GLY A C 1
ATOM 2539 O O . GLY A 1 320 ? 9.631 8.889 -10.720 1.00 93.94 320 GLY A O 1
ATOM 2540 N N . ALA A 1 321 ? 8.668 10.850 -11.223 1.00 94.69 321 ALA A N 1
ATOM 2541 C CA . ALA A 1 321 ? 7.334 10.299 -11.482 1.00 94.69 321 ALA A CA 1
ATOM 2542 C C . ALA A 1 321 ? 7.312 9.326 -12.675 1.00 94.69 321 ALA A C 1
ATOM 2544 O O . ALA A 1 321 ? 6.664 8.285 -12.619 1.00 94.69 321 ALA A O 1
ATOM 2545 N N . SER A 1 322 ? 8.077 9.632 -13.728 1.00 95.44 322 SER A N 1
ATOM 2546 C CA . SER A 1 322 ? 8.175 8.830 -14.956 1.00 95.44 322 SER A CA 1
ATOM 2547 C C . SER A 1 322 ? 8.864 7.476 -14.770 1.00 95.44 322 SER A C 1
ATOM 2549 O O . SER A 1 322 ? 8.870 6.669 -15.693 1.00 95.44 322 SER A O 1
ATOM 2551 N N . GLN A 1 323 ? 9.436 7.202 -13.594 1.00 95.88 323 GLN A N 1
ATOM 2552 C CA . GLN A 1 323 ? 10.088 5.929 -13.289 1.00 95.88 323 GLN A CA 1
ATOM 2553 C C . GLN A 1 323 ? 9.107 4.813 -12.936 1.00 95.88 323 GLN A C 1
ATOM 2555 O O . GLN A 1 323 ? 9.548 3.674 -12.802 1.00 95.88 323 GLN A O 1
ATOM 2560 N N . ALA A 1 324 ? 7.816 5.094 -12.744 1.00 97.19 324 ALA A N 1
ATOM 2561 C CA . ALA A 1 324 ? 6.863 4.069 -12.339 1.00 97.19 324 ALA A CA 1
ATOM 2562 C C . ALA A 1 324 ? 5.505 4.183 -13.030 1.00 97.19 324 ALA A C 1
ATOM 2564 O O . ALA A 1 324 ? 4.971 5.274 -13.215 1.00 97.19 324 ALA A O 1
ATOM 2565 N N . TYR A 1 325 ? 4.924 3.022 -13.326 1.00 97.19 325 TYR A N 1
ATOM 2566 C CA . TYR A 1 325 ? 3.574 2.874 -13.849 1.00 97.19 325 TYR A CA 1
ATOM 2567 C C . TYR A 1 325 ? 2.716 2.035 -12.883 1.00 97.19 325 TYR A C 1
ATOM 2569 O O . TYR A 1 325 ? 3.090 0.896 -12.573 1.00 97.19 325 TYR A O 1
ATOM 2577 N N . PRO A 1 326 ? 1.585 2.566 -12.375 1.00 96.50 326 PRO A N 1
ATOM 2578 C CA . PRO A 1 326 ? 0.714 1.867 -11.432 1.00 96.50 326 PRO A CA 1
ATOM 2579 C C . PRO A 1 326 ? -0.174 0.846 -12.151 1.00 96.50 326 PRO A C 1
ATOM 2581 O O . PRO A 1 326 ? -1.336 1.107 -12.433 1.00 96.50 326 PRO A O 1
ATOM 2584 N N . GLU A 1 327 ? 0.390 -0.316 -12.464 1.00 95.56 327 GLU A N 1
ATOM 2585 C CA . GLU A 1 327 ? -0.252 -1.312 -13.324 1.00 95.56 327 GLU A CA 1
ATOM 2586 C C . GLU A 1 327 ? -1.473 -1.995 -12.701 1.00 95.56 327 GLU A C 1
ATOM 2588 O O . GLU A 1 327 ? -2.478 -2.195 -13.379 1.00 95.56 327 GLU A O 1
ATOM 2593 N N . ILE A 1 328 ? -1.402 -2.353 -11.419 1.00 95.44 328 ILE A N 1
ATOM 2594 C CA . ILE A 1 328 ? -2.495 -3.021 -10.708 1.00 95.44 328 ILE A CA 1
ATOM 2595 C C . ILE A 1 328 ? -2.793 -2.268 -9.421 1.00 95.44 328 ILE A C 1
ATOM 2597 O O . ILE A 1 328 ? -1.880 -1.979 -8.649 1.00 95.44 328 ILE A O 1
ATOM 2601 N N . ILE A 1 329 ? -4.077 -2.037 -9.155 1.00 95.69 329 ILE A N 1
ATOM 2602 C CA . ILE A 1 329 ? -4.606 -1.671 -7.839 1.00 95.69 329 ILE A CA 1
ATOM 2603 C C . ILE A 1 329 ? -5.424 -2.849 -7.334 1.00 95.69 329 ILE A C 1
ATOM 2605 O O . ILE A 1 329 ? -6.281 -3.350 -8.052 1.00 95.69 329 ILE A O 1
ATOM 2609 N N . PHE A 1 330 ? -5.215 -3.282 -6.099 1.00 95.38 330 PHE A N 1
ATOM 2610 C CA . PHE A 1 330 ? -6.054 -4.317 -5.512 1.00 95.38 330 PHE A CA 1
ATOM 2611 C C . PHE A 1 330 ? -6.428 -3.998 -4.072 1.00 95.38 330 PHE A C 1
ATOM 2613 O O . PHE A 1 330 ? -5.622 -3.486 -3.286 1.00 95.38 330 PHE A O 1
ATOM 2620 N N . ASP A 1 331 ? -7.669 -4.334 -3.740 1.00 93.56 331 ASP A N 1
ATOM 2621 C CA . ASP A 1 331 ? -8.183 -4.260 -2.387 1.00 93.56 331 ASP A CA 1
ATOM 2622 C C . ASP A 1 331 ? -8.074 -5.632 -1.737 1.00 93.56 331 ASP A C 1
ATOM 2624 O O . ASP A 1 331 ? -8.504 -6.642 -2.293 1.00 93.56 331 ASP A O 1
ATOM 2628 N N . TYR A 1 332 ? -7.519 -5.678 -0.533 1.00 92.19 332 TYR A N 1
ATOM 2629 C CA . TYR A 1 332 ? -7.266 -6.918 0.184 1.00 92.19 332 TYR A CA 1
ATOM 2630 C C . TYR A 1 332 ? -7.675 -6.836 1.647 1.00 92.19 332 TYR A C 1
ATOM 2632 O O . TYR A 1 332 ? -7.738 -5.764 2.247 1.00 92.19 332 TYR A O 1
ATOM 2640 N N . VAL A 1 333 ? -7.909 -7.992 2.253 1.00 89.19 333 VAL A N 1
ATOM 2641 C CA . VAL A 1 333 ? -8.129 -8.142 3.694 1.00 89.19 333 VAL A CA 1
ATOM 2642 C C . VAL A 1 333 ? -7.119 -9.112 4.279 1.00 89.19 333 VAL A C 1
ATOM 2644 O O . VAL A 1 333 ? -6.569 -9.943 3.570 1.00 89.19 333 VAL A O 1
ATOM 2647 N N . ILE A 1 334 ? -6.869 -9.019 5.585 1.00 86.31 334 ILE A N 1
ATOM 2648 C CA . ILE A 1 334 ? -5.999 -9.975 6.277 1.00 86.31 334 ILE A CA 1
ATOM 2649 C C . ILE A 1 334 ? -6.794 -11.244 6.617 1.00 86.31 334 ILE A C 1
ATOM 2651 O O . ILE A 1 334 ? -7.863 -11.184 7.246 1.00 86.31 334 ILE A O 1
ATOM 2655 N N . GLY A 1 335 ? -6.233 -12.394 6.245 1.00 86.38 335 GLY A N 1
ATOM 2656 C CA . GLY A 1 335 ? -6.901 -13.691 6.248 1.00 86.38 335 GLY A CA 1
ATOM 2657 C C . GLY A 1 335 ? -8.068 -13.728 5.263 1.00 86.38 335 GLY A C 1
ATOM 2658 O O . GLY A 1 335 ? -8.122 -12.935 4.333 1.00 86.38 335 GLY A O 1
ATOM 2659 N N . GLU A 1 336 ? -9.033 -14.603 5.525 1.00 86.19 336 GLU A N 1
ATOM 2660 C CA . GLU A 1 336 ? -10.200 -14.802 4.656 1.00 86.19 336 GLU A CA 1
ATOM 2661 C C . GLU A 1 336 ? -11.111 -13.567 4.568 1.00 86.19 336 GLU A C 1
ATOM 2663 O O . GLU A 1 336 ? -11.406 -12.932 5.591 1.00 86.19 336 GLU A O 1
ATOM 2668 N N . ASP A 1 337 ? -11.632 -13.263 3.374 1.00 86.56 337 ASP A N 1
ATOM 2669 C CA . ASP A 1 337 ? -12.669 -12.240 3.162 1.00 86.56 337 ASP A CA 1
ATOM 2670 C C . ASP A 1 337 ? -14.069 -12.748 3.509 1.00 86.56 337 ASP A C 1
ATOM 2672 O O . ASP A 1 337 ? -14.938 -12.918 2.658 1.00 86.56 337 ASP A O 1
ATOM 2676 N N . ASN A 1 338 ? -14.281 -12.989 4.799 1.00 78.56 338 ASN A N 1
ATOM 2677 C CA . ASN A 1 338 ? -15.560 -13.433 5.326 1.00 78.56 338 ASN A CA 1
ATOM 2678 C C . ASN A 1 338 ? -16.418 -12.279 5.865 1.00 78.56 338 ASN A C 1
ATOM 2680 O O . ASN A 1 338 ? -15.938 -11.204 6.255 1.00 78.56 338 ASN A O 1
ATOM 2684 N N . VAL A 1 339 ? -17.718 -12.543 5.945 1.00 71.88 339 VAL A N 1
ATOM 2685 C CA . VAL A 1 339 ? -18.701 -11.708 6.635 1.00 71.88 339 VAL A CA 1
ATOM 2686 C C . VAL A 1 339 ? -18.927 -12.315 8.019 1.00 71.88 339 VAL A C 1
ATOM 2688 O O . VAL A 1 339 ? -19.201 -13.505 8.130 1.00 71.88 339 VAL A O 1
ATOM 2691 N N . SER A 1 340 ? -18.746 -11.531 9.084 1.00 66.56 340 SER A N 1
ATOM 2692 C CA . SER A 1 340 ? -19.130 -11.969 10.428 1.00 66.56 340 SER A CA 1
ATOM 2693 C C . SER A 1 340 ? -20.631 -12.086 10.467 1.00 66.56 340 SER A C 1
ATOM 2695 O O . SER A 1 340 ? -21.326 -11.170 10.033 1.00 66.56 340 SER A O 1
ATOM 2697 N N . ASP A 1 341 ? -21.120 -13.142 11.099 1.00 65.06 341 ASP A N 1
ATOM 2698 C CA . ASP A 1 341 ? -22.485 -13.128 11.582 1.00 65.06 341 ASP A CA 1
ATOM 2699 C C . ASP A 1 341 ? -22.613 -11.974 12.593 1.00 65.06 341 ASP A C 1
ATOM 2701 O O . ASP A 1 341 ? -21.941 -11.967 13.629 1.00 65.06 341 ASP A O 1
ATOM 2705 N N . ASN A 1 342 ? -23.426 -10.960 12.292 1.00 69.25 342 ASN A N 1
ATOM 2706 C CA . ASN A 1 342 ? -23.697 -9.858 13.219 1.00 69.25 342 ASN A CA 1
ATOM 2707 C C . ASN A 1 342 ? -24.253 -10.386 14.558 1.00 69.25 342 ASN A C 1
ATOM 2709 O O . ASN A 1 342 ? -24.037 -9.768 15.605 1.00 69.25 342 ASN A O 1
ATOM 2713 N N . ASN A 1 343 ? -24.875 -11.572 14.558 1.00 75.62 343 ASN A N 1
ATOM 2714 C CA . ASN A 1 343 ? -25.297 -12.250 15.778 1.00 75.62 343 ASN A CA 1
ATOM 2715 C C . ASN A 1 343 ? -24.114 -12.659 16.656 1.00 75.62 343 ASN A C 1
ATOM 2717 O O . ASN A 1 343 ? -24.240 -12.607 17.875 1.00 75.62 343 ASN A O 1
ATOM 2721 N N . TYR A 1 344 ? -22.962 -13.019 16.084 1.00 78.62 344 TYR A N 1
ATOM 2722 C CA . TYR A 1 344 ? -21.781 -13.378 16.869 1.00 78.62 344 TYR A CA 1
ATOM 2723 C C . TYR A 1 344 ? -21.284 -12.189 17.699 1.00 78.62 344 TYR A C 1
ATOM 2725 O O . TYR A 1 344 ? -21.081 -12.326 18.905 1.00 78.62 344 TYR A O 1
ATOM 2733 N N . PHE A 1 345 ? -21.185 -10.997 17.097 1.00 78.94 345 PHE A N 1
ATOM 2734 C CA . PHE A 1 345 ? -20.821 -9.783 17.834 1.00 78.94 345 PHE A CA 1
ATOM 2735 C C . PHE A 1 345 ? -21.857 -9.436 18.908 1.00 78.94 345 PHE A C 1
ATOM 2737 O O . PHE A 1 345 ? -21.492 -9.211 20.062 1.00 78.94 345 PHE A O 1
ATOM 2744 N N . ILE A 1 346 ? -23.149 -9.458 18.561 1.00 85.50 346 ILE A N 1
ATOM 2745 C CA . ILE A 1 346 ? -24.233 -9.207 19.523 1.00 85.50 346 ILE A CA 1
ATOM 2746 C C . ILE A 1 346 ? -24.149 -10.191 20.699 1.00 85.50 346 ILE A C 1
ATOM 2748 O O . ILE A 1 346 ? -24.259 -9.773 21.851 1.00 85.50 346 ILE A O 1
ATOM 2752 N N . ASN A 1 347 ? -23.896 -11.474 20.434 1.00 88.69 347 ASN A N 1
ATOM 2753 C CA . ASN A 1 347 ? -23.781 -12.511 21.457 1.00 88.69 347 ASN A CA 1
ATOM 2754 C C . ASN A 1 347 ? -22.546 -12.312 22.347 1.00 88.69 347 ASN A C 1
ATOM 2756 O O . ASN A 1 347 ? -22.644 -12.477 23.563 1.00 88.69 347 ASN A O 1
ATOM 2760 N N . LEU A 1 348 ? -21.407 -11.901 21.780 1.00 88.75 348 LEU A N 1
ATOM 2761 C CA . LEU A 1 348 ? -20.204 -11.574 22.550 1.00 88.75 348 LEU A CA 1
ATOM 2762 C C . LEU A 1 348 ? -20.430 -10.379 23.483 1.00 88.75 348 LEU A C 1
ATOM 2764 O O . LEU A 1 348 ? -20.064 -10.438 24.659 1.00 88.75 348 LEU A O 1
ATOM 2768 N N . ILE A 1 349 ? -21.080 -9.317 22.996 1.00 91.31 349 ILE A N 1
ATOM 2769 C CA . ILE A 1 349 ? -21.418 -8.158 23.830 1.00 91.31 349 ILE A CA 1
ATOM 2770 C C . ILE A 1 349 ? -22.459 -8.532 24.888 1.00 91.31 349 ILE A C 1
ATOM 2772 O O . ILE A 1 349 ? -22.284 -8.190 26.056 1.00 91.31 349 ILE A O 1
ATOM 2776 N N . SER A 1 350 ? -23.491 -9.293 24.521 1.00 94.38 350 SER A N 1
ATOM 2777 C CA . SER A 1 350 ? -24.485 -9.823 25.461 1.00 94.38 350 SER A CA 1
ATOM 2778 C C . SER A 1 350 ? -23.821 -10.625 26.589 1.00 94.38 350 SER A C 1
ATOM 2780 O O . SER A 1 350 ? -24.055 -10.361 27.770 1.00 94.38 350 SER A O 1
ATOM 2782 N N . GLY A 1 351 ? -22.892 -11.524 26.245 1.00 94.94 351 GLY A N 1
ATOM 2783 C CA . GLY A 1 351 ? -22.107 -12.292 27.210 1.00 94.94 351 GLY A CA 1
ATOM 2784 C C . GLY A 1 351 ? -21.207 -11.423 28.094 1.00 94.94 351 GLY A C 1
ATOM 2785 O O . GLY A 1 351 ? -21.103 -11.672 29.296 1.00 94.94 351 GLY A O 1
ATOM 2786 N N . ALA A 1 352 ? -20.583 -10.378 27.542 1.00 93.75 352 ALA A N 1
ATOM 2787 C CA . ALA A 1 352 ? -19.787 -9.423 28.315 1.00 93.75 352 ALA A CA 1
ATOM 2788 C C . ALA A 1 352 ? -20.643 -8.651 29.335 1.00 93.75 352 ALA A C 1
ATOM 2790 O O . ALA A 1 352 ? -20.233 -8.500 30.488 1.00 93.75 352 ALA A O 1
ATOM 2791 N N . LEU A 1 353 ? -21.842 -8.212 28.938 1.00 95.25 353 LEU A N 1
ATOM 2792 C CA . LEU A 1 353 ? -22.792 -7.522 29.816 1.00 95.25 353 LEU A CA 1
ATOM 2793 C C . LEU A 1 353 ? -23.309 -8.452 30.922 1.00 95.25 353 LEU A C 1
ATOM 2795 O O . LEU A 1 353 ? -23.293 -8.069 32.090 1.00 95.25 353 LEU A O 1
ATOM 2799 N N . ALA A 1 354 ? -23.665 -9.695 30.590 1.00 93.25 354 ALA A N 1
ATOM 2800 C CA . ALA A 1 354 ? -24.094 -10.691 31.573 1.00 93.25 354 ALA A CA 1
ATOM 2801 C C . ALA A 1 354 ? -22.993 -10.996 32.608 1.00 93.25 354 ALA A C 1
ATOM 2803 O O . ALA A 1 354 ? -23.249 -11.011 33.813 1.00 93.25 354 ALA A O 1
ATOM 2804 N N . LYS A 1 355 ? -21.738 -11.161 32.160 1.00 91.88 355 LYS A N 1
ATOM 2805 C CA . LYS A 1 355 ? -20.571 -11.337 33.048 1.00 91.88 355 LYS A CA 1
ATOM 2806 C C . LYS A 1 355 ? -20.306 -10.110 33.926 1.00 91.88 355 LYS A C 1
ATOM 2808 O O . LYS A 1 355 ? -19.794 -10.254 35.038 1.00 91.88 355 LYS A O 1
ATOM 2813 N N . TYR A 1 356 ? -20.595 -8.910 33.425 1.00 91.94 356 TYR A N 1
ATOM 2814 C CA . TYR A 1 356 ? -20.447 -7.672 34.186 1.00 91.94 356 TYR A CA 1
ATOM 2815 C C . TYR A 1 356 ? -21.499 -7.556 35.296 1.00 91.94 356 TYR A C 1
ATOM 2817 O O . TYR A 1 356 ? -21.146 -7.193 36.419 1.00 91.94 356 TYR A O 1
ATOM 2825 N N . ASP A 1 357 ? -22.753 -7.907 35.009 1.00 87.75 357 ASP A N 1
ATOM 2826 C CA . ASP A 1 357 ? -23.849 -7.865 35.985 1.00 87.75 357 ASP A CA 1
ATOM 2827 C C . ASP A 1 357 ? -23.739 -8.956 37.053 1.00 87.75 357 ASP A C 1
ATOM 2829 O O . ASP A 1 357 ? -23.993 -8.695 38.227 1.00 87.75 357 ASP A O 1
ATOM 2833 N N . GLY A 1 358 ? -23.308 -10.164 36.674 1.00 82.12 358 GLY A N 1
ATOM 2834 C CA . GLY A 1 358 ? -23.143 -11.291 37.601 1.00 82.12 358 GLY A CA 1
ATOM 2835 C C . GLY A 1 358 ? -22.003 -11.123 38.615 1.00 82.12 358 GLY A C 1
ATOM 2836 O O . GLY A 1 358 ? -21.804 -11.966 39.487 1.00 82.12 358 GLY A O 1
ATOM 2837 N N . ALA A 1 359 ? -21.224 -10.046 38.524 1.00 79.06 359 ALA A N 1
ATOM 2838 C CA . ALA A 1 359 ? -20.109 -9.786 39.417 1.00 79.06 359 ALA A CA 1
ATOM 2839 C C . ALA A 1 359 ? -20.556 -9.036 40.686 1.00 79.06 359 ALA A C 1
ATOM 2841 O O . ALA A 1 359 ? -20.613 -7.811 40.736 1.00 79.06 359 ALA A O 1
ATOM 2842 N N . THR A 1 360 ? -20.796 -9.795 41.752 1.00 59.75 360 THR A N 1
ATOM 2843 C CA . THR A 1 360 ? -21.501 -9.388 42.983 1.00 59.75 360 THR A CA 1
ATOM 2844 C C . THR A 1 360 ? -20.749 -8.460 43.956 1.00 59.75 360 THR A C 1
ATOM 2846 O O . THR A 1 360 ? -21.259 -8.185 45.037 1.00 59.75 360 THR A O 1
ATOM 2849 N N . LYS A 1 361 ? -19.548 -7.952 43.631 1.00 65.31 361 LYS A N 1
ATOM 2850 C CA . LYS A 1 361 ? -18.674 -7.268 44.618 1.00 65.31 361 LYS A CA 1
ATOM 2851 C C . LYS A 1 361 ? -17.997 -5.971 44.154 1.00 65.31 361 LYS A C 1
ATOM 2853 O O . LYS A 1 361 ? -16.844 -5.728 44.502 1.00 65.31 361 LYS A O 1
ATOM 2858 N N . PHE A 1 362 ? -18.655 -5.113 43.375 1.00 72.00 362 PHE A N 1
ATOM 2859 C CA . PHE A 1 362 ? -18.080 -3.789 43.096 1.00 72.00 362 PHE A CA 1
ATOM 2860 C C . PHE A 1 362 ? -19.129 -2.697 42.875 1.00 72.00 362 PHE A C 1
ATOM 2862 O O . PHE A 1 362 ? -20.197 -2.922 42.309 1.00 72.00 362 PHE A O 1
ATOM 2869 N N . ARG A 1 363 ? -18.798 -1.474 43.302 1.00 77.56 363 ARG A N 1
ATOM 2870 C CA . ARG A 1 363 ? -19.626 -0.288 43.071 1.00 77.56 363 ARG A CA 1
ATOM 2871 C C . ARG A 1 363 ? -19.509 0.125 41.604 1.00 77.56 363 ARG A C 1
ATOM 2873 O O . ARG A 1 363 ? -18.460 0.591 41.164 1.00 77.56 363 ARG A O 1
ATOM 2880 N N . GLN A 1 364 ? -20.590 -0.041 40.848 1.00 82.31 364 GLN A N 1
ATOM 2881 C CA . GLN A 1 364 ? -20.657 0.415 39.461 1.00 82.31 364 GLN A CA 1
ATOM 2882 C C . GLN A 1 364 ? -20.642 1.949 39.407 1.00 82.31 364 GLN A C 1
ATOM 2884 O O . GLN A 1 364 ? -21.413 2.610 40.111 1.00 82.31 364 GLN A O 1
ATOM 2889 N N . SER A 1 365 ? -19.785 2.517 38.556 1.00 86.81 365 SER A N 1
ATOM 2890 C CA . SER A 1 365 ? -19.772 3.961 38.310 1.00 86.81 365 SER A CA 1
ATOM 2891 C C . SER A 1 365 ? -21.025 4.399 37.543 1.00 86.81 365 SER A C 1
ATOM 2893 O O . SER A 1 365 ? -21.648 3.588 36.853 1.00 86.81 365 SER A O 1
ATOM 2895 N N . SER A 1 366 ? -21.388 5.682 37.623 1.00 86.25 366 SER A N 1
ATOM 2896 C CA . SER A 1 366 ? -22.507 6.239 36.847 1.00 86.25 366 SER A CA 1
ATOM 2897 C C . SER A 1 366 ? -22.318 6.025 35.341 1.00 86.25 366 SER A C 1
ATOM 2899 O O . SER A 1 366 ? -23.264 5.631 34.662 1.00 86.25 366 SER A O 1
ATOM 2901 N N . GLN A 1 367 ? -21.083 6.173 34.842 1.00 88.94 367 GLN A N 1
ATOM 2902 C CA . GLN A 1 367 ? -20.747 5.911 33.438 1.00 88.94 367 GLN A CA 1
ATOM 2903 C C . GLN A 1 367 ? -21.008 4.450 33.062 1.00 88.94 367 GLN A C 1
ATOM 2905 O O . GLN A 1 367 ? -21.619 4.175 32.034 1.00 88.94 367 GLN A O 1
ATOM 2910 N N . SER A 1 368 ? -20.601 3.504 33.917 1.00 91.56 368 SER A N 1
ATOM 2911 C CA . SER A 1 368 ? -20.788 2.080 33.627 1.00 91.56 368 SER A CA 1
ATOM 2912 C C . SER A 1 368 ? -22.265 1.689 33.634 1.00 91.56 368 SER A C 1
ATOM 2914 O O . SER A 1 368 ? -22.699 0.944 32.763 1.00 91.56 368 SER A O 1
ATOM 2916 N N . LYS A 1 369 ? -23.059 2.227 34.570 1.00 90.69 369 LYS A N 1
ATOM 2917 C CA . LYS A 1 369 ? -24.512 1.992 34.620 1.00 90.69 369 LYS A CA 1
ATOM 2918 C C . LYS A 1 369 ? -25.213 2.490 33.359 1.00 90.69 369 LYS A C 1
ATOM 2920 O O . LYS A 1 369 ? -26.049 1.782 32.800 1.00 90.69 369 LYS A O 1
ATOM 2925 N N . HIS A 1 370 ? -24.862 3.695 32.910 1.00 92.19 370 HIS A N 1
ATOM 2926 C CA . HIS A 1 370 ? -25.417 4.266 31.688 1.00 92.19 370 HIS A CA 1
ATOM 2927 C C . HIS A 1 370 ? -25.037 3.422 30.462 1.00 92.19 370 HIS A C 1
ATOM 2929 O O . HIS A 1 370 ? -25.921 3.023 29.706 1.00 92.19 370 HIS A O 1
ATOM 2935 N N . ALA A 1 371 ? -23.759 3.048 30.335 1.00 93.50 371 ALA A N 1
ATOM 2936 C CA . ALA A 1 371 ? -23.282 2.200 29.246 1.00 93.50 371 ALA A CA 1
ATOM 2937 C C . ALA A 1 371 ? -23.986 0.838 29.202 1.00 93.50 371 ALA A C 1
ATOM 2939 O O . ALA A 1 371 ? -24.463 0.432 28.147 1.00 93.50 371 ALA A O 1
ATOM 2940 N N . VAL A 1 372 ? -24.127 0.150 30.342 1.00 94.69 372 VAL A N 1
ATOM 2941 C CA . VAL A 1 372 ? -24.840 -1.138 30.405 1.00 94.69 372 VAL A CA 1
ATOM 2942 C C . VAL A 1 372 ? -26.286 -0.992 29.942 1.00 94.69 372 VAL A C 1
ATOM 2944 O O . VAL A 1 372 ? -26.746 -1.806 29.145 1.00 94.69 372 VAL A O 1
ATOM 2947 N N . LYS A 1 373 ? -27.002 0.045 30.396 1.00 94.62 373 LYS A N 1
ATOM 2948 C CA . LYS A 1 373 ? -28.392 0.291 29.982 1.00 94.62 373 LYS A CA 1
ATOM 2949 C C . LYS A 1 373 ? -28.494 0.476 28.466 1.00 94.62 373 LYS A C 1
ATOM 2951 O O . LYS A 1 373 ? -29.316 -0.175 27.825 1.00 94.62 373 LYS A O 1
ATOM 2956 N N . THR A 1 374 ? -27.652 1.337 27.902 1.00 95.50 374 THR A N 1
ATOM 2957 C CA . THR A 1 374 ? -27.623 1.614 26.462 1.00 95.50 374 THR A CA 1
ATOM 2958 C C . THR A 1 374 ? -27.295 0.355 25.662 1.00 95.50 374 THR A C 1
ATOM 2960 O O . THR A 1 374 ? -28.049 -0.016 24.766 1.00 95.50 374 THR A O 1
ATOM 2963 N N . LEU A 1 375 ? -26.218 -0.348 26.017 1.00 95.56 375 LEU A N 1
ATOM 2964 C CA . LEU A 1 375 ? -25.760 -1.529 25.285 1.00 95.56 375 LEU A CA 1
ATOM 2965 C C . LEU A 1 375 ? -26.759 -2.688 25.367 1.00 95.56 375 LEU A C 1
ATOM 2967 O O . LEU A 1 375 ? -27.002 -3.337 24.355 1.00 95.56 375 LEU A O 1
ATOM 2971 N N . LYS A 1 376 ? -27.399 -2.916 26.523 1.00 96.06 376 LYS A N 1
ATOM 2972 C CA . LYS A 1 376 ? -28.471 -3.918 26.648 1.00 96.06 376 LYS A CA 1
ATOM 2973 C C . LYS A 1 376 ? -29.634 -3.626 25.708 1.00 96.06 376 LYS A C 1
ATOM 2975 O O . LYS A 1 376 ? -30.094 -4.533 25.028 1.00 96.06 376 LYS A O 1
ATOM 2980 N N . ASN A 1 377 ? -30.079 -2.371 25.629 1.00 96.25 377 ASN A N 1
ATOM 2981 C CA . ASN A 1 377 ? -31.167 -1.995 24.725 1.00 96.25 377 ASN A CA 1
ATOM 2982 C C . ASN A 1 377 ? -30.813 -2.278 23.258 1.00 96.25 377 ASN A C 1
ATOM 2984 O O . ASN A 1 377 ? -31.640 -2.816 22.524 1.00 96.25 377 ASN A O 1
ATOM 2988 N N . LEU A 1 378 ? -29.584 -1.955 22.848 1.00 93.31 378 LEU A N 1
ATOM 2989 C CA . LEU A 1 378 ? -29.094 -2.197 21.488 1.00 93.31 378 LEU A CA 1
ATOM 2990 C C . LEU A 1 378 ? -28.956 -3.698 21.180 1.00 93.31 378 LEU A C 1
ATOM 2992 O O . LEU A 1 378 ? -29.342 -4.137 20.098 1.00 93.31 378 LEU A O 1
ATOM 2996 N N . VAL A 1 379 ? -28.477 -4.494 22.144 1.00 93.31 379 VAL A N 1
ATOM 2997 C CA . VAL A 1 379 ? -28.423 -5.965 22.053 1.00 93.31 379 VAL A CA 1
ATOM 2998 C C . VAL A 1 379 ? -29.826 -6.554 21.896 1.00 93.31 379 VAL A C 1
ATOM 3000 O O . VAL A 1 379 ? -30.047 -7.344 20.982 1.00 93.31 379 VAL A O 1
ATOM 3003 N N . THR A 1 380 ? -30.787 -6.145 22.731 1.00 93.75 380 THR A N 1
ATOM 3004 C CA . THR A 1 380 ? -32.173 -6.644 22.684 1.00 93.75 380 THR A CA 1
ATOM 3005 C C . THR A 1 380 ? -32.849 -6.329 21.354 1.00 93.75 380 THR A C 1
ATOM 3007 O O . THR A 1 380 ? -33.546 -7.172 20.800 1.00 93.75 380 THR A O 1
ATOM 3010 N N . ARG A 1 381 ? -32.619 -5.129 20.811 1.00 91.06 381 ARG A N 1
ATOM 3011 C CA . ARG A 1 381 ? -33.160 -4.715 19.506 1.00 91.06 381 ARG A CA 1
ATOM 3012 C C . ARG A 1 381 ? -32.378 -5.275 18.318 1.00 91.06 381 ARG A C 1
ATOM 3014 O O . ARG A 1 381 ? -32.777 -5.055 17.181 1.00 91.06 381 ARG A O 1
ATOM 3021 N N . ARG A 1 382 ? -31.267 -5.973 18.580 1.00 85.06 382 ARG A N 1
ATOM 3022 C CA . ARG A 1 382 ? -30.318 -6.486 17.583 1.00 85.06 382 ARG A CA 1
ATOM 3023 C C . ARG A 1 382 ? -29.846 -5.415 16.591 1.00 85.06 382 ARG A C 1
ATOM 3025 O O . ARG A 1 382 ? -29.593 -5.702 15.427 1.00 85.06 382 ARG A O 1
ATOM 3032 N N . GLU A 1 383 ? -29.688 -4.178 17.062 1.00 82.75 383 GLU A N 1
ATOM 3033 C CA . GLU A 1 383 ? -29.216 -3.050 16.251 1.00 82.75 383 GLU A CA 1
ATOM 3034 C C . GLU A 1 383 ? -27.682 -3.093 16.143 1.00 82.75 383 GLU A C 1
ATOM 3036 O O . GLU A 1 383 ? -26.991 -2.318 16.806 1.00 82.75 383 GLU A O 1
ATOM 3041 N N . SER A 1 384 ? -27.141 -4.022 15.342 1.00 75.31 384 SER A N 1
ATOM 3042 C CA . SER A 1 384 ? -25.692 -4.286 15.244 1.00 75.31 384 SER A CA 1
ATOM 3043 C C . SER A 1 384 ? -24.870 -3.029 14.974 1.00 75.31 384 SER A C 1
ATOM 3045 O O . SER A 1 384 ? -23.873 -2.801 15.653 1.00 75.31 384 SER A O 1
ATOM 3047 N N . ASP A 1 385 ? -25.317 -2.179 14.052 1.00 70.94 385 ASP A N 1
ATOM 3048 C CA . ASP A 1 385 ? -24.584 -0.973 13.657 1.00 70.94 385 ASP A CA 1
ATOM 3049 C C . ASP A 1 385 ? -24.454 0.008 14.824 1.00 70.94 385 ASP A C 1
ATOM 3051 O O . ASP A 1 385 ? -23.355 0.427 15.189 1.00 70.94 385 ASP A O 1
ATOM 3055 N N . LYS A 1 386 ? -25.579 0.303 15.486 1.00 79.56 386 LYS A N 1
ATOM 3056 C CA . LYS A 1 386 ? -25.606 1.173 16.667 1.00 79.56 386 LYS A CA 1
ATOM 3057 C C . LYS A 1 386 ? -24.834 0.557 17.829 1.00 79.56 386 LYS A C 1
ATOM 3059 O O . LYS A 1 386 ? -24.177 1.282 18.573 1.00 79.56 386 LYS A O 1
ATOM 3064 N N . LEU A 1 387 ? -24.903 -0.768 17.986 1.00 83.06 387 LEU A N 1
ATOM 3065 C CA . LEU A 1 387 ? -24.185 -1.488 19.030 1.00 83.06 387 LEU A CA 1
ATOM 3066 C C . LEU A 1 387 ? -22.678 -1.323 18.865 1.00 83.06 387 LEU A C 1
ATOM 3068 O O . LEU A 1 387 ? -22.009 -0.999 19.845 1.00 83.06 387 LEU A O 1
ATOM 3072 N N . VAL A 1 388 ? -22.145 -1.495 17.652 1.00 74.56 388 VAL A N 1
ATOM 3073 C CA . VAL A 1 388 ? -20.707 -1.321 17.450 1.00 74.56 388 VAL A CA 1
ATOM 3074 C C . VAL A 1 388 ? -20.297 0.132 17.702 1.00 74.56 388 VAL A C 1
ATOM 3076 O O . VAL A 1 388 ? -19.352 0.367 18.453 1.00 74.56 388 VAL A O 1
ATOM 3079 N N . THR A 1 389 ? -21.035 1.114 17.171 1.00 73.19 389 THR A N 1
ATOM 3080 C CA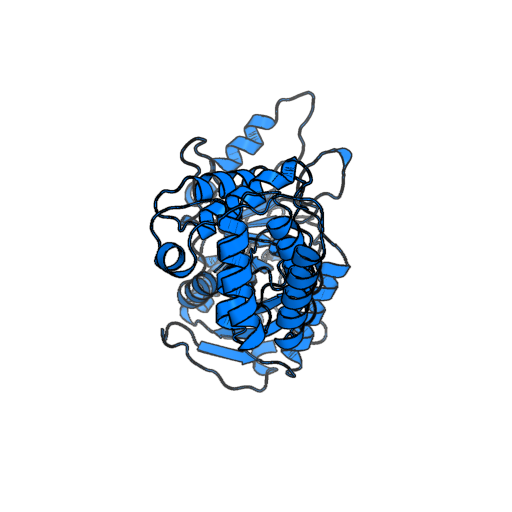 . THR A 1 389 ? -20.755 2.538 17.427 1.00 73.19 389 THR A CA 1
ATOM 3081 C C . THR A 1 389 ? -20.734 2.859 18.925 1.00 73.19 389 THR A C 1
ATOM 3083 O O . THR A 1 389 ? -19.798 3.499 19.403 1.00 73.19 389 THR A O 1
ATOM 3086 N N . ALA A 1 390 ? -21.727 2.388 19.684 1.00 81.94 390 ALA A N 1
ATOM 3087 C CA . ALA A 1 390 ? -21.804 2.623 21.123 1.00 81.94 390 ALA A CA 1
ATOM 3088 C C . ALA A 1 390 ? -20.638 1.968 21.882 1.00 81.94 390 ALA A C 1
ATOM 3090 O O . ALA A 1 390 ? -20.032 2.600 22.748 1.00 81.94 390 ALA A O 1
ATOM 3091 N N . VAL A 1 391 ? -20.291 0.717 21.553 1.00 80.88 391 VAL A N 1
ATOM 3092 C CA . VAL A 1 391 ? -19.158 0.015 22.176 1.00 80.88 391 VAL A CA 1
ATOM 3093 C C . VAL A 1 391 ? -17.848 0.766 21.912 1.00 80.88 391 VAL A C 1
ATOM 3095 O O . VAL A 1 391 ? -17.107 1.020 22.860 1.00 80.88 391 VAL A O 1
ATOM 3098 N N . ASN A 1 392 ? -17.590 1.197 20.676 1.00 72.94 392 ASN A N 1
ATOM 3099 C CA . ASN A 1 392 ? -16.381 1.952 20.324 1.00 72.94 392 ASN A CA 1
ATOM 3100 C C . ASN A 1 392 ? -16.295 3.274 21.085 1.00 72.94 392 ASN A C 1
ATOM 3102 O O . ASN A 1 392 ? -15.252 3.608 21.648 1.00 72.94 392 ASN A O 1
ATOM 3106 N N . TYR A 1 393 ? -17.415 3.998 21.149 1.00 75.44 393 TYR A N 1
ATOM 3107 C CA . TYR A 1 393 ? -17.510 5.244 21.895 1.00 75.44 393 TYR A CA 1
ATOM 3108 C C . TYR A 1 393 ? -17.139 5.038 23.370 1.00 75.44 393 TYR A C 1
ATOM 3110 O O . TYR A 1 393 ? -16.280 5.744 23.906 1.00 75.44 393 TYR A O 1
ATOM 3118 N N . TYR A 1 394 ? -17.710 4.016 24.015 1.00 84.31 394 TYR A N 1
ATOM 3119 C CA . TYR A 1 394 ? -17.413 3.686 25.409 1.00 84.31 394 TYR A CA 1
ATOM 3120 C C . TYR A 1 394 ? -15.963 3.254 25.649 1.00 84.31 394 TYR A C 1
ATOM 3122 O O . TYR A 1 394 ? -15.486 3.357 26.777 1.00 84.31 394 TYR A O 1
ATOM 3130 N N . MET A 1 395 ? -15.256 2.801 24.617 1.00 76.75 395 MET A N 1
ATOM 3131 C CA . MET A 1 395 ? -13.854 2.385 24.678 1.00 76.75 395 MET A CA 1
ATOM 3132 C C . MET A 1 395 ? -12.859 3.515 24.355 1.00 76.75 395 MET A C 1
ATOM 3134 O O . MET A 1 395 ? -11.646 3.317 24.461 1.00 76.75 395 MET A O 1
ATOM 3138 N N . SER A 1 396 ? -13.343 4.700 23.973 1.00 67.75 396 SER A N 1
ATOM 3139 C CA . SER A 1 396 ? -12.500 5.839 23.599 1.00 67.75 396 SER A CA 1
ATOM 3140 C C . SER A 1 396 ? -11.842 6.545 24.802 1.00 67.75 396 SER A C 1
ATOM 3142 O O . SER A 1 396 ? -12.288 6.437 25.945 1.00 67.75 396 SER A O 1
ATOM 3144 N N . VAL A 1 397 ? -10.734 7.262 24.553 1.00 57.06 397 VAL A N 1
ATOM 3145 C CA . VAL A 1 397 ? -9.889 7.880 25.605 1.00 57.06 397 VAL A CA 1
ATOM 3146 C C . VAL A 1 397 ? -10.153 9.381 25.833 1.00 57.06 397 VAL A C 1
ATOM 3148 O O . VAL A 1 397 ? -9.453 9.985 26.646 1.00 57.06 397 VAL A O 1
ATOM 3151 N N . SER A 1 398 ? -11.101 10.018 25.132 1.00 57.00 398 SER A N 1
ATOM 3152 C CA . SER A 1 398 ? -11.308 11.477 25.210 1.00 57.00 398 SER A CA 1
ATOM 3153 C C . SER A 1 398 ? -12.773 11.901 25.089 1.00 57.00 398 SER A C 1
ATOM 3155 O O . SER A 1 398 ? -13.590 11.154 24.564 1.00 57.00 398 SER A O 1
ATOM 3157 N N . ILE A 1 399 ? -13.061 13.089 25.633 1.00 54.88 399 ILE A N 1
ATOM 3158 C CA . ILE A 1 399 ? -14.348 13.783 25.612 1.00 54.88 399 ILE A CA 1
ATOM 3159 C C . ILE A 1 399 ? -14.086 15.186 25.053 1.00 54.88 399 ILE A C 1
ATOM 3161 O O . ILE A 1 399 ? -13.418 16.008 25.681 1.00 54.88 399 ILE A O 1
ATOM 3165 N N . LYS A 1 400 ? -14.626 15.464 23.882 1.00 50.72 400 LYS A N 1
ATOM 3166 C CA . LYS A 1 400 ? -14.731 16.751 23.217 1.00 50.72 400 LYS A CA 1
ATOM 3167 C C . LYS A 1 400 ? -16.036 16.713 22.435 1.00 50.72 400 LYS A C 1
ATOM 3169 O O . LYS A 1 400 ? -16.091 16.127 21.363 1.00 50.72 400 LYS A O 1
ATOM 3174 N N . ASN A 1 401 ? -17.063 17.337 23.018 1.00 49.56 401 ASN A N 1
ATOM 3175 C CA . ASN A 1 401 ? -18.346 17.736 22.423 1.00 49.56 401 ASN A CA 1
ATOM 3176 C C . ASN A 1 401 ? -18.611 17.190 21.011 1.00 49.56 401 ASN A C 1
ATOM 3178 O O . ASN A 1 401 ? -18.479 17.904 20.019 1.00 49.56 401 ASN A O 1
ATOM 3182 N N . SER A 1 402 ? -19.004 15.921 20.942 1.00 61.31 402 SER A N 1
ATOM 3183 C CA . SER A 1 402 ? -19.408 15.245 19.714 1.00 61.31 402 SER A CA 1
ATOM 3184 C C . SER A 1 402 ? -20.869 14.804 19.816 1.00 61.31 402 SER A C 1
ATOM 3186 O O . SER A 1 402 ? -21.407 14.628 20.911 1.00 61.31 402 SER A O 1
ATOM 3188 N N . VAL A 1 403 ? -21.521 14.594 18.668 1.00 68.25 403 VAL A N 1
ATOM 3189 C CA . VAL A 1 403 ? -22.891 14.042 18.566 1.00 68.25 403 VAL A CA 1
ATOM 3190 C C . VAL A 1 403 ? -23.030 12.716 19.334 1.00 68.25 403 VAL A C 1
ATOM 3192 O O . VAL A 1 403 ? -24.090 12.387 19.854 1.00 68.25 403 VAL A O 1
ATOM 3195 N N . LEU A 1 404 ? -21.937 11.962 19.466 1.00 72.69 404 LEU A N 1
ATOM 3196 C CA . LEU A 1 404 ? -21.914 10.704 20.207 1.00 72.69 404 LEU A CA 1
ATOM 3197 C C . LEU A 1 404 ? -21.932 10.916 21.726 1.00 72.69 404 LEU A C 1
ATOM 3199 O O . LEU A 1 404 ? -22.513 10.102 22.438 1.00 72.69 404 LEU A O 1
ATOM 3203 N N . ALA A 1 405 ? -21.358 12.009 22.237 1.00 75.56 405 ALA A N 1
ATOM 3204 C CA . ALA A 1 405 ? -21.392 12.322 23.666 1.00 75.56 405 ALA A CA 1
ATOM 3205 C C . ALA A 1 405 ? -22.806 12.690 24.140 1.00 75.56 405 ALA A C 1
ATOM 3207 O O . ALA A 1 405 ? -23.223 12.262 25.216 1.00 75.56 405 ALA A O 1
ATOM 3208 N N . SER A 1 406 ? -23.584 13.407 23.320 1.00 77.25 406 SER A N 1
ATOM 3209 C CA . SER A 1 406 ? -24.995 13.672 23.635 1.00 77.25 406 SER A CA 1
ATOM 3210 C C . SER A 1 406 ? -25.851 12.402 23.579 1.00 77.25 406 SER A C 1
ATOM 3212 O O . SER A 1 406 ? -26.799 12.274 24.351 1.00 77.25 406 SER A O 1
ATOM 3214 N N . GLN A 1 407 ? -25.501 11.444 22.715 1.00 82.69 407 GLN A N 1
ATOM 3215 C CA . GLN A 1 407 ? -26.234 10.186 22.565 1.00 82.69 407 GLN A CA 1
ATOM 3216 C C . GLN A 1 407 ? -25.865 9.125 23.617 1.00 82.69 407 GLN A C 1
ATOM 3218 O O . GLN A 1 407 ? -26.736 8.387 24.080 1.00 82.69 407 GLN A O 1
ATOM 3223 N N . TYR A 1 408 ? -24.586 9.018 23.980 1.00 84.19 408 TYR A N 1
ATOM 3224 C CA . TYR A 1 408 ? -24.046 7.895 24.755 1.00 84.19 408 TYR A CA 1
ATOM 3225 C C . TYR A 1 408 ? -23.411 8.296 26.096 1.00 84.19 408 TYR A C 1
ATOM 3227 O O . TYR A 1 408 ? -23.038 7.414 26.874 1.00 84.19 408 TYR A O 1
ATOM 3235 N N . GLY A 1 409 ? -23.312 9.590 26.414 1.00 85.31 409 GLY A N 1
ATOM 3236 C CA . GLY A 1 409 ? -22.851 10.087 27.710 1.00 85.31 409 GLY A CA 1
ATOM 3237 C C . GLY A 1 409 ? -21.340 10.309 27.780 1.00 85.31 409 GLY A C 1
ATOM 3238 O O . GLY A 1 409 ? -20.819 11.177 27.099 1.00 85.31 409 GLY A O 1
ATOM 3239 N N . ASN A 1 410 ? -20.646 9.583 28.664 1.00 84.50 410 ASN A N 1
ATOM 3240 C CA . ASN A 1 410 ? -19.187 9.657 28.819 1.00 84.50 410 ASN A CA 1
ATOM 3241 C C . ASN A 1 410 ? -18.550 8.293 28.501 1.00 84.50 410 ASN A C 1
ATOM 3243 O O . ASN A 1 410 ? -19.138 7.269 28.876 1.00 84.50 410 ASN A O 1
ATOM 3247 N N . PRO A 1 411 ? -17.333 8.249 27.924 1.00 82.25 411 PRO A N 1
ATOM 3248 C CA . PRO A 1 411 ? -16.593 7.007 27.744 1.00 82.25 411 PRO A CA 1
ATOM 3249 C C . PRO A 1 411 ? -16.308 6.300 29.073 1.00 82.25 411 PRO A C 1
ATOM 3251 O O . PRO A 1 411 ? -16.277 6.906 30.153 1.00 82.25 411 PRO A O 1
ATOM 3254 N N . LEU A 1 412 ? -16.073 4.991 29.010 1.00 84.62 412 LEU A N 1
ATOM 3255 C CA . LEU A 1 412 ? -15.690 4.217 30.181 1.00 84.62 412 LEU A CA 1
ATOM 3256 C C . LEU A 1 412 ? -14.257 4.549 30.575 1.00 84.62 412 LEU A C 1
ATOM 3258 O O . LEU A 1 412 ? -13.361 4.654 29.742 1.00 84.62 412 LEU A O 1
ATOM 3262 N N . LYS A 1 413 ? -14.009 4.625 31.886 1.00 82.12 413 LYS A N 1
ATOM 3263 C CA . LYS A 1 413 ? -12.649 4.796 32.400 1.00 82.12 413 LYS A CA 1
ATOM 3264 C C . LYS A 1 413 ? -11.768 3.641 31.891 1.00 82.12 413 LYS A C 1
ATOM 3266 O O . LYS A 1 413 ? -12.124 2.478 32.145 1.00 82.12 413 LYS A O 1
ATOM 3271 N N . PRO A 1 414 ? -10.620 3.925 31.243 1.00 75.62 414 PRO A N 1
ATOM 3272 C CA . PRO A 1 414 ? -9.693 2.890 30.809 1.00 75.62 414 PRO A CA 1
ATOM 3273 C C . PRO A 1 414 ? -9.309 1.967 31.966 1.00 75.62 414 PRO A C 1
ATOM 3275 O O . PRO A 1 414 ? -8.984 2.421 33.064 1.00 75.62 414 PRO A O 1
ATOM 3278 N N . GLY A 1 415 ? -9.389 0.658 31.731 1.00 74.38 415 GLY A N 1
ATOM 3279 C CA . GLY A 1 415 ? -9.094 -0.360 32.743 1.00 74.38 415 GLY A CA 1
ATOM 3280 C C . GLY A 1 415 ? -10.230 -0.662 33.728 1.00 74.38 415 GLY A C 1
ATOM 3281 O O . GLY A 1 415 ? -10.080 -1.579 34.538 1.00 74.38 415 GLY A O 1
ATOM 3282 N N . SER A 1 416 ? -11.372 0.034 33.646 1.00 86.62 416 SER A N 1
ATOM 3283 C CA . SER A 1 416 ? -12.588 -0.385 34.354 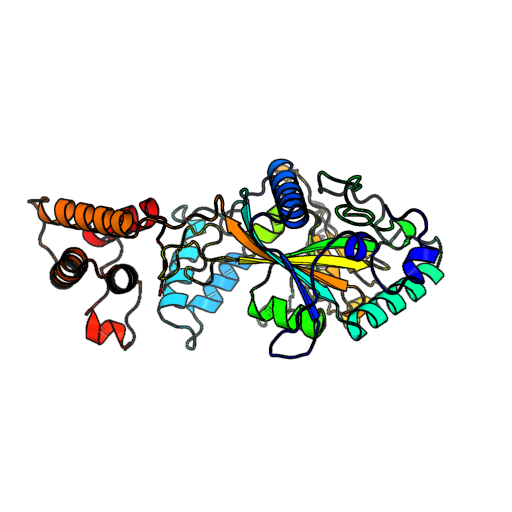1.00 86.62 416 SER A CA 1
ATOM 3284 C C . SER A 1 416 ? -13.026 -1.788 33.917 1.00 86.62 416 SER A C 1
ATOM 3286 O O . SER A 1 416 ? -12.691 -2.256 32.827 1.00 86.62 416 SER A O 1
ATOM 3288 N N . ARG A 1 417 ? -13.776 -2.489 34.775 1.00 89.19 417 ARG A N 1
ATOM 3289 C CA . ARG A 1 417 ? -14.185 -3.877 34.510 1.00 89.19 417 ARG A CA 1
ATOM 3290 C C . ARG A 1 417 ? -14.996 -4.006 33.218 1.00 89.19 417 ARG A C 1
ATOM 3292 O O . ARG A 1 417 ? -14.676 -4.867 32.406 1.00 89.19 417 ARG A O 1
ATOM 3299 N N . LEU A 1 418 ? -15.983 -3.126 33.014 1.00 91.25 418 LEU A N 1
ATOM 3300 C CA . LEU A 1 418 ? -16.790 -3.121 31.792 1.00 91.25 418 LEU A CA 1
ATOM 3301 C C . LEU A 1 418 ? -15.918 -2.854 30.565 1.00 91.25 418 LEU A C 1
ATOM 3303 O O . LEU A 1 418 ? -15.996 -3.602 29.601 1.00 91.25 418 LEU A O 1
ATOM 3307 N N . HIS A 1 419 ? -15.020 -1.867 30.639 1.00 86.81 419 HIS A N 1
ATOM 3308 C CA . HIS A 1 419 ? -14.078 -1.573 29.560 1.00 86.81 419 HIS A CA 1
ATOM 3309 C C . HIS A 1 419 ? -13.229 -2.803 29.196 1.00 86.81 419 HIS A C 1
ATOM 3311 O O . HIS A 1 419 ? -13.106 -3.138 28.027 1.00 86.81 419 HIS A O 1
ATOM 3317 N N . LYS A 1 420 ? -12.662 -3.525 30.174 1.00 84.00 420 LYS A N 1
ATOM 3318 C CA . LYS A 1 420 ? -11.870 -4.747 29.911 1.00 84.00 420 LYS A CA 1
ATOM 3319 C C . LYS A 1 420 ? -12.701 -5.868 29.267 1.00 84.00 420 LYS A C 1
ATOM 3321 O O . LYS A 1 420 ? -12.208 -6.573 28.389 1.00 84.00 420 LYS A O 1
ATOM 3326 N N . MET A 1 421 ? -13.953 -6.035 29.692 1.00 89.38 421 MET A N 1
ATOM 3327 C CA . MET A 1 421 ? -14.860 -7.049 29.140 1.00 89.38 421 MET A CA 1
ATOM 3328 C C . MET A 1 421 ? -15.277 -6.720 27.704 1.00 89.38 421 MET A C 1
ATOM 3330 O O . MET A 1 421 ? -15.179 -7.583 26.836 1.00 89.38 421 MET A O 1
ATOM 3334 N N . LEU A 1 422 ? -15.661 -5.468 27.438 1.00 86.50 422 LEU A N 1
ATOM 3335 C CA . LEU A 1 422 ? -15.974 -5.001 26.086 1.00 86.50 422 LEU A CA 1
ATOM 3336 C C . LEU A 1 422 ? -14.747 -5.090 25.173 1.00 86.50 422 LEU A C 1
ATOM 3338 O O . LEU A 1 422 ? -14.865 -5.573 24.054 1.00 86.50 422 LEU A O 1
ATOM 3342 N N . GLN A 1 423 ? -13.557 -4.739 25.670 1.00 76.69 423 GLN A N 1
ATOM 3343 C CA . GLN A 1 423 ? -12.305 -4.913 24.931 1.00 76.69 423 GLN A CA 1
ATOM 3344 C C . GLN A 1 423 ? -12.085 -6.365 24.502 1.00 76.69 423 GLN A C 1
ATOM 3346 O O . GLN A 1 423 ? -11.705 -6.615 23.364 1.00 76.69 423 GLN A O 1
ATOM 3351 N N . THR A 1 424 ? -12.331 -7.315 25.407 1.00 78.44 424 THR A N 1
ATOM 3352 C CA . THR A 1 424 ? -12.183 -8.750 25.124 1.00 78.44 424 THR A CA 1
ATOM 3353 C C . THR A 1 424 ? -13.161 -9.181 24.030 1.00 78.44 424 THR A C 1
ATOM 3355 O O . THR A 1 424 ? -12.740 -9.744 23.026 1.00 78.44 424 THR A O 1
ATOM 3358 N N . ALA A 1 425 ? -14.439 -8.809 24.155 1.00 81.94 425 ALA A N 1
ATOM 3359 C CA . ALA A 1 425 ? -15.464 -9.103 23.153 1.00 81.94 425 ALA A CA 1
ATOM 3360 C C . ALA A 1 425 ? -15.171 -8.458 21.780 1.00 81.94 425 ALA A C 1
ATOM 3362 O O . ALA A 1 425 ? -15.392 -9.071 20.735 1.00 81.94 425 ALA A O 1
ATOM 3363 N N . MET A 1 426 ? -14.634 -7.235 21.749 1.00 73.12 426 MET A N 1
ATOM 3364 C CA . MET A 1 426 ? -14.214 -6.573 20.506 1.00 73.12 426 MET A CA 1
ATOM 3365 C C . MET A 1 426 ? -13.025 -7.272 19.840 1.00 73.12 426 MET A C 1
ATOM 3367 O O . MET A 1 426 ? -12.969 -7.360 18.615 1.00 73.12 426 MET A O 1
ATOM 3371 N N . VAL A 1 427 ? -12.071 -7.770 20.631 1.00 65.81 427 VAL A N 1
ATOM 3372 C CA . VAL A 1 427 ? -10.935 -8.547 20.117 1.00 65.81 427 VAL A CA 1
ATOM 3373 C C . VAL A 1 427 ? -11.413 -9.891 19.564 1.00 65.81 427 VAL A C 1
ATOM 3375 O O . VAL A 1 427 ? -11.032 -10.246 18.452 1.00 65.81 427 VAL A O 1
ATOM 3378 N N . GLU A 1 428 ? -12.279 -10.600 20.292 1.00 69.88 428 GLU A N 1
ATOM 3379 C CA . GLU A 1 428 ? -12.822 -11.909 19.892 1.00 69.88 428 GLU A CA 1
ATOM 3380 C C . GLU A 1 428 ? -13.713 -11.828 18.646 1.00 69.88 428 GLU A C 1
ATOM 3382 O O . GLU A 1 428 ? -13.592 -12.645 17.739 1.00 69.88 428 GLU A O 1
ATOM 3387 N N . SER A 1 429 ? -14.564 -10.806 18.547 1.00 66.00 429 SER A N 1
ATOM 3388 C CA . SER A 1 429 ? -15.404 -10.585 17.358 1.00 66.00 429 SER A CA 1
ATOM 3389 C C . SER A 1 429 ? -14.613 -10.169 16.118 1.00 66.00 429 SER A C 1
ATOM 3391 O O . SER A 1 429 ? -15.144 -10.147 15.004 1.00 66.00 429 SER A O 1
ATOM 3393 N N . GLY A 1 430 ? -13.369 -9.730 16.309 1.00 54.09 430 GLY A N 1
ATOM 3394 C CA . GLY A 1 430 ? -12.616 -8.988 15.314 1.00 54.09 430 GLY A CA 1
ATOM 3395 C C . GLY A 1 430 ? -13.209 -7.612 14.987 1.00 54.09 430 GLY A C 1
ATOM 3396 O O . GLY A 1 430 ? -12.574 -6.827 14.291 1.00 54.09 430 GLY A O 1
ATOM 3397 N N . ALA A 1 431 ? -14.377 -7.257 15.525 1.00 49.69 431 ALA A N 1
ATOM 3398 C CA . ALA A 1 431 ? -15.094 -6.021 15.253 1.00 49.69 431 ALA A CA 1
ATOM 3399 C C . ALA A 1 431 ? -14.513 -4.830 16.024 1.00 49.69 431 ALA A C 1
ATOM 3401 O O . ALA A 1 431 ? -15.269 -3.965 16.456 1.00 49.69 431 ALA A O 1
ATOM 3402 N N . TYR A 1 432 ? -13.184 -4.753 16.183 1.00 48.53 432 TYR A N 1
ATOM 3403 C CA . TYR A 1 432 ? -12.523 -3.552 16.686 1.00 48.53 432 TYR A CA 1
ATOM 3404 C C . TYR A 1 432 ? -12.660 -2.437 15.653 1.00 48.53 432 TYR A C 1
ATOM 3406 O O . TYR A 1 432 ? -11.721 -2.071 14.969 1.00 48.53 432 TYR A O 1
ATOM 3414 N N . GLN A 1 433 ? -13.866 -1.946 15.461 1.00 40.06 433 GLN A N 1
ATOM 3415 C CA . GLN A 1 433 ? -14.120 -0.704 14.789 1.00 40.06 433 GLN A CA 1
ATOM 3416 C C . GLN A 1 433 ? -13.695 0.384 15.794 1.00 40.06 433 GLN A C 1
ATOM 3418 O O . GLN A 1 433 ? -13.888 0.226 16.987 1.00 40.06 433 GLN A O 1
ATOM 3423 N N . ASP A 1 434 ? -13.075 1.475 15.382 1.00 31.25 434 ASP A N 1
ATOM 3424 C CA . ASP A 1 434 ? -13.389 2.737 16.037 1.00 31.25 434 ASP A CA 1
ATOM 3425 C C . ASP A 1 434 ? -14.179 3.500 14.969 1.00 31.25 434 ASP A C 1
ATOM 3427 O O . ASP A 1 434 ? -13.658 3.648 13.866 1.00 31.25 434 ASP A O 1
ATOM 3431 N N . TYR A 1 435 ? -15.421 3.914 15.239 1.00 34.78 435 TYR A N 1
ATOM 3432 C CA . TYR A 1 435 ? -16.170 4.870 14.398 1.00 34.78 435 TYR A CA 1
ATOM 3433 C C . TYR A 1 435 ? -16.175 6.240 15.065 1.00 34.78 435 TYR A C 1
ATOM 3435 O O . TYR A 1 435 ? -16.209 6.256 16.319 1.00 34.78 435 TYR A O 1
#

InterPro domains:
  IPR012317 Poly(ADP-ribose) polymerase, catalytic domain [PF00644] (144-330)
  IPR051712 Mono-ADP-ribosyltransferase and antiviral protein [PTHR45740] (86-333)

Sequence (435 aa):
MITDYAKYLSSELPNYWGEIKTSWKSPESGKYIYLELTSGHPFLKHVEDFVNENISARKVVSPTAENARMHYAYEMKNNPQNSEMIVSRMTRRMKEGKGDVKPPESANISIRSLKIIYNKELLATYKAFLNTNYSLGENSANKIGATKFQSKFQNDTEYTDFCAPVLNRRNGELMLFHGTSPYIGDLIAGGGFRPDLGKKNAKTGCYGMLGQGAYFSDNFSKIMTYSTCPQCGDYRCFCRNNTGRKFSKTALISRVCLGHSKLFPHLIHKAIPFTSARNDFRKVSSDHAKELGYDSVISRGTNNNFWNISSGNNEFMITGASQAYPEIIFDYVIGEDNVSDNNYFINLISGALAKYDGATKFRQSSQSKHAVKTLKNLVTRRESDKLVTAVNYYMSVSIKNSVLASQYGNPLKPGSRLHKMLQTAMVESGAYQDY

Organism: NCBI:txid190893

pLDDT: mean 81.05, std 13.09, range [31.25, 97.19]